Protein AF-A9KQ34-F1 (afdb_monomer)

Structure (mmCIF, N/CA/C/O backbone):
data_AF-A9KQ34-F1
#
_entry.id   AF-A9KQ34-F1
#
loop_
_atom_site.group_PDB
_atom_site.id
_atom_site.type_symbol
_atom_site.label_atom_id
_atom_site.label_alt_id
_atom_site.label_comp_id
_atom_site.label_asym_id
_atom_site.label_entity_id
_atom_site.label_seq_id
_atom_site.pdbx_PDB_ins_code
_atom_site.Cartn_x
_atom_site.Cartn_y
_atom_site.Cartn_z
_atom_site.occupancy
_atom_site.B_iso_or_equiv
_atom_site.auth_seq_id
_atom_site.auth_comp_id
_atom_site.auth_asym_id
_atom_site.auth_atom_id
_atom_site.pdbx_PDB_model_num
ATOM 1 N N . MET A 1 1 ? -8.409 -4.297 45.855 1.00 35.31 1 MET A N 1
ATOM 2 C CA . MET A 1 1 ? -9.649 -3.494 45.758 1.00 35.31 1 MET A CA 1
ATOM 3 C C . MET A 1 1 ? -10.755 -4.293 46.418 1.00 35.31 1 MET A C 1
ATOM 5 O O . MET A 1 1 ? -10.637 -5.513 46.438 1.00 35.31 1 MET A O 1
ATOM 9 N N . ASN A 1 2 ? -11.781 -3.638 46.955 1.00 37.91 2 ASN A N 1
ATOM 10 C CA . ASN A 1 2 ? -12.928 -4.338 47.531 1.00 37.91 2 ASN A CA 1
ATOM 11 C C . ASN A 1 2 ? -13.862 -4.808 46.409 1.00 37.91 2 ASN A C 1
ATOM 13 O O . ASN A 1 2 ? -14.041 -4.090 45.427 1.00 37.91 2 ASN A O 1
ATOM 17 N N . GLU A 1 3 ? -14.485 -5.972 46.576 1.00 38.84 3 GLU A N 1
ATOM 18 C CA . GLU A 1 3 ? -15.639 -6.365 45.765 1.00 38.84 3 GLU A CA 1
ATOM 19 C C . GLU A 1 3 ? -16.887 -5.673 46.324 1.00 38.84 3 GLU A C 1
ATOM 21 O O . GLU A 1 3 ? -17.189 -5.779 47.514 1.00 38.84 3 GLU A O 1
ATOM 26 N N . LEU A 1 4 ? -17.601 -4.931 45.478 1.00 48.75 4 LEU A N 1
ATOM 27 C CA . LEU A 1 4 ? -18.779 -4.163 45.876 1.00 48.75 4 LEU A CA 1
ATOM 28 C C . LEU A 1 4 ? -20.022 -5.060 45.748 1.00 48.75 4 LEU A C 1
ATOM 30 O O . LEU A 1 4 ? -20.676 -5.108 44.709 1.00 48.75 4 LEU A O 1
ATOM 34 N N . GLN A 1 5 ? -20.291 -5.848 46.792 1.00 43.19 5 GLN A N 1
ATOM 35 C CA . GLN A 1 5 ? -21.354 -6.858 46.785 1.00 43.19 5 GLN A CA 1
ATOM 36 C C . GLN A 1 5 ? -22.740 -6.223 46.993 1.00 43.19 5 GLN A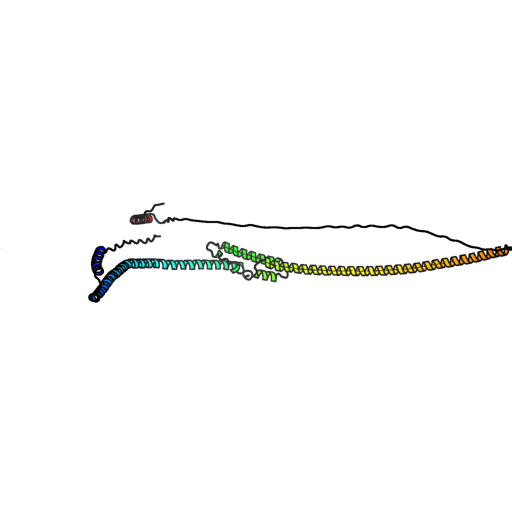 C 1
ATOM 38 O O . GLN A 1 5 ? -23.047 -5.693 48.061 1.00 43.19 5 GLN A O 1
ATOM 43 N N . VAL A 1 6 ? -23.596 -6.296 45.969 1.00 55.12 6 VAL A N 1
ATOM 44 C CA . VAL A 1 6 ? -24.970 -5.769 46.003 1.00 55.12 6 VAL A CA 1
ATOM 45 C C . VAL A 1 6 ? -25.907 -6.799 46.646 1.00 55.12 6 VAL A C 1
ATOM 47 O O . VAL A 1 6 ? -26.443 -7.681 45.980 1.00 55.12 6 VAL A O 1
ATOM 50 N N . ILE A 1 7 ? -26.092 -6.696 47.964 1.00 56.66 7 ILE A N 1
ATOM 51 C CA . ILE A 1 7 ? -26.963 -7.588 48.744 1.00 56.66 7 ILE A CA 1
ATOM 52 C C . ILE A 1 7 ? -28.413 -7.080 48.676 1.00 56.66 7 ILE A C 1
ATOM 54 O O . ILE A 1 7 ? -28.735 -6.031 49.232 1.00 56.66 7 ILE A O 1
ATOM 58 N N . VAL A 1 8 ? -29.299 -7.832 48.014 1.00 61.03 8 VAL A N 1
ATOM 59 C CA . VAL A 1 8 ? -30.725 -7.485 47.854 1.00 61.03 8 VAL A CA 1
ATOM 60 C C . VAL A 1 8 ? -31.603 -8.401 48.711 1.00 61.03 8 VAL A C 1
ATOM 62 O O . VAL A 1 8 ? -32.013 -9.480 48.288 1.00 61.03 8 VAL A O 1
ATOM 65 N N . THR A 1 9 ? -31.920 -7.964 49.930 1.00 54.94 9 THR A N 1
ATOM 66 C CA . THR A 1 9 ? -32.756 -8.728 50.875 1.00 54.94 9 THR A CA 1
ATOM 67 C C . THR A 1 9 ? -34.250 -8.555 50.580 1.00 54.94 9 THR A C 1
ATOM 69 O O . THR A 1 9 ? -34.966 -7.850 51.294 1.00 54.94 9 THR A O 1
ATOM 72 N N . GLN A 1 10 ? -34.747 -9.202 49.524 1.00 57.12 10 GLN A N 1
ATOM 73 C CA . GLN A 1 10 ? -36.183 -9.249 49.233 1.00 57.12 10 GLN A CA 1
ATOM 74 C C . GLN A 1 10 ? -36.882 -10.289 50.124 1.00 57.12 10 GLN A C 1
ATOM 76 O O . GLN A 1 10 ? -36.592 -11.481 50.052 1.00 57.12 10 GLN A O 1
ATOM 81 N N . LYS A 1 11 ? -37.848 -9.852 50.942 1.00 67.50 11 LYS A N 1
ATOM 82 C CA . LYS A 1 11 ? -38.826 -10.764 51.557 1.00 67.50 11 LYS A CA 1
ATOM 83 C C . LYS A 1 11 ? -39.940 -11.060 50.543 1.00 67.50 11 LYS A C 1
ATOM 85 O O . LYS A 1 11 ? -40.383 -10.117 49.883 1.00 67.50 11 LYS A O 1
ATOM 90 N N . PRO A 1 12 ? -40.428 -12.308 50.422 1.00 59.03 12 PRO A N 1
ATOM 91 C CA . PRO A 1 12 ? -41.610 -12.589 49.614 1.00 59.03 12 PRO A CA 1
ATOM 92 C C . PRO A 1 12 ? -42.820 -11.862 50.214 1.00 59.03 12 PRO A C 1
ATOM 94 O O . PRO A 1 12 ? -43.090 -11.980 51.409 1.00 59.03 12 PRO A O 1
ATOM 97 N N . ALA A 1 13 ? -43.540 -11.095 49.396 1.00 61.50 13 ALA A N 1
ATOM 98 C CA . ALA A 1 13 ? -44.770 -10.442 49.825 1.00 61.50 13 ALA A CA 1
ATOM 99 C C . ALA A 1 13 ? -45.937 -11.433 49.769 1.00 61.50 13 ALA A C 1
ATOM 101 O O . ALA A 1 13 ? -46.502 -11.702 48.709 1.00 61.50 13 ALA A O 1
ATOM 102 N N . GLU A 1 14 ? -46.295 -11.975 50.929 1.00 63.72 14 GLU A N 1
ATOM 103 C CA . GLU A 1 14 ? -47.494 -12.786 51.101 1.00 63.72 14 GLU A CA 1
ATOM 104 C C . GLU A 1 14 ? -48.740 -11.886 51.057 1.00 63.72 14 GLU A C 1
ATOM 106 O O . GLU A 1 14 ? -49.076 -11.200 52.022 1.00 63.72 14 GLU A O 1
ATOM 111 N N . ILE A 1 15 ? -49.414 -11.852 49.904 1.00 63.53 15 ILE A N 1
ATOM 112 C CA . ILE A 1 15 ? -50.654 -11.088 49.710 1.00 63.53 15 ILE A CA 1
ATOM 113 C C . ILE A 1 15 ? -51.835 -11.957 50.155 1.00 63.53 15 ILE A C 1
ATOM 115 O O . ILE A 1 15 ? -52.497 -12.605 49.342 1.00 63.53 15 ILE A O 1
ATOM 119 N N . SER A 1 16 ? -52.092 -11.981 51.461 1.00 58.78 16 SER A N 1
ATOM 120 C CA . SER A 1 16 ? -53.294 -12.599 52.019 1.00 58.78 16 SER A CA 1
ATOM 121 C C . SER A 1 16 ? -54.515 -11.684 51.851 1.00 58.78 16 SER A C 1
ATOM 123 O O . SER A 1 16 ? -54.453 -10.467 52.027 1.00 58.78 16 SER A O 1
ATOM 125 N N . PHE A 1 17 ? -55.650 -12.278 51.485 1.00 65.94 17 PHE A N 1
ATOM 126 C CA . PHE A 1 17 ? -56.963 -11.634 51.477 1.00 65.94 17 PHE A CA 1
ATOM 127 C C . PHE A 1 17 ? -58.041 -12.685 51.754 1.00 65.94 17 PHE A C 1
ATOM 129 O O . PHE A 1 17 ? -57.791 -13.883 51.610 1.00 65.94 17 PHE A O 1
ATOM 136 N N . ASN A 1 18 ? -59.241 -12.257 52.142 1.00 73.19 18 ASN A N 1
ATOM 137 C CA . ASN A 1 18 ? -60.354 -13.138 52.500 1.00 73.19 18 ASN A CA 1
ATOM 138 C C . ASN A 1 18 ? -61.060 -13.734 51.265 1.00 73.19 18 ASN A C 1
ATOM 140 O O . ASN A 1 18 ? -62.260 -13.557 51.049 1.00 73.19 18 ASN A O 1
ATOM 144 N N . PHE A 1 19 ? -60.286 -14.443 50.437 1.00 72.12 19 PHE A N 1
ATOM 145 C CA . PHE A 1 19 ? -60.735 -15.031 49.178 1.00 72.12 19 PHE A CA 1
ATOM 146 C C . PHE A 1 19 ? -61.954 -15.930 49.356 1.00 72.12 19 PHE A C 1
ATOM 148 O O . PHE A 1 19 ? -62.938 -15.729 48.652 1.00 72.12 19 PHE A O 1
ATOM 155 N N . ASP A 1 20 ? -61.918 -16.889 50.286 1.00 71.81 20 ASP A N 1
ATOM 156 C CA . ASP A 1 20 ? -63.005 -17.859 50.432 1.00 71.81 20 ASP A CA 1
ATOM 157 C C . ASP A 1 20 ? -64.283 -17.251 51.036 1.00 71.81 20 ASP A C 1
ATOM 159 O O . ASP A 1 20 ? -65.367 -17.597 50.575 1.00 71.81 20 ASP A O 1
ATOM 163 N N . GLU A 1 21 ? -64.187 -16.262 51.936 1.00 69.94 21 GLU A N 1
ATOM 164 C CA . GLU A 1 21 ? -65.353 -15.493 52.412 1.00 69.94 21 GLU A CA 1
ATOM 165 C C . GLU A 1 21 ? -66.029 -14.729 51.261 1.00 69.94 21 GLU A C 1
ATOM 167 O O . GLU A 1 21 ? -67.238 -14.844 51.039 1.00 69.94 21 GLU A O 1
ATOM 172 N N . ILE A 1 22 ? -65.238 -13.972 50.488 1.00 74.38 22 ILE A N 1
ATOM 173 C CA . ILE A 1 22 ? -65.728 -13.191 49.344 1.00 74.38 22 ILE A CA 1
ATOM 174 C C . ILE A 1 22 ? -66.294 -14.123 48.268 1.00 74.38 22 ILE A C 1
ATOM 176 O O . ILE A 1 22 ? -67.358 -13.859 47.714 1.00 74.38 22 ILE A O 1
ATOM 180 N N . LYS A 1 23 ? -65.613 -15.232 47.980 1.00 75.94 23 LYS A N 1
ATOM 181 C CA . LYS A 1 23 ? -66.020 -16.244 46.999 1.00 75.94 23 LYS A CA 1
ATOM 182 C C . LYS A 1 23 ? -67.303 -16.954 47.411 1.00 75.94 23 LYS A C 1
ATOM 184 O O . LYS A 1 23 ? -68.149 -17.159 46.544 1.00 75.94 23 LYS A O 1
ATOM 189 N N . GLN A 1 24 ? -67.473 -17.304 48.687 1.00 72.50 24 GLN A N 1
ATOM 190 C CA . GLN A 1 24 ? -68.705 -17.914 49.187 1.00 72.50 24 GLN A CA 1
ATOM 191 C C . GLN A 1 24 ? -69.869 -16.922 49.095 1.00 72.50 24 GLN A C 1
ATOM 193 O O . GLN A 1 24 ? -70.853 -17.214 48.419 1.00 72.50 24 GLN A O 1
ATOM 198 N N . SER A 1 25 ? -69.710 -15.716 49.651 1.00 65.31 25 SER A N 1
ATOM 199 C CA . SER A 1 25 ? -70.751 -14.680 49.628 1.00 65.31 25 SER A CA 1
ATOM 200 C C . SER A 1 25 ? -71.150 -14.278 48.199 1.00 65.31 25 SER A C 1
ATOM 202 O O . SER A 1 25 ? -72.337 -14.161 47.893 1.00 65.31 25 SER A O 1
ATOM 204 N N . LEU A 1 26 ? -70.179 -14.144 47.284 1.00 70.75 26 LEU A N 1
ATOM 205 C CA . LEU A 1 26 ? -70.461 -13.918 45.864 1.00 70.75 26 LEU A CA 1
ATOM 206 C C . LEU A 1 26 ? -71.122 -15.127 45.197 1.00 70.75 26 LEU A C 1
ATOM 208 O O . LEU A 1 26 ? -71.986 -14.925 44.353 1.00 70.75 26 LEU A O 1
ATOM 212 N N . SER A 1 27 ? -70.748 -16.363 45.534 1.00 72.31 27 SER A N 1
ATOM 213 C CA . SER A 1 27 ? -71.373 -17.556 44.939 1.00 72.31 27 SER A CA 1
ATOM 214 C C . SER A 1 27 ? -72.846 -17.650 45.318 1.00 72.31 27 SER A C 1
ATOM 216 O O . SER A 1 27 ? -73.689 -17.739 44.427 1.00 72.31 27 SER A O 1
ATOM 218 N N . GLU A 1 28 ? -73.150 -17.526 46.610 1.00 68.25 28 GLU A N 1
ATOM 219 C CA . GLU A 1 28 ? -74.512 -17.551 47.152 1.00 68.25 28 GLU A CA 1
ATOM 220 C C . GLU A 1 28 ? -75.379 -16.441 46.534 1.00 68.25 28 GLU A C 1
ATOM 222 O O . GLU A 1 28 ? -76.467 -16.710 46.023 1.00 68.25 28 GLU A O 1
ATOM 227 N N . GLN A 1 29 ? -74.872 -15.202 46.469 1.00 63.16 29 GLN A N 1
ATOM 228 C CA . GLN A 1 29 ? -75.591 -14.099 45.818 1.00 63.16 29 GLN A CA 1
ATOM 229 C C . GLN A 1 29 ? -75.779 -14.323 44.307 1.00 63.16 29 GLN A C 1
ATOM 231 O O . GLN A 1 29 ? -76.828 -13.987 43.759 1.00 63.16 29 GLN A O 1
ATOM 236 N N . MET A 1 30 ? -74.795 -14.901 43.612 1.00 69.94 30 MET A N 1
ATOM 237 C CA . MET A 1 30 ? -74.871 -15.139 42.166 1.00 69.94 30 MET A CA 1
ATOM 238 C C . MET A 1 30 ? -75.826 -16.276 41.786 1.00 69.94 30 MET A C 1
ATOM 240 O O . MET A 1 30 ? -76.336 -16.258 40.668 1.00 69.94 30 MET A O 1
ATOM 244 N N . GLU A 1 31 ? -76.120 -17.240 42.663 1.00 68.50 31 GLU A N 1
ATOM 245 C CA . GLU A 1 31 ? -77.161 -18.244 42.383 1.00 68.50 31 GLU A CA 1
ATOM 246 C C . GLU A 1 31 ? -78.565 -17.626 42.362 1.00 68.50 31 GLU A C 1
ATOM 248 O O . GLU A 1 31 ? -79.364 -17.949 41.479 1.00 68.50 31 GLU A O 1
ATOM 253 N N . ILE A 1 32 ? -78.832 -16.645 43.231 1.00 66.38 32 ILE A N 1
ATOM 254 C CA . ILE A 1 32 ? -80.085 -15.868 43.235 1.00 66.38 32 ILE A CA 1
ATOM 255 C C . ILE A 1 32 ? -80.267 -15.119 41.899 1.00 66.38 32 ILE A C 1
ATOM 257 O O . ILE A 1 32 ? -81.358 -15.112 41.333 1.00 66.38 32 ILE A O 1
ATOM 261 N N . TYR A 1 33 ? -79.195 -14.550 41.333 1.00 62.81 33 TYR A N 1
ATOM 262 C CA . TYR A 1 33 ? -79.258 -13.878 40.024 1.00 62.81 33 TYR A CA 1
ATOM 263 C C . TYR A 1 33 ? -79.318 -14.842 38.821 1.00 62.81 33 TYR A C 1
ATOM 265 O O . TYR A 1 33 ? -79.769 -14.433 37.753 1.00 62.81 33 TYR A O 1
ATOM 273 N N . LYS A 1 34 ? -78.885 -16.105 38.962 1.00 67.50 34 LYS A N 1
ATOM 274 C CA . LYS A 1 34 ? -78.972 -17.137 37.903 1.00 67.50 34 LYS A CA 1
ATOM 275 C C . LYS A 1 34 ? -80.341 -17.820 37.817 1.00 67.50 34 LYS A C 1
ATOM 277 O O . LYS A 1 34 ? -80.701 -18.302 36.750 1.00 67.50 34 LYS A O 1
ATOM 282 N N . SER A 1 35 ? -81.063 -17.921 38.931 1.00 63.97 35 SER A N 1
ATOM 283 C CA . SER A 1 35 ? -82.234 -18.804 39.087 1.00 63.97 35 SER A CA 1
ATOM 284 C C . SER A 1 35 ? -83.584 -18.153 38.758 1.00 63.97 35 SER A C 1
ATOM 286 O O . SER A 1 35 ? -84.618 -18.805 38.871 1.00 63.97 35 SER A O 1
ATOM 288 N N . MET A 1 36 ? -83.597 -16.876 38.367 1.00 63.53 36 MET A N 1
ATOM 289 C CA . MET A 1 36 ? -84.811 -16.059 38.337 1.00 63.53 36 MET A CA 1
ATOM 290 C C . MET A 1 36 ? -84.898 -15.231 37.044 1.00 63.53 36 MET A C 1
ATOM 292 O O . MET A 1 36 ? -84.209 -14.215 36.892 1.00 63.53 36 MET A O 1
ATOM 296 N N . GLU A 1 37 ? -85.757 -15.694 36.131 1.00 66.25 37 GLU A N 1
ATOM 297 C CA . GLU A 1 37 ? -85.924 -15.221 34.748 1.00 66.25 37 GLU A CA 1
ATOM 298 C C . GLU A 1 37 ? -86.289 -13.727 34.618 1.00 66.25 37 GLU A C 1
ATOM 300 O O . GLU A 1 37 ? -86.684 -13.062 35.578 1.00 66.25 37 GLU A O 1
ATOM 305 N N . VAL A 1 38 ? -86.132 -13.175 33.408 1.00 62.78 38 VAL A N 1
ATOM 306 C CA . VAL A 1 38 ? -86.357 -11.748 33.122 1.00 62.78 38 VAL A CA 1
ATOM 307 C C . VAL A 1 38 ? -87.687 -11.550 32.397 1.00 62.78 38 VAL A C 1
ATOM 309 O O . VAL A 1 38 ? -87.769 -11.719 31.183 1.00 62.78 38 VAL A O 1
ATOM 312 N N . THR A 1 39 ? -88.715 -11.145 33.140 1.00 74.12 39 THR A N 1
ATOM 313 C CA . THR A 1 39 ? -90.003 -10.679 32.599 1.00 74.12 39 THR A CA 1
ATOM 314 C C . THR A 1 39 ? -89.998 -9.160 32.380 1.00 74.12 39 THR A C 1
ATOM 316 O O . THR A 1 39 ? -89.135 -8.447 32.903 1.00 74.12 39 THR A O 1
ATOM 319 N N . GLU A 1 40 ? -90.957 -8.635 31.607 1.00 68.06 40 GLU A N 1
ATOM 320 C CA . GLU A 1 40 ? -91.024 -7.197 31.286 1.00 68.06 40 GLU A CA 1
ATOM 321 C C . GLU A 1 40 ? -91.189 -6.308 32.530 1.00 68.06 40 GLU A C 1
ATOM 323 O O . GLU A 1 40 ? -90.575 -5.244 32.610 1.00 68.06 40 GLU A O 1
ATOM 328 N N . GLU A 1 41 ? -91.935 -6.774 33.536 1.00 67.31 41 GLU A N 1
ATOM 329 C CA . GLU A 1 41 ? -92.179 -6.056 34.795 1.00 67.31 41 GLU A CA 1
ATOM 330 C C . GLU A 1 41 ? -90.893 -5.871 35.627 1.00 67.31 41 GLU A C 1
ATOM 332 O O . GLU A 1 41 ? -90.661 -4.806 36.200 1.00 67.31 41 GLU A O 1
ATOM 337 N N . VAL A 1 42 ? -90.010 -6.879 35.646 1.00 73.62 42 VAL A N 1
ATOM 338 C CA . VAL A 1 42 ? -88.778 -6.896 36.466 1.00 73.62 42 VAL A CA 1
ATOM 339 C C . VAL A 1 42 ? -87.554 -6.371 35.687 1.00 73.62 42 VAL A C 1
ATOM 341 O O . VAL A 1 42 ? -86.485 -6.122 36.253 1.00 73.62 42 VAL A O 1
ATOM 344 N N . LEU A 1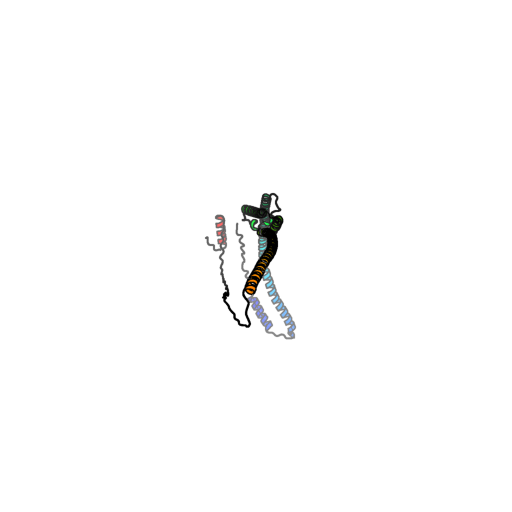 43 ? -87.695 -6.115 34.380 1.00 73.62 43 LEU A N 1
ATOM 345 C CA . LEU A 1 43 ? -86.626 -5.649 33.485 1.00 73.62 43 LEU A CA 1
ATOM 346 C C . LEU A 1 43 ? -85.926 -4.365 33.972 1.00 73.62 43 LEU A C 1
ATOM 348 O O . LEU A 1 43 ? -84.723 -4.184 33.752 1.00 73.62 43 LEU A O 1
ATOM 352 N N . ALA A 1 44 ? -86.662 -3.461 34.623 1.00 75.88 44 ALA A N 1
ATOM 353 C CA . ALA A 1 44 ? -86.113 -2.225 35.180 1.00 75.88 44 ALA A CA 1
ATOM 354 C C . ALA A 1 44 ? -85.193 -2.476 36.386 1.00 75.88 44 ALA A C 1
ATOM 356 O O . ALA A 1 44 ? -84.228 -1.739 36.586 1.00 75.88 44 ALA A O 1
ATOM 357 N N . GLU A 1 45 ? -85.458 -3.522 37.167 1.00 71.38 45 GLU A N 1
ATOM 358 C CA . GLU A 1 45 ? -84.675 -3.883 38.351 1.00 71.38 45 GLU A CA 1
ATOM 359 C C . GLU A 1 45 ? -83.447 -4.693 37.951 1.00 71.38 45 GLU A C 1
ATOM 361 O O . GLU A 1 45 ? -82.333 -4.331 38.319 1.00 71.38 45 GLU A O 1
ATOM 366 N N . ARG A 1 46 ? -83.605 -5.647 37.026 1.00 71.00 46 ARG A N 1
ATOM 367 C CA . ARG A 1 46 ? -82.486 -6.391 36.422 1.00 71.00 46 ARG A CA 1
ATOM 368 C C . ARG A 1 46 ? -81.423 -5.489 35.787 1.00 71.00 46 ARG A C 1
ATOM 370 O O . ARG A 1 46 ? -80.232 -5.791 35.844 1.00 71.00 46 ARG A O 1
ATOM 377 N N . LYS A 1 47 ? -81.813 -4.336 35.232 1.00 74.19 47 LYS A N 1
ATOM 378 C CA . LYS A 1 47 ? -80.865 -3.315 34.742 1.00 74.19 47 LYS A CA 1
ATOM 379 C C . LYS A 1 47 ? -80.089 -2.620 35.876 1.00 74.19 47 LYS A C 1
ATOM 381 O O . LYS A 1 47 ? -78.927 -2.268 35.665 1.00 74.19 47 LYS A O 1
ATOM 386 N N . LYS A 1 48 ? -80.678 -2.463 37.071 1.00 73.88 48 LYS A N 1
ATOM 387 C CA . LYS A 1 48 ? -79.979 -2.006 38.290 1.00 73.88 48 LYS A CA 1
ATOM 388 C C . LYS A 1 48 ? -79.042 -3.101 38.812 1.00 73.88 48 LYS A C 1
ATOM 390 O O . LYS A 1 48 ? -77.884 -2.793 39.083 1.00 73.88 48 LYS A O 1
ATOM 395 N N . ASP A 1 49 ? -79.491 -4.359 38.864 1.00 71.00 49 ASP A N 1
ATOM 396 C CA . ASP A 1 49 ? -78.685 -5.516 39.294 1.00 71.00 49 ASP A CA 1
ATOM 397 C C . ASP A 1 49 ? -77.387 -5.602 38.482 1.00 71.00 49 A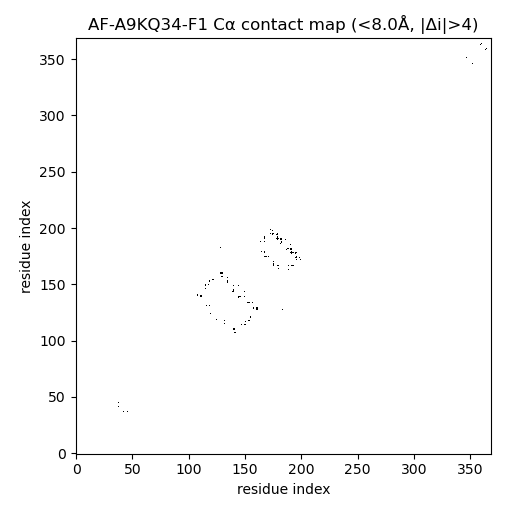SP A C 1
ATOM 399 O O . ASP A 1 49 ? -76.291 -5.562 39.039 1.00 71.00 49 ASP A O 1
ATOM 403 N N . ILE A 1 50 ? -77.493 -5.596 37.147 1.00 73.88 50 ILE A N 1
ATOM 404 C CA . ILE A 1 50 ? -76.343 -5.616 36.228 1.00 73.88 50 ILE A CA 1
ATOM 405 C C . ILE A 1 50 ? -75.389 -4.436 36.488 1.00 73.88 50 ILE A C 1
ATOM 407 O O . ILE A 1 50 ? -74.169 -4.603 36.423 1.00 73.88 50 ILE A O 1
ATOM 411 N N . ALA A 1 51 ? -75.908 -3.244 36.798 1.00 71.75 51 ALA A N 1
ATOM 412 C CA . ALA A 1 51 ? -75.079 -2.090 37.140 1.00 71.75 51 ALA A CA 1
ATOM 413 C C . ALA A 1 51 ? -74.363 -2.262 38.495 1.00 71.75 51 ALA A C 1
ATOM 415 O O . ALA A 1 51 ? -73.204 -1.863 38.624 1.00 71.75 51 ALA A O 1
ATOM 416 N N . THR A 1 52 ? -75.008 -2.885 39.483 1.00 71.75 52 THR A N 1
ATOM 417 C CA . THR A 1 52 ? -74.418 -3.212 40.791 1.00 71.75 52 THR A CA 1
ATOM 418 C C . THR A 1 52 ? -73.347 -4.296 40.668 1.00 71.75 52 THR A C 1
ATOM 420 O O . THR A 1 52 ? -72.224 -4.085 41.127 1.00 71.75 52 THR A O 1
ATOM 423 N N . LEU A 1 53 ? -73.616 -5.397 39.960 1.00 75.19 53 LEU A N 1
ATOM 424 C CA . LEU A 1 53 ? -72.630 -6.460 39.724 1.00 75.19 53 LEU A CA 1
ATOM 425 C C . LEU A 1 53 ? -71.398 -5.939 38.961 1.00 75.19 53 LEU A C 1
ATOM 427 O O . LEU A 1 53 ? -70.266 -6.265 39.317 1.00 75.19 53 LEU A O 1
ATOM 431 N N . ARG A 1 54 ? -71.588 -5.050 37.973 1.00 78.19 54 ARG A N 1
ATOM 432 C CA . ARG A 1 54 ? -70.478 -4.371 37.273 1.00 78.19 54 ARG A CA 1
ATOM 433 C C . ARG A 1 54 ? -69.663 -3.451 38.190 1.00 78.19 54 ARG A C 1
ATOM 435 O O . ARG A 1 54 ? -68.447 -3.386 38.030 1.00 78.19 54 ARG A O 1
ATOM 442 N N . LYS A 1 55 ? -70.290 -2.768 39.158 1.00 78.19 55 LYS A N 1
ATOM 443 C CA . LYS A 1 55 ? -69.574 -1.976 40.180 1.00 78.19 55 LYS A CA 1
ATOM 444 C C . LYS A 1 55 ? -68.745 -2.866 41.109 1.00 78.19 55 LYS A C 1
ATOM 446 O O . LYS A 1 55 ? -67.595 -2.529 41.367 1.00 78.19 55 LYS A O 1
ATOM 451 N N . ILE A 1 56 ? -69.290 -4.000 41.557 1.00 74.12 56 ILE A N 1
ATOM 452 C CA . ILE A 1 56 ? -68.584 -4.967 42.416 1.00 74.12 56 ILE A CA 1
ATOM 453 C C . ILE A 1 56 ? -67.375 -5.559 41.677 1.00 74.12 56 ILE A C 1
ATOM 455 O O . ILE A 1 56 ? -66.257 -5.506 42.186 1.00 74.12 56 ILE A O 1
ATOM 459 N N . ALA A 1 57 ? -67.566 -6.029 40.439 1.00 73.00 57 ALA A N 1
ATOM 460 C CA . ALA A 1 57 ? -66.476 -6.537 39.604 1.00 73.00 57 ALA A CA 1
ATOM 461 C C . ALA A 1 57 ? -65.381 -5.478 39.369 1.00 73.00 57 ALA A C 1
ATOM 463 O O . ALA A 1 57 ? -64.193 -5.783 39.482 1.00 73.00 57 ALA A O 1
ATOM 464 N N . LYS A 1 58 ? -65.768 -4.218 39.114 1.00 80.81 58 LYS A N 1
ATOM 465 C CA . LYS A 1 58 ? -64.819 -3.104 38.994 1.00 80.81 58 LYS A CA 1
ATOM 466 C C . LYS A 1 58 ? -64.066 -2.833 40.303 1.00 80.81 58 LYS A C 1
ATOM 468 O O . LYS A 1 58 ? -62.862 -2.625 40.247 1.00 80.81 58 LYS A O 1
ATOM 473 N N . ALA A 1 59 ? -64.727 -2.860 41.461 1.00 77.12 59 ALA A N 1
ATOM 474 C CA . ALA A 1 59 ? -64.072 -2.616 42.748 1.00 77.12 59 ALA A CA 1
ATOM 475 C C . ALA A 1 59 ? -62.970 -3.652 43.050 1.00 77.12 59 ALA A C 1
ATOM 477 O O . ALA A 1 59 ? -61.899 -3.286 43.530 1.00 77.12 59 ALA A O 1
ATOM 478 N N . ILE A 1 60 ? -63.194 -4.924 42.698 1.00 75.75 60 ILE A N 1
ATOM 479 C CA . ILE A 1 60 ? -62.185 -5.992 42.806 1.00 75.75 60 ILE A CA 1
ATOM 480 C C . ILE A 1 60 ? -61.022 -5.742 41.826 1.00 75.75 60 ILE A C 1
ATOM 482 O O . ILE A 1 60 ? -59.853 -5.820 42.209 1.00 75.75 60 ILE A O 1
ATOM 486 N N . ASP A 1 61 ? -61.326 -5.400 40.570 1.00 75.94 61 ASP A N 1
ATOM 487 C CA . ASP A 1 61 ? -60.329 -5.115 39.527 1.00 75.94 61 ASP A CA 1
ATOM 488 C C . ASP A 1 61 ? -59.468 -3.875 39.847 1.00 75.94 61 ASP A C 1
ATOM 490 O O . ASP A 1 61 ? -58.258 -3.877 39.606 1.00 75.94 61 ASP A O 1
ATOM 494 N N . ASP A 1 62 ? -60.067 -2.843 40.446 1.00 83.44 62 ASP A N 1
ATOM 495 C CA . ASP A 1 62 ? -59.388 -1.630 40.907 1.00 83.44 62 ASP A CA 1
ATOM 496 C C . ASP A 1 62 ? -58.561 -1.887 42.177 1.00 83.44 62 ASP A C 1
ATOM 498 O O . ASP A 1 62 ? -57.404 -1.467 42.226 1.00 83.44 62 ASP A O 1
ATOM 502 N N . LYS A 1 63 ? -59.054 -2.671 43.152 1.00 78.25 63 LYS A N 1
ATOM 503 C CA . LYS A 1 63 ? -58.243 -3.067 44.320 1.00 78.25 63 LYS A CA 1
ATOM 504 C C . LYS A 1 63 ? -57.030 -3.912 43.912 1.00 78.25 63 LYS A C 1
ATOM 506 O O . LYS A 1 63 ? -55.941 -3.712 44.448 1.00 78.25 63 LYS A O 1
ATOM 511 N N . ARG A 1 64 ? -57.162 -4.785 42.901 1.00 81.19 64 ARG A N 1
ATOM 512 C CA . ARG A 1 64 ? -56.021 -5.515 42.312 1.00 81.19 64 ARG A CA 1
ATOM 513 C C . ARG A 1 64 ? -54.987 -4.562 41.693 1.00 81.19 64 ARG A C 1
ATOM 515 O O . ARG A 1 64 ? -53.790 -4.808 41.828 1.00 81.19 64 ARG A O 1
ATOM 522 N N . LYS A 1 65 ? -55.414 -3.484 41.018 1.00 83.06 65 LYS A N 1
ATOM 523 C CA . LYS A 1 65 ? -54.495 -2.454 40.482 1.00 83.06 65 LYS A CA 1
ATOM 524 C C . LYS A 1 65 ? -53.793 -1.697 41.603 1.00 83.06 65 LYS A C 1
ATOM 526 O O . LYS A 1 65 ? -52.585 -1.522 41.521 1.00 83.06 65 LYS A O 1
ATOM 531 N N . GLU A 1 66 ? -54.528 -1.296 42.637 1.00 81.19 66 GLU A N 1
ATOM 532 C CA . GLU A 1 66 ? -53.987 -0.587 43.802 1.00 81.19 66 GLU A CA 1
ATOM 533 C C . GLU A 1 66 ? -52.907 -1.422 44.507 1.00 81.19 66 GLU A C 1
ATOM 535 O O . GLU A 1 66 ? -51.787 -0.951 44.686 1.00 81.19 66 GLU A O 1
ATOM 540 N N . VAL A 1 67 ? -53.194 -2.694 44.811 1.00 79.50 67 VAL A N 1
ATOM 541 C CA . VAL A 1 67 ? -52.220 -3.617 45.420 1.00 79.50 67 VAL A CA 1
ATOM 542 C C . VAL A 1 67 ? -51.011 -3.837 44.506 1.00 79.50 67 VAL A C 1
ATOM 544 O O . VAL A 1 67 ? -49.882 -3.787 44.989 1.00 79.50 67 VAL A O 1
ATOM 547 N N . LYS A 1 68 ? -51.209 -4.004 43.186 1.00 81.38 68 LYS A N 1
ATOM 548 C CA . LYS A 1 68 ? -50.086 -4.087 42.234 1.00 81.38 68 LYS A CA 1
ATOM 549 C C . LYS A 1 68 ? -49.233 -2.815 42.259 1.00 81.38 68 LYS A C 1
ATOM 551 O O . LYS A 1 68 ? -48.014 -2.925 42.293 1.00 81.38 68 LYS A O 1
ATOM 556 N N . SER A 1 69 ? -49.852 -1.635 42.242 1.00 82.81 69 SER A N 1
ATOM 557 C CA . SER A 1 69 ? -49.148 -0.347 42.254 1.00 82.81 69 SER A CA 1
ATOM 558 C C . SER A 1 69 ? -48.330 -0.191 43.534 1.00 82.81 69 SER A C 1
ATOM 560 O O . SER A 1 69 ? -47.131 0.057 43.470 1.00 82.81 69 SER A O 1
ATOM 562 N N . ASN A 1 70 ? -48.949 -0.436 44.691 1.00 79.88 70 ASN A N 1
ATOM 563 C CA . ASN A 1 70 ? -48.297 -0.339 45.997 1.00 79.88 70 ASN A CA 1
ATOM 564 C C . ASN A 1 70 ? -47.149 -1.351 46.158 1.00 79.88 70 ASN A C 1
ATOM 566 O O . ASN A 1 70 ? -46.171 -1.056 46.839 1.00 79.88 70 ASN A O 1
ATOM 570 N N . TYR A 1 71 ? -47.239 -2.519 45.512 1.00 78.62 71 TYR A N 1
ATOM 571 C CA . TYR A 1 71 ? -46.154 -3.501 45.476 1.00 78.62 71 TYR A CA 1
ATOM 572 C C . TYR A 1 71 ? -45.042 -3.154 44.469 1.00 78.62 71 TYR A C 1
ATOM 574 O O . TYR A 1 71 ? -43.896 -3.554 44.668 1.00 78.62 71 TYR A O 1
ATOM 582 N N . MET A 1 72 ? -45.342 -2.382 43.419 1.00 82.56 72 MET A N 1
ATOM 583 C CA . MET A 1 72 ? -44.345 -1.936 42.439 1.00 82.56 72 MET A CA 1
ATOM 584 C C . MET A 1 72 ? -43.506 -0.754 42.949 1.00 82.56 72 MET A C 1
ATOM 586 O O . MET A 1 72 ? -42.314 -0.715 42.670 1.00 82.56 72 MET A O 1
ATOM 590 N N . ILE A 1 73 ? -44.069 0.149 43.766 1.00 82.50 73 ILE A N 1
ATOM 591 C CA . ILE A 1 73 ? -43.350 1.294 44.372 1.00 82.50 73 ILE A CA 1
ATOM 592 C C . ILE A 1 73 ? -41.982 0.913 44.989 1.00 82.50 73 ILE A C 1
ATOM 594 O O . ILE A 1 73 ? -40.983 1.521 44.602 1.00 82.50 73 ILE A O 1
ATOM 598 N N . PRO A 1 74 ? -41.857 -0.085 45.893 1.00 81.31 74 PRO A N 1
ATOM 599 C CA . PRO A 1 74 ? -40.555 -0.455 46.459 1.00 81.31 74 PRO A CA 1
ATOM 600 C C . PRO A 1 74 ? -39.589 -1.075 45.434 1.00 81.31 74 PRO A C 1
ATOM 602 O O . PRO A 1 74 ? -38.376 -1.004 45.631 1.00 81.31 74 PRO A O 1
ATOM 605 N N . TYR A 1 75 ? -40.096 -1.657 44.340 1.00 79.38 75 TYR A N 1
ATOM 606 C CA . TYR A 1 75 ? -39.269 -2.111 43.220 1.00 79.38 75 TYR A CA 1
ATOM 607 C C . TYR A 1 75 ? -38.778 -0.927 42.375 1.00 79.38 75 TYR A C 1
ATOM 609 O O . TYR A 1 75 ? -37.589 -0.852 42.091 1.00 79.38 75 TYR A O 1
ATOM 617 N N . GLU A 1 76 ? -39.648 0.025 42.034 1.00 82.75 76 GLU A N 1
ATOM 618 C CA . GLU A 1 76 ? -39.304 1.234 41.270 1.00 82.75 76 GLU A CA 1
ATOM 619 C C . GLU A 1 76 ? -38.319 2.130 42.046 1.00 82.75 76 GLU A C 1
ATOM 621 O O . GLU A 1 76 ? -37.368 2.664 41.473 1.00 82.75 76 GLU A O 1
ATOM 626 N N . GLU A 1 77 ? -38.469 2.230 43.372 1.00 80.94 77 GLU A N 1
ATOM 627 C CA . GLU A 1 77 ? -37.484 2.874 44.246 1.00 80.94 77 GLU A CA 1
ATOM 628 C C . GLU A 1 77 ? -36.124 2.162 44.238 1.00 80.94 77 GLU A C 1
ATOM 630 O O . GLU A 1 77 ? -35.088 2.832 44.244 1.00 80.94 77 GLU A O 1
ATOM 635 N N . PHE A 1 78 ? -36.105 0.825 44.253 1.00 78.06 78 PHE A N 1
ATOM 636 C CA . PHE A 1 78 ? -34.869 0.048 44.157 1.00 78.06 78 PHE A CA 1
ATOM 637 C C . PHE A 1 78 ? -34.223 0.197 42.774 1.00 78.06 78 PHE A C 1
ATOM 639 O O . PHE A 1 78 ? -33.030 0.473 42.694 1.00 78.06 78 PHE A O 1
ATOM 646 N N . GLU A 1 79 ? -35.003 0.086 41.698 1.00 81.62 79 GLU A N 1
ATOM 647 C CA . GLU A 1 79 ? -34.548 0.248 40.316 1.00 81.62 79 GLU A CA 1
ATOM 648 C C . GLU A 1 79 ? -33.935 1.637 40.099 1.00 81.62 79 GLU A C 1
ATOM 650 O O . GLU A 1 79 ? -32.855 1.750 39.520 1.00 81.62 79 GLU A O 1
ATOM 655 N N . LYS A 1 80 ? -34.573 2.694 40.622 1.00 84.31 80 LYS A N 1
ATOM 656 C CA . LYS A 1 80 ? -34.039 4.058 40.562 1.00 84.31 80 LYS A CA 1
ATOM 657 C C . LYS A 1 80 ? -32.703 4.181 41.301 1.00 84.31 80 LYS A C 1
ATOM 659 O O . LYS A 1 80 ? -31.745 4.673 40.714 1.00 84.31 80 LYS A O 1
ATOM 664 N N . LYS A 1 81 ? -32.615 3.700 42.547 1.00 80.62 81 LYS A N 1
ATOM 665 C CA . LYS A 1 81 ? -31.374 3.747 43.350 1.00 80.62 81 LYS A CA 1
ATOM 666 C C . LYS A 1 81 ? -30.256 2.904 42.719 1.00 80.62 81 LYS A C 1
ATOM 668 O O . LYS A 1 81 ? -29.096 3.297 42.757 1.00 80.62 81 LYS A O 1
ATOM 673 N N . ALA A 1 82 ? -30.595 1.773 42.100 1.00 77.56 82 ALA A N 1
ATOM 674 C CA . ALA A 1 82 ? -29.645 0.940 41.367 1.00 77.56 82 ALA A CA 1
ATOM 675 C C . ALA A 1 82 ? -29.130 1.630 40.091 1.00 77.56 82 ALA A C 1
ATOM 677 O O . ALA A 1 82 ? -27.932 1.573 39.822 1.00 77.56 82 ALA A O 1
ATOM 678 N N . LYS A 1 83 ? -29.998 2.321 39.337 1.00 82.88 83 LYS A N 1
ATOM 679 C CA . LYS A 1 83 ? -29.595 3.134 38.175 1.00 82.88 83 LYS A CA 1
ATOM 680 C C . LYS A 1 83 ? -28.694 4.299 38.576 1.00 82.88 83 LYS A C 1
ATOM 682 O O . LYS A 1 83 ? -27.643 4.457 37.975 1.00 82.88 83 LYS A O 1
ATOM 687 N N . GLU A 1 84 ? -29.046 5.029 39.632 1.00 84.69 84 GLU A N 1
ATOM 688 C CA . GLU A 1 84 ? -28.245 6.132 40.184 1.00 84.69 84 GLU A CA 1
ATOM 689 C C . GLU A 1 84 ? -26.827 5.666 40.578 1.00 84.69 84 GLU A C 1
ATOM 691 O O . GLU A 1 84 ? -25.834 6.282 40.197 1.00 84.69 84 GLU A O 1
ATOM 696 N N . LEU A 1 85 ? -26.707 4.507 41.240 1.00 81.62 85 LEU A N 1
ATOM 697 C CA . LEU A 1 85 ? -25.409 3.888 41.549 1.00 81.62 85 LEU A CA 1
ATOM 698 C C . LEU A 1 85 ? -24.623 3.452 40.298 1.00 81.62 85 LEU A C 1
ATOM 700 O O . LEU A 1 85 ? -23.395 3.521 40.299 1.00 81.62 85 LEU A O 1
ATOM 704 N N . VAL A 1 86 ? -25.303 3.008 39.236 1.00 81.12 86 VAL A N 1
ATOM 705 C CA . VAL A 1 86 ? -24.674 2.648 37.953 1.00 81.12 86 VAL A CA 1
ATOM 706 C C . VAL A 1 86 ? -24.225 3.891 37.178 1.00 81.12 86 VAL A C 1
ATOM 708 O O . VAL A 1 86 ? -23.142 3.879 36.603 1.00 81.12 86 VAL A O 1
ATOM 711 N N . GLU A 1 87 ? -24.989 4.983 37.201 1.00 86.25 87 GLU A N 1
ATOM 712 C CA . GLU A 1 87 ? -24.627 6.262 36.573 1.00 86.25 87 GLU A CA 1
ATOM 713 C C . GLU A 1 87 ? -23.364 6.866 37.215 1.00 86.25 87 GLU A C 1
ATOM 715 O O . GLU A 1 87 ? -22.428 7.218 36.494 1.00 86.25 87 GLU A O 1
ATOM 720 N N . ILE A 1 88 ? -23.269 6.844 38.553 1.00 82.25 88 ILE A N 1
ATOM 721 C CA . ILE A 1 88 ? -22.073 7.251 39.323 1.00 82.25 88 ILE A CA 1
ATOM 722 C C . ILE A 1 88 ? -20.820 6.428 38.951 1.00 82.25 88 ILE A C 1
ATOM 724 O O . ILE A 1 88 ? -19.696 6.915 39.070 1.00 82.25 88 ILE A O 1
ATOM 728 N N . ILE A 1 89 ? -20.990 5.181 38.500 1.00 83.12 89 ILE A N 1
ATOM 729 C CA . ILE A 1 89 ? -19.891 4.311 38.047 1.00 83.12 89 ILE A CA 1
ATOM 730 C C . ILE A 1 89 ? -19.585 4.526 36.554 1.00 83.12 89 ILE A C 1
ATOM 732 O O . ILE A 1 89 ? -18.422 4.461 36.153 1.00 83.12 89 ILE A O 1
ATOM 736 N N . ASN A 1 90 ? -20.592 4.818 35.729 1.00 85.50 90 ASN A N 1
ATOM 737 C CA . ASN A 1 90 ? -20.428 5.017 34.290 1.00 85.50 90 ASN A CA 1
ATOM 738 C C . ASN A 1 90 ? -19.699 6.326 33.949 1.00 85.50 90 ASN A C 1
ATOM 740 O O . ASN A 1 90 ? -18.822 6.298 33.089 1.00 85.50 90 ASN A O 1
ATOM 744 N N . GLU A 1 91 ? -19.985 7.441 34.632 1.00 85.69 91 GLU A N 1
ATOM 745 C CA . GLU A 1 91 ? -19.310 8.732 34.388 1.00 85.69 91 GLU A CA 1
ATOM 746 C C . GLU A 1 91 ? -17.763 8.629 34.431 1.00 85.69 91 GLU A C 1
ATOM 748 O O . GLU A 1 91 ? -17.110 8.974 33.436 1.00 85.69 91 GLU A O 1
ATOM 753 N N . PRO A 1 92 ? -17.126 8.102 35.502 1.00 88.25 92 PRO A N 1
ATOM 754 C CA . PRO A 1 92 ? -15.676 7.927 35.521 1.00 88.25 92 PRO A CA 1
ATOM 755 C C . PRO A 1 92 ? -15.189 6.850 34.540 1.00 88.25 92 PRO A C 1
ATOM 757 O O . PRO A 1 92 ? -14.069 6.963 34.044 1.00 88.25 92 PRO A O 1
ATOM 760 N N . ILE A 1 93 ? -15.996 5.834 34.207 1.00 86.75 93 ILE A N 1
ATOM 761 C CA . ILE A 1 93 ? -15.647 4.847 33.170 1.00 86.75 93 ILE A CA 1
ATOM 762 C C . ILE A 1 93 ? -15.575 5.509 31.788 1.00 86.75 93 ILE A C 1
ATOM 764 O O . ILE A 1 93 ? -14.628 5.252 31.045 1.00 86.75 93 ILE A O 1
ATOM 768 N N . GLU A 1 94 ? -16.523 6.372 31.423 1.00 91.62 94 GLU A N 1
ATOM 769 C CA . GLU A 1 94 ? -16.494 7.104 30.151 1.00 91.62 94 GLU A CA 1
ATOM 770 C C . GLU A 1 94 ? -15.324 8.092 30.094 1.00 91.62 94 GLU A C 1
ATOM 772 O O . GLU A 1 94 ? -14.605 8.137 29.091 1.00 91.62 94 GLU A O 1
ATOM 777 N N . LEU A 1 95 ? -15.063 8.811 31.191 1.00 92.50 95 LEU A N 1
ATOM 778 C CA . LEU A 1 95 ? -13.928 9.728 31.304 1.00 92.50 95 LEU A CA 1
ATOM 779 C C . LEU A 1 95 ? -12.577 9.002 31.171 1.00 92.50 95 LEU A C 1
ATOM 781 O O . LEU A 1 95 ? -11.723 9.444 30.401 1.00 92.50 95 LEU A O 1
ATOM 785 N N . ILE A 1 96 ? -12.396 7.860 31.843 1.00 89.81 96 ILE A N 1
ATOM 786 C CA . ILE A 1 96 ? -11.187 7.028 31.720 1.00 89.81 96 ILE A CA 1
ATOM 787 C C . ILE A 1 96 ? -11.068 6.446 30.306 1.00 89.81 96 ILE A C 1
ATOM 789 O O . ILE A 1 96 ? -9.993 6.510 29.714 1.00 89.81 96 ILE A O 1
ATOM 793 N N . ASN A 1 97 ? -12.155 5.939 29.714 1.00 89.94 97 ASN A N 1
ATOM 794 C CA . ASN A 1 97 ? -12.146 5.438 28.335 1.00 89.94 97 ASN A CA 1
ATOM 795 C C . ASN A 1 97 ? -11.751 6.525 27.324 1.00 89.94 97 ASN A C 1
ATOM 797 O O . ASN A 1 97 ? -11.023 6.240 26.371 1.00 89.94 97 ASN A O 1
ATOM 801 N N . LYS A 1 98 ? -12.197 7.770 27.530 1.00 93.31 98 LYS A N 1
ATOM 802 C CA . LYS A 1 98 ? -11.786 8.917 26.716 1.00 93.31 98 LYS A CA 1
ATOM 803 C C . LYS A 1 98 ? -10.297 9.227 26.897 1.00 93.31 98 LYS A C 1
ATOM 805 O O . LYS A 1 98 ? -9.581 9.285 25.903 1.00 93.31 98 LYS A O 1
ATOM 810 N N . GLN A 1 99 ? -9.816 9.332 28.137 1.00 89.31 99 GLN A N 1
ATOM 811 C CA . GLN A 1 99 ? -8.398 9.578 28.437 1.00 89.31 99 GLN A CA 1
ATOM 812 C C . GLN A 1 99 ? -7.472 8.490 27.865 1.00 89.31 99 GLN A C 1
ATOM 814 O O . GLN A 1 99 ? -6.406 8.803 27.337 1.00 89.31 99 GLN A O 1
ATOM 819 N N . VAL A 1 100 ? -7.879 7.218 27.926 1.00 92.25 100 VAL A N 1
ATOM 820 C CA . VAL A 1 100 ? -7.126 6.089 27.354 1.00 92.25 100 VAL A CA 1
ATOM 821 C C . VAL A 1 100 ? -7.054 6.181 25.827 1.00 92.25 100 VAL A C 1
ATOM 823 O O . VAL A 1 100 ? -5.977 5.964 25.271 1.00 92.25 100 VAL A O 1
ATOM 826 N N . LYS A 1 101 ? -8.151 6.550 25.148 1.00 92.00 101 LYS A N 1
ATOM 827 C CA . LYS A 1 101 ? -8.157 6.780 23.691 1.00 92.00 101 LYS A CA 1
ATOM 828 C C . LYS A 1 101 ? -7.272 7.959 23.297 1.00 92.00 101 LYS A C 1
ATOM 830 O O . LYS A 1 101 ? -6.388 7.785 22.468 1.00 92.00 101 LYS A O 1
ATOM 835 N N . GLU A 1 102 ? -7.440 9.115 23.939 1.00 93.50 102 GLU A N 1
ATOM 836 C CA . GLU A 1 102 ? -6.625 10.313 23.682 1.00 93.50 102 GLU A CA 1
ATOM 837 C C . GLU A 1 102 ? -5.126 10.045 23.913 1.00 93.50 102 GLU A C 1
ATOM 839 O O . GLU A 1 102 ? -4.279 10.537 23.166 1.00 93.50 102 GLU A O 1
ATOM 844 N N . PHE A 1 103 ? -4.775 9.226 24.912 1.00 91.69 103 PHE A N 1
ATOM 845 C CA . PHE A 1 103 ? -3.390 8.830 25.172 1.00 91.69 103 PHE A CA 1
ATOM 846 C C . PHE A 1 103 ? -2.834 7.849 24.127 1.00 91.69 103 PHE A C 1
ATOM 848 O O . PHE A 1 103 ? -1.698 8.021 23.685 1.00 91.69 103 PHE A O 1
ATOM 855 N N . ASP A 1 104 ? -3.608 6.845 23.704 1.00 90.38 104 ASP A N 1
ATOM 856 C CA . ASP A 1 104 ? -3.217 5.901 22.645 1.00 90.38 104 ASP A CA 1
ATOM 857 C C . ASP A 1 104 ? -3.084 6.602 21.280 1.00 90.38 104 ASP A C 1
ATOM 859 O O . ASP A 1 104 ? -2.073 6.444 20.596 1.00 90.38 104 ASP A O 1
ATOM 863 N N . GLU A 1 105 ? -4.034 7.467 20.918 1.00 91.44 105 GLU A N 1
ATOM 864 C CA . GLU A 1 105 ? -3.967 8.322 19.726 1.00 91.44 105 GLU A CA 1
ATOM 865 C C . GLU A 1 105 ? -2.741 9.244 19.762 1.00 91.44 105 GLU A C 1
ATOM 867 O O . GLU A 1 105 ? -1.990 9.309 18.784 1.00 91.44 105 GLU A O 1
ATOM 872 N N . LYS A 1 106 ? -2.459 9.886 20.906 1.00 91.94 106 LYS A N 1
ATOM 873 C CA . LYS A 1 106 ? -1.249 10.699 21.089 1.00 91.94 106 LYS A CA 1
ATOM 874 C C . LYS A 1 106 ? 0.030 9.871 20.952 1.00 91.94 106 LYS A C 1
ATOM 876 O O . LYS A 1 106 ? 0.956 10.314 20.277 1.00 91.94 106 LYS A O 1
ATOM 881 N N . GLN A 1 107 ? 0.096 8.677 21.544 1.00 90.38 107 GLN A N 1
ATOM 882 C CA . GLN A 1 107 ? 1.256 7.789 21.413 1.00 90.38 107 GLN A CA 1
ATOM 883 C C . GLN A 1 107 ? 1.464 7.332 19.965 1.00 90.38 107 GLN A C 1
ATOM 885 O O . GLN A 1 107 ? 2.599 7.319 19.488 1.00 90.38 107 GLN A O 1
ATOM 890 N N . LYS A 1 108 ? 0.389 7.017 19.235 1.00 91.44 108 LYS A N 1
ATOM 891 C CA . LYS A 1 108 ? 0.438 6.683 17.803 1.00 91.44 108 LYS A CA 1
ATOM 892 C C . LYS A 1 108 ? 0.914 7.869 16.963 1.00 91.44 108 LYS A C 1
ATOM 894 O O . LYS A 1 108 ? 1.798 7.691 16.125 1.00 91.44 108 LYS A O 1
ATOM 899 N N . ALA A 1 109 ? 0.403 9.072 17.223 1.00 91.19 109 ALA A N 1
ATOM 900 C CA . ALA A 1 109 ? 0.828 10.299 16.552 1.00 91.19 109 ALA A CA 1
ATOM 901 C C . ALA A 1 109 ? 2.309 10.620 16.821 1.00 91.19 109 ALA A C 1
ATOM 903 O O . ALA A 1 109 ? 3.072 10.819 15.879 1.00 91.19 109 ALA A O 1
ATOM 904 N N . GLU A 1 110 ? 2.753 10.575 18.081 1.00 91.38 110 GLU A N 1
ATOM 905 C CA . GLU A 1 110 ? 4.155 10.791 18.468 1.00 91.38 110 GLU A CA 1
ATOM 906 C C . GLU A 1 110 ? 5.090 9.734 17.850 1.00 91.38 110 GLU A C 1
ATOM 908 O O . GLU A 1 110 ? 6.217 10.039 17.455 1.00 91.38 110 GLU A O 1
ATOM 913 N N . LYS A 1 111 ? 4.620 8.490 17.706 1.00 91.94 111 LYS A N 1
ATOM 914 C CA . LYS A 1 111 ? 5.365 7.402 17.061 1.00 91.94 111 LYS A CA 1
ATOM 915 C C . LYS A 1 111 ? 5.449 7.564 15.539 1.00 91.94 111 LYS A C 1
ATOM 917 O O . LYS A 1 111 ? 6.523 7.332 14.984 1.00 91.94 111 LYS A O 1
ATOM 922 N N . ARG A 1 112 ? 4.371 8.010 14.876 1.00 92.75 112 ARG A N 1
ATOM 923 C CA . ARG A 1 112 ? 4.381 8.379 13.445 1.00 92.75 112 ARG A CA 1
ATOM 924 C C . ARG A 1 112 ? 5.299 9.576 13.201 1.00 92.75 112 ARG A C 1
ATOM 926 O O . ARG A 1 112 ? 6.107 9.512 12.282 1.00 92.75 112 ARG A O 1
ATOM 933 N N . GLN A 1 113 ? 5.253 10.595 14.062 1.00 92.62 113 GLN A N 1
ATOM 934 C CA . GLN A 1 113 ? 6.144 11.754 13.984 1.00 92.62 113 GLN A CA 1
ATOM 935 C C . GLN A 1 113 ? 7.613 11.333 14.110 1.00 92.62 113 GLN A C 1
ATOM 937 O O . GLN A 1 113 ? 8.388 11.599 13.205 1.00 92.62 113 GLN A O 1
ATOM 942 N N . LYS A 1 114 ? 7.987 10.556 15.137 1.00 92.50 114 LYS A N 1
ATOM 943 C CA . LYS A 1 114 ? 9.369 10.057 15.294 1.00 92.50 114 LYS A CA 1
ATOM 944 C C . LYS A 1 114 ? 9.847 9.193 14.119 1.00 92.50 114 LYS A C 1
ATOM 946 O O . LYS A 1 114 ? 11.042 9.173 13.827 1.00 92.50 114 LYS A O 1
ATOM 951 N N . ALA A 1 115 ? 8.945 8.461 13.461 1.00 91.94 115 ALA A N 1
ATOM 952 C CA . ALA A 1 115 ? 9.257 7.720 12.239 1.00 91.94 115 ALA A CA 1
ATOM 953 C C . ALA A 1 115 ? 9.489 8.666 11.045 1.00 91.94 115 ALA A C 1
ATOM 955 O O . ALA A 1 115 ? 10.463 8.491 10.315 1.00 91.94 115 ALA A O 1
ATOM 956 N N . PHE A 1 116 ? 8.647 9.690 10.892 1.00 91.06 116 PHE A N 1
ATOM 957 C CA . PHE A 1 116 ? 8.765 10.731 9.870 1.00 91.06 116 PHE A CA 1
ATOM 958 C C . PHE A 1 116 ? 10.029 11.588 10.047 1.00 91.06 116 PHE A C 1
ATOM 960 O O . PHE A 1 116 ? 10.762 11.794 9.085 1.00 91.06 116 PHE A O 1
ATOM 967 N N . ASP A 1 117 ? 10.353 11.998 11.276 1.00 91.56 117 ASP A N 1
ATOM 968 C CA . ASP A 1 117 ? 11.573 12.742 11.613 1.00 91.56 117 ASP A CA 1
ATOM 969 C C . ASP A 1 117 ? 12.834 11.937 11.249 1.00 91.56 117 ASP A C 1
ATOM 971 O O . ASP A 1 117 ? 13.793 12.475 10.694 1.00 91.56 117 ASP A O 1
ATOM 975 N N . TYR A 1 118 ? 12.831 10.624 11.521 1.00 90.81 118 TYR A N 1
ATOM 976 C CA . TYR A 1 118 ? 13.934 9.731 11.155 1.00 90.81 118 TYR A CA 1
ATOM 977 C C . TYR A 1 118 ? 14.036 9.516 9.639 1.00 90.81 118 TYR A C 1
ATOM 979 O O . TYR A 1 118 ? 15.136 9.520 9.087 1.00 90.81 118 TYR A O 1
ATOM 987 N N . TYR A 1 119 ? 12.900 9.372 8.958 1.00 89.88 119 TYR A N 1
ATOM 988 C CA . TYR A 1 119 ? 12.831 9.318 7.501 1.00 89.88 119 TYR A CA 1
ATOM 989 C C . TYR A 1 119 ? 13.385 10.607 6.863 1.00 89.88 119 TYR A C 1
ATOM 991 O O . TYR A 1 119 ? 14.246 10.525 5.990 1.00 89.88 119 TYR A O 1
ATOM 999 N N . LEU A 1 120 ? 12.995 11.792 7.351 1.00 87.69 120 LEU A N 1
ATOM 1000 C CA . LEU A 1 120 ? 13.543 13.075 6.894 1.00 87.69 120 LEU A CA 1
ATOM 1001 C C . LEU A 1 120 ? 15.054 13.169 7.143 1.00 87.69 120 LEU A C 1
ATOM 1003 O O . LEU A 1 120 ? 15.795 13.589 6.252 1.00 87.69 120 LEU A O 1
ATOM 1007 N N . GLN A 1 121 ? 15.522 12.722 8.316 1.00 88.31 121 GLN A N 1
ATOM 1008 C CA . GLN A 1 121 ? 16.950 12.654 8.641 1.00 88.31 121 GLN A CA 1
ATOM 1009 C C . GLN A 1 121 ? 17.728 11.778 7.644 1.00 88.31 121 GLN A C 1
ATOM 1011 O O . GLN A 1 121 ? 18.859 12.118 7.299 1.00 88.31 121 GLN A O 1
ATOM 1016 N N . LYS A 1 122 ? 17.147 10.662 7.182 1.00 85.31 122 LYS A N 1
ATOM 1017 C CA . LYS A 1 122 ? 17.784 9.761 6.209 1.00 85.31 122 LYS A CA 1
ATOM 1018 C C . LYS A 1 122 ? 17.675 10.233 4.762 1.00 85.31 122 LYS A C 1
ATOM 1020 O O . LYS A 1 122 ? 18.621 10.029 4.010 1.00 85.31 122 LYS A O 1
ATOM 1025 N N . MET A 1 123 ? 16.579 10.888 4.385 1.00 79.62 123 MET A N 1
ATOM 1026 C CA . MET A 1 123 ? 16.381 11.411 3.029 1.00 79.62 123 MET A CA 1
ATOM 1027 C C . MET A 1 123 ? 17.243 12.637 2.715 1.00 79.62 123 MET A C 1
ATOM 1029 O O . MET A 1 123 ? 17.468 12.932 1.545 1.00 79.62 123 MET A O 1
ATOM 1033 N N . GLY A 1 124 ? 17.701 13.389 3.724 1.00 71.56 124 GLY A N 1
ATOM 1034 C CA . GLY A 1 124 ? 18.651 14.497 3.535 1.00 71.56 124 GLY A CA 1
ATOM 1035 C C . GLY A 1 124 ? 18.167 15.623 2.605 1.00 71.56 124 GLY A C 1
ATOM 1036 O O . GLY A 1 124 ? 18.984 16.389 2.103 1.00 71.56 124 GLY A O 1
ATOM 1037 N N . GLY A 1 125 ? 16.855 15.711 2.351 1.00 61.91 125 GLY A N 1
ATOM 1038 C CA . GLY A 1 125 ? 16.239 16.633 1.388 1.00 61.91 125 GLY A CA 1
ATOM 1039 C C . GLY A 1 125 ? 15.914 16.040 0.007 1.00 61.91 125 GLY A C 1
ATOM 1040 O O . GLY A 1 125 ? 15.234 16.700 -0.771 1.00 61.91 125 GLY A O 1
ATOM 1041 N N . GLN A 1 126 ? 16.312 14.802 -0.307 1.00 61.88 126 GLN A N 1
ATOM 1042 C CA . GLN A 1 126 ? 16.049 14.148 -1.602 1.00 61.88 126 GLN A CA 1
ATOM 1043 C C . GLN A 1 126 ? 14.640 13.518 -1.699 1.00 61.88 126 GLN A C 1
ATOM 1045 O O . GLN A 1 126 ? 14.476 12.385 -2.150 1.00 61.88 126 GLN A O 1
ATOM 1050 N N . SER A 1 127 ? 13.596 14.247 -1.287 1.00 59.88 127 SER A N 1
ATOM 1051 C CA . SER A 1 127 ? 12.202 13.760 -1.206 1.00 59.88 127 SER A CA 1
ATOM 1052 C C . SER A 1 127 ? 11.545 13.376 -2.541 1.00 59.88 127 SER A C 1
ATOM 1054 O O . SER A 1 127 ? 10.402 12.942 -2.546 1.00 59.88 127 SER A O 1
ATOM 1056 N N . GLU A 1 128 ? 12.233 13.527 -3.674 1.00 62.62 128 GLU A N 1
ATOM 1057 C CA . GLU A 1 128 ? 11.724 13.200 -5.016 1.00 62.62 128 GLU A CA 1
ATOM 1058 C C . GLU A 1 128 ? 11.945 11.723 -5.427 1.00 62.62 128 GLU A C 1
ATOM 1060 O O . GLU A 1 128 ? 11.574 11.307 -6.531 1.00 62.62 128 GLU A O 1
ATOM 1065 N N . THR A 1 129 ? 12.598 10.936 -4.566 1.00 68.31 129 THR A N 1
ATOM 1066 C CA . THR A 1 129 ? 12.967 9.529 -4.815 1.00 68.31 129 THR A CA 1
ATOM 1067 C C . THR A 1 129 ? 11.940 8.540 -4.252 1.00 68.31 129 THR A C 1
ATOM 1069 O O . THR A 1 129 ? 11.668 7.501 -4.864 1.00 68.31 129 THR A O 1
ATOM 1072 N N . LEU A 1 130 ? 11.369 8.861 -3.091 1.00 81.25 130 LEU A N 1
ATOM 1073 C CA . LEU A 1 130 ? 10.451 8.040 -2.299 1.00 81.25 130 LEU A CA 1
ATOM 1074 C C . LEU A 1 130 ? 9.620 8.985 -1.418 1.00 81.25 130 LEU A C 1
ATOM 1076 O O . LEU A 1 130 ? 10.160 9.997 -0.975 1.00 81.25 130 LEU A O 1
ATOM 1080 N N . GLU A 1 131 ? 8.355 8.668 -1.141 1.00 85.75 131 GLU A N 1
ATOM 1081 C CA . GLU A 1 131 ? 7.522 9.419 -0.187 1.00 85.75 131 GLU A CA 1
ATOM 1082 C C . GLU A 1 131 ? 7.308 8.628 1.115 1.00 85.75 131 GLU A C 1
ATOM 1084 O O . GLU A 1 131 ? 7.257 7.398 1.109 1.00 85.75 131 GLU A O 1
ATOM 1089 N N . PHE A 1 132 ? 7.142 9.318 2.252 1.00 86.50 132 PHE A N 1
ATOM 1090 C CA . PHE A 1 132 ? 6.995 8.662 3.562 1.00 86.50 132 PHE A CA 1
ATOM 1091 C C . PHE A 1 132 ? 5.795 7.710 3.627 1.00 86.50 132 PHE A C 1
ATOM 1093 O O . PHE A 1 132 ? 5.908 6.622 4.188 1.00 86.50 132 PHE A O 1
ATOM 1100 N N . GLU A 1 133 ? 4.664 8.103 3.037 1.00 86.25 133 GLU A N 1
ATOM 1101 C CA . GLU A 1 133 ? 3.414 7.336 3.092 1.00 86.25 133 GLU A CA 1
ATOM 1102 C C . GLU A 1 133 ? 3.498 6.008 2.313 1.00 86.25 133 GLU A C 1
ATOM 1104 O O . GLU A 1 133 ? 2.697 5.107 2.536 1.00 86.25 133 GLU A O 1
ATOM 1109 N N . GLU A 1 134 ? 4.502 5.850 1.443 1.00 83.06 134 GLU A N 1
ATOM 1110 C CA . GLU A 1 134 ? 4.790 4.602 0.721 1.00 83.06 134 GLU A CA 1
ATOM 1111 C C . GLU A 1 134 ? 5.557 3.588 1.575 1.00 83.06 134 GLU A C 1
ATOM 1113 O O . GLU A 1 134 ? 5.451 2.379 1.372 1.00 83.06 134 GLU A O 1
ATOM 1118 N N . VAL A 1 135 ? 6.363 4.092 2.513 1.00 87.06 135 VAL A N 1
ATOM 1119 C CA . VAL A 1 135 ? 7.177 3.288 3.437 1.00 87.06 135 VAL A CA 1
ATOM 1120 C C . VAL A 1 135 ? 6.412 3.007 4.730 1.00 87.06 135 VAL A C 1
ATOM 1122 O O . VAL A 1 135 ? 6.668 2.003 5.399 1.00 87.06 135 VAL A O 1
ATOM 1125 N N . PHE A 1 136 ? 5.482 3.899 5.080 1.00 90.69 136 PHE A N 1
ATOM 1126 C CA . PHE A 1 136 ? 4.641 3.821 6.262 1.00 90.69 136 PHE A CA 1
ATOM 1127 C C . PHE A 1 136 ? 3.776 2.553 6.279 1.00 90.69 136 PHE A C 1
ATOM 1129 O O . PHE A 1 136 ? 3.249 2.101 5.265 1.00 90.69 136 PHE A O 1
ATOM 1136 N N . LYS A 1 137 ? 3.621 1.973 7.474 1.00 90.62 137 LYS A N 1
ATOM 1137 C CA . LYS A 1 137 ? 2.805 0.779 7.714 1.00 90.62 137 LYS A CA 1
ATOM 1138 C C . LYS A 1 137 ? 2.033 0.966 9.012 1.00 90.62 137 LYS A C 1
ATOM 1140 O O . LYS A 1 137 ? 2.646 1.220 10.048 1.00 90.62 137 LYS A O 1
ATOM 1145 N N . ASP A 1 138 ? 0.726 0.723 9.008 1.00 90.31 138 ASP A N 1
ATOM 1146 C CA . ASP A 1 138 ? -0.116 0.749 10.217 1.00 90.31 138 ASP A CA 1
ATOM 1147 C C . ASP A 1 138 ? 0.432 -0.141 11.344 1.00 90.31 138 ASP A C 1
ATOM 1149 O O . ASP A 1 138 ? 0.323 0.186 12.527 1.00 90.31 138 ASP A O 1
ATOM 1153 N N . SER A 1 139 ? 1.114 -1.237 10.991 1.00 90.56 139 SER A N 1
ATOM 1154 C CA . SER A 1 139 ? 1.782 -2.128 11.944 1.00 90.56 139 SER A CA 1
ATOM 1155 C C . SER A 1 139 ? 2.854 -1.434 12.796 1.00 90.56 139 SER A C 1
ATOM 1157 O O . SER A 1 139 ? 3.152 -1.905 13.896 1.00 90.56 139 SER A O 1
ATOM 1159 N N . TRP A 1 140 ? 3.405 -0.300 12.355 1.00 91.50 140 TRP A N 1
ATOM 1160 C CA . TRP A 1 140 ? 4.301 0.540 13.150 1.00 91.50 140 TRP A CA 1
ATOM 1161 C C . TRP A 1 140 ? 3.585 1.211 14.327 1.00 91.50 140 TRP A C 1
ATOM 1163 O O . TRP A 1 140 ? 4.202 1.395 15.378 1.00 91.50 140 TRP A O 1
ATOM 1173 N N . LEU A 1 141 ? 2.293 1.534 14.196 1.00 88.94 141 LEU A N 1
ATOM 1174 C CA . LEU A 1 141 ? 1.496 2.174 15.248 1.00 88.94 141 LEU A CA 1
ATOM 1175 C C . LEU A 1 141 ? 1.184 1.227 16.420 1.00 88.94 141 LEU A C 1
ATOM 1177 O O . LEU A 1 141 ? 0.933 1.691 17.530 1.00 88.94 141 LEU A O 1
ATOM 1181 N N . ASN A 1 142 ? 1.268 -0.091 16.213 1.00 89.56 142 ASN A N 1
ATOM 1182 C CA . ASN A 1 142 ? 1.052 -1.092 17.261 1.00 89.56 142 ASN A CA 1
ATOM 1183 C C . ASN A 1 142 ? 2.035 -0.925 18.430 1.00 89.56 142 ASN A C 1
ATOM 1185 O O . ASN A 1 142 ? 3.242 -0.776 18.222 1.00 89.56 142 ASN A O 1
ATOM 1189 N N . VAL A 1 143 ? 1.539 -1.036 19.668 1.00 83.31 143 VAL A N 1
ATOM 1190 C CA . VAL A 1 143 ? 2.321 -0.835 20.907 1.00 83.31 143 VAL A CA 1
ATOM 1191 C C . VAL A 1 143 ? 3.596 -1.692 20.943 1.00 83.31 143 VAL A C 1
ATOM 1193 O O . VAL A 1 143 ? 4.666 -1.182 21.262 1.00 83.31 143 VAL A O 1
ATOM 1196 N N . ASN A 1 144 ? 3.506 -2.965 20.541 1.00 86.31 144 ASN A N 1
ATOM 1197 C CA . ASN A 1 144 ? 4.623 -3.918 20.583 1.00 86.31 144 ASN A CA 1
ATOM 1198 C C . ASN A 1 144 ? 5.699 -3.689 19.492 1.00 86.31 144 ASN A C 1
ATOM 1200 O O . ASN A 1 144 ? 6.794 -4.244 19.571 1.00 86.31 144 ASN A O 1
ATOM 1204 N N . THR A 1 145 ? 5.426 -2.885 18.458 1.00 88.19 145 THR A N 1
ATOM 1205 C CA . THR A 1 145 ? 6.383 -2.684 17.358 1.00 88.19 145 THR A CA 1
ATOM 1206 C C . THR A 1 145 ? 7.513 -1.762 17.801 1.00 88.19 145 THR A C 1
ATOM 1208 O O . THR A 1 145 ? 7.310 -0.559 17.985 1.00 88.19 145 THR A O 1
ATOM 1211 N N . SER A 1 146 ? 8.716 -2.312 17.982 1.00 91.50 146 SER A N 1
ATOM 1212 C CA . SER A 1 146 ? 9.870 -1.535 18.448 1.00 91.50 146 SER A CA 1
ATOM 1213 C C . SER A 1 146 ? 10.287 -0.455 17.442 1.00 91.50 146 SER A C 1
ATOM 1215 O O . SER A 1 146 ? 10.293 -0.676 16.230 1.00 91.50 146 SER A O 1
ATOM 1217 N N . PHE A 1 147 ? 10.729 0.704 17.940 1.00 90.31 147 PHE A N 1
ATOM 1218 C CA . PHE A 1 147 ? 11.234 1.781 17.080 1.00 90.31 147 PHE A CA 1
ATOM 1219 C C . PHE A 1 147 ? 12.493 1.365 16.293 1.00 90.31 147 PHE A C 1
ATOM 1221 O O . PHE A 1 147 ? 12.733 1.882 15.208 1.00 90.31 147 PHE A O 1
ATOM 1228 N N . LYS A 1 148 ? 13.256 0.369 16.775 1.00 91.75 148 LYS A N 1
ATOM 1229 C CA . LYS A 1 148 ? 14.366 -0.235 16.018 1.00 91.75 148 LYS A CA 1
ATOM 1230 C C . LYS A 1 148 ? 13.879 -0.928 14.738 1.00 91.75 148 LYS A C 1
ATOM 1232 O O . LYS A 1 148 ? 14.537 -0.790 13.715 1.00 91.75 148 LYS A O 1
ATOM 1237 N N . SER A 1 149 ? 12.739 -1.625 14.782 1.00 93.00 149 SER A N 1
ATOM 1238 C CA . SER A 1 149 ? 12.146 -2.241 13.584 1.00 93.00 149 SER A CA 1
ATOM 1239 C C . SER A 1 149 ? 11.736 -1.174 12.574 1.00 93.00 149 SER A C 1
ATOM 1241 O O . SER A 1 149 ? 12.085 -1.281 11.412 1.00 93.00 149 SER A O 1
ATOM 1243 N N . ILE A 1 150 ? 11.089 -0.098 13.035 1.00 92.31 150 ILE A N 1
ATOM 1244 C CA . ILE A 1 150 ? 10.653 1.018 12.180 1.00 92.31 150 ILE A CA 1
ATOM 1245 C C . ILE A 1 150 ? 11.846 1.656 11.452 1.00 92.31 150 ILE A C 1
ATOM 1247 O O . ILE A 1 150 ? 11.782 1.887 10.249 1.00 92.31 150 ILE A O 1
ATOM 1251 N N . LYS A 1 151 ? 12.967 1.878 12.154 1.00 92.06 151 LYS A N 1
ATOM 1252 C CA . LYS A 1 151 ? 14.206 2.361 11.524 1.00 92.06 151 LYS A CA 1
ATOM 1253 C C . LYS A 1 151 ? 14.747 1.395 10.471 1.00 92.06 151 LYS A C 1
ATOM 1255 O O . LYS A 1 151 ? 15.173 1.846 9.418 1.00 92.06 151 LYS A O 1
ATOM 1260 N N . ASN A 1 152 ? 14.717 0.090 10.743 1.00 93.50 152 ASN A N 1
ATOM 1261 C CA . ASN A 1 152 ? 15.182 -0.921 9.796 1.00 93.50 152 ASN A CA 1
ATOM 1262 C C . ASN A 1 152 ? 14.283 -0.995 8.554 1.00 93.50 152 ASN A C 1
ATOM 1264 O O . ASN A 1 152 ? 14.800 -1.045 7.449 1.00 93.50 152 ASN A O 1
ATOM 1268 N N . ASP A 1 153 ? 12.958 -0.962 8.719 1.00 92.50 153 ASP A N 1
ATOM 1269 C CA . ASP A 1 153 ? 12.002 -0.920 7.607 1.00 92.50 153 ASP A CA 1
ATOM 1270 C C . ASP A 1 153 ? 12.251 0.294 6.691 1.00 92.50 153 ASP A C 1
ATOM 1272 O O . ASP A 1 153 ? 12.236 0.147 5.469 1.00 92.50 153 ASP A O 1
ATOM 1276 N N . ILE A 1 154 ? 12.497 1.474 7.279 1.00 91.12 154 ILE A N 1
ATOM 1277 C CA . ILE A 1 154 ? 12.831 2.707 6.549 1.00 91.12 154 ILE A CA 1
ATOM 1278 C C . ILE A 1 154 ? 14.170 2.558 5.817 1.00 91.12 154 ILE A C 1
ATOM 1280 O O . ILE A 1 154 ? 14.251 2.839 4.625 1.00 91.12 154 ILE A O 1
ATOM 1284 N N . ASP A 1 155 ? 15.206 2.081 6.506 1.00 90.88 155 ASP A N 1
ATOM 1285 C CA . ASP A 1 155 ? 16.549 1.933 5.940 1.00 90.88 155 ASP A CA 1
ATOM 1286 C C . ASP A 1 155 ? 16.598 0.905 4.801 1.00 90.88 155 ASP A C 1
ATOM 1288 O O . ASP A 1 155 ? 17.254 1.153 3.791 1.00 90.88 155 ASP A O 1
ATOM 1292 N N . THR A 1 156 ? 15.869 -0.209 4.923 1.00 92.00 156 THR A N 1
ATOM 1293 C CA . THR A 1 156 ? 15.717 -1.203 3.851 1.00 92.00 156 THR A CA 1
ATOM 1294 C C . THR A 1 156 ? 14.980 -0.609 2.652 1.00 92.00 156 THR A C 1
ATOM 1296 O O . THR A 1 156 ? 15.526 -0.631 1.556 1.00 92.00 156 THR A O 1
ATOM 1299 N N . ALA A 1 157 ? 13.809 0.012 2.843 1.00 90.38 157 ALA A N 1
ATOM 1300 C CA . ALA A 1 157 ? 13.048 0.593 1.732 1.00 90.38 157 ALA A CA 1
ATOM 1301 C C . ALA A 1 157 ? 13.823 1.692 0.979 1.00 90.38 157 ALA A C 1
ATOM 1303 O O . ALA A 1 157 ? 13.712 1.802 -0.241 1.00 90.38 157 ALA A O 1
ATOM 1304 N N . LEU A 1 158 ? 14.638 2.481 1.688 1.00 88.31 158 LEU A N 1
ATOM 1305 C CA . LEU A 1 158 ? 15.543 3.459 1.080 1.00 88.31 158 LEU A CA 1
ATOM 1306 C C . LEU A 1 158 ? 16.687 2.790 0.309 1.00 88.31 158 LEU A C 1
ATOM 1308 O O . LEU A 1 158 ? 16.977 3.195 -0.815 1.00 88.31 158 LEU A O 1
ATOM 1312 N N . SER A 1 159 ? 17.317 1.765 0.888 1.00 89.25 159 SER A N 1
ATOM 1313 C CA . SER A 1 159 ? 18.400 1.017 0.241 1.00 89.25 159 SER A CA 1
ATOM 1314 C C . SER A 1 159 ? 17.927 0.322 -1.037 1.00 89.25 159 SER A C 1
ATOM 1316 O O . SER A 1 159 ? 18.591 0.431 -2.063 1.00 89.25 159 SER A O 1
ATOM 1318 N N . ASP A 1 160 ? 16.770 -0.340 -0.995 1.00 90.12 160 ASP A N 1
ATOM 1319 C CA . ASP A 1 160 ? 16.182 -1.044 -2.138 1.00 90.12 160 ASP A CA 1
ATOM 1320 C C . ASP A 1 160 ? 15.817 -0.053 -3.258 1.00 90.12 160 ASP A C 1
ATOM 1322 O O . ASP A 1 160 ? 16.153 -0.262 -4.424 1.00 90.12 160 ASP A O 1
ATOM 1326 N N . ARG A 1 161 ? 15.206 1.087 -2.901 1.00 88.88 161 ARG A N 1
ATOM 1327 C CA . ARG A 1 161 ? 14.827 2.149 -3.848 1.00 88.88 161 ARG A CA 1
ATOM 1328 C C . ARG A 1 161 ? 16.032 2.801 -4.532 1.00 88.88 161 ARG A C 1
ATOM 1330 O O . ARG A 1 161 ? 15.938 3.165 -5.704 1.00 88.88 161 ARG A O 1
ATOM 1337 N N . LEU A 1 162 ? 17.143 2.965 -3.813 1.00 88.38 162 LEU A N 1
ATOM 1338 C CA . LEU A 1 162 ? 18.398 3.473 -4.372 1.00 88.38 162 LEU A CA 1
ATOM 1339 C C . LEU A 1 162 ? 19.093 2.420 -5.246 1.00 88.38 162 LEU A C 1
ATOM 1341 O O . LEU A 1 162 ? 19.549 2.765 -6.333 1.00 88.38 162 LEU A O 1
ATOM 1345 N N . ALA A 1 163 ? 19.113 1.152 -4.826 1.00 90.38 163 ALA A N 1
ATOM 1346 C CA . ALA A 1 163 ? 19.697 0.054 -5.598 1.00 90.38 163 ALA A CA 1
ATOM 1347 C C . ALA A 1 163 ? 18.959 -0.192 -6.927 1.00 90.38 163 ALA A C 1
ATOM 1349 O O . ALA A 1 163 ? 19.605 -0.409 -7.950 1.00 90.38 163 ALA A O 1
ATOM 1350 N N . ASP A 1 164 ? 17.625 -0.092 -6.947 1.00 91.75 164 ASP A N 1
ATOM 1351 C CA . ASP A 1 164 ? 16.829 -0.150 -8.180 1.00 91.75 164 ASP A CA 1
ATOM 1352 C C . ASP A 1 164 ? 17.190 0.992 -9.152 1.00 91.75 164 ASP A C 1
ATOM 1354 O O . ASP A 1 164 ? 17.351 0.764 -10.354 1.00 91.75 164 ASP A O 1
ATOM 1358 N N . LEU A 1 165 ? 17.340 2.225 -8.649 1.00 89.19 165 LEU A N 1
ATOM 1359 C CA . LEU A 1 165 ? 17.730 3.381 -9.466 1.00 89.19 165 LEU A CA 1
ATOM 1360 C C . LEU A 1 165 ? 19.173 3.269 -9.973 1.00 89.19 165 LEU A C 1
ATOM 1362 O O . LEU A 1 165 ? 19.428 3.553 -11.144 1.00 89.19 165 LEU A O 1
ATOM 1366 N N . GLU A 1 166 ? 20.103 2.808 -9.133 1.00 90.50 166 GLU A N 1
ATOM 1367 C CA . GLU A 1 166 ? 21.483 2.532 -9.540 1.00 90.50 166 GLU A CA 1
ATOM 1368 C C . GLU A 1 166 ? 21.537 1.413 -10.589 1.00 90.50 166 GLU A C 1
ATOM 1370 O O . GLU A 1 166 ? 22.259 1.545 -11.572 1.00 90.50 166 GLU A O 1
ATOM 1375 N N . ALA A 1 167 ? 20.726 0.357 -10.462 1.00 91.62 167 ALA A N 1
ATOM 1376 C CA . ALA A 1 167 ? 20.637 -0.708 -11.460 1.00 91.62 167 ALA A CA 1
ATOM 1377 C C . ALA A 1 167 ? 20.108 -0.207 -12.817 1.00 91.62 167 ALA A C 1
ATOM 1379 O O . ALA A 1 167 ? 20.604 -0.638 -13.862 1.00 91.62 167 ALA A O 1
ATOM 1380 N N . ILE A 1 168 ? 19.139 0.718 -12.820 1.00 90.44 168 ILE A N 1
ATOM 1381 C CA . ILE A 1 168 ? 18.646 1.383 -14.038 1.00 90.44 168 ILE A CA 1
ATOM 1382 C C . ILE A 1 168 ? 19.762 2.228 -14.678 1.00 90.44 168 ILE A C 1
ATOM 1384 O O . ILE A 1 168 ? 20.063 2.038 -15.858 1.00 90.44 168 ILE A O 1
ATOM 1388 N N . ALA A 1 169 ? 20.426 3.091 -13.903 1.00 89.31 169 ALA A N 1
ATOM 1389 C CA . ALA A 1 169 ? 21.496 3.966 -14.392 1.00 89.31 169 ALA A CA 1
ATOM 1390 C C . ALA A 1 169 ? 22.760 3.200 -14.832 1.00 89.31 169 ALA A C 1
ATOM 1392 O O . ALA A 1 169 ? 23.417 3.540 -15.818 1.00 89.31 169 ALA A O 1
ATOM 1393 N N . ALA A 1 170 ? 23.089 2.093 -14.160 1.00 91.06 170 ALA A N 1
ATOM 1394 C CA . ALA A 1 170 ? 24.216 1.229 -14.509 1.00 91.06 170 ALA A CA 1
ATOM 1395 C C . ALA A 1 170 ? 24.093 0.622 -15.919 1.00 91.06 170 ALA A C 1
ATOM 1397 O O . ALA A 1 170 ? 25.112 0.247 -16.509 1.00 91.06 170 ALA A O 1
ATOM 1398 N N . ARG A 1 171 ? 22.877 0.557 -16.485 1.00 89.31 171 ARG A N 1
ATOM 1399 C CA . ARG A 1 171 ? 22.640 0.068 -17.849 1.00 89.31 171 ARG A CA 1
ATOM 1400 C C . ARG A 1 171 ? 22.986 1.090 -18.941 1.00 89.31 171 ARG A C 1
ATOM 1402 O O . ARG A 1 171 ? 23.245 0.655 -20.061 1.00 89.31 171 ARG A O 1
ATOM 1409 N N . LYS A 1 172 ? 23.052 2.394 -18.631 1.00 84.50 172 LYS A N 1
ATOM 1410 C CA . LYS A 1 172 ? 23.544 3.468 -19.525 1.00 84.50 172 LYS A CA 1
ATOM 1411 C C . LYS A 1 172 ? 22.910 3.458 -20.926 1.00 84.50 172 LYS A C 1
ATOM 1413 O O . LYS A 1 172 ? 23.612 3.542 -21.935 1.00 84.50 172 LYS A O 1
ATOM 1418 N N . SER A 1 173 ? 21.590 3.292 -20.993 1.00 84.44 173 SER A N 1
ATOM 1419 C CA . SER A 1 173 ? 20.848 3.224 -22.261 1.00 84.44 173 SER A CA 1
ATOM 1420 C C . SER A 1 173 ? 20.196 4.569 -22.590 1.00 84.44 173 SER A C 1
ATOM 1422 O O . SER A 1 173 ? 19.802 5.313 -21.700 1.00 84.44 173 SER A O 1
ATOM 1424 N N . GLU A 1 174 ? 20.013 4.878 -23.873 1.00 87.75 174 GLU A N 1
ATOM 1425 C CA . GLU A 1 174 ? 19.445 6.157 -24.352 1.00 87.75 174 GLU A CA 1
ATOM 1426 C C . GLU A 1 174 ? 17.982 6.393 -23.921 1.00 87.75 174 GLU A C 1
ATOM 1428 O O . GLU A 1 174 ? 17.432 7.477 -24.111 1.00 87.75 174 GLU A O 1
ATOM 1433 N N . VAL A 1 175 ? 17.339 5.384 -23.325 1.00 91.12 175 VAL A N 1
ATOM 1434 C CA . VAL A 1 175 ? 15.991 5.457 -22.743 1.00 91.12 175 VAL A CA 1
ATOM 1435 C C . VAL A 1 175 ? 15.983 5.501 -21.207 1.00 91.12 175 VAL A C 1
ATOM 1437 O O . VAL A 1 175 ? 14.918 5.352 -20.612 1.00 91.12 175 VAL A O 1
ATOM 1440 N N . GLU A 1 176 ? 17.130 5.726 -20.556 1.00 89.25 176 GLU A N 1
ATOM 1441 C CA . GLU A 1 176 ? 17.279 5.748 -19.090 1.00 89.25 176 GLU A CA 1
ATOM 1442 C C . GLU A 1 176 ? 16.271 6.678 -18.395 1.00 89.25 176 GLU A C 1
ATOM 1444 O O . GLU A 1 176 ? 15.532 6.219 -17.529 1.00 89.25 176 GLU A O 1
ATOM 1449 N N . GLU A 1 177 ? 16.125 7.935 -18.831 1.00 89.06 177 GLU A N 1
ATOM 1450 C CA . GLU A 1 177 ? 15.136 8.871 -18.261 1.00 89.06 177 GLU A CA 1
ATOM 1451 C C . GLU A 1 177 ? 13.696 8.331 -18.329 1.00 89.06 177 GLU A C 1
ATOM 1453 O O . GLU A 1 177 ? 12.909 8.498 -17.396 1.00 89.06 177 GLU A O 1
ATOM 1458 N N . LYS A 1 178 ? 13.346 7.632 -19.419 1.00 90.56 178 LYS A N 1
ATOM 1459 C CA . LYS A 1 178 ? 12.021 7.019 -19.605 1.00 90.56 178 LYS A CA 1
ATOM 1460 C C . LYS A 1 178 ? 11.850 5.796 -18.708 1.00 90.56 178 LYS A C 1
ATOM 1462 O O . LYS A 1 178 ? 10.772 5.603 -18.150 1.00 90.56 178 LYS A O 1
ATOM 1467 N N . ALA A 1 179 ? 12.902 4.998 -18.536 1.00 91.00 179 ALA A N 1
ATOM 1468 C CA . ALA A 1 179 ? 12.917 3.869 -17.614 1.00 91.00 179 ALA A CA 1
ATOM 1469 C C . ALA A 1 179 ? 12.794 4.337 -16.152 1.00 91.00 179 ALA A C 1
ATOM 1471 O O . ALA A 1 179 ? 11.994 3.775 -15.407 1.00 91.00 179 ALA A O 1
ATOM 1472 N N . ILE A 1 180 ? 13.483 5.419 -15.766 1.00 89.69 180 ILE A N 1
ATOM 1473 C CA . ILE A 1 180 ? 13.344 6.073 -14.455 1.00 89.69 180 ILE A CA 1
ATOM 1474 C C . ILE A 1 180 ? 11.927 6.637 -14.276 1.00 89.69 180 ILE A C 1
ATOM 1476 O O . ILE A 1 180 ? 11.326 6.433 -13.224 1.00 89.69 180 ILE A O 1
ATOM 1480 N N . ALA A 1 181 ? 11.346 7.293 -15.286 1.00 90.19 181 ALA A N 1
ATOM 1481 C CA . ALA A 1 181 ? 9.974 7.805 -15.211 1.00 90.19 181 ALA A CA 1
ATOM 1482 C C . ALA A 1 181 ? 8.937 6.680 -15.022 1.00 90.19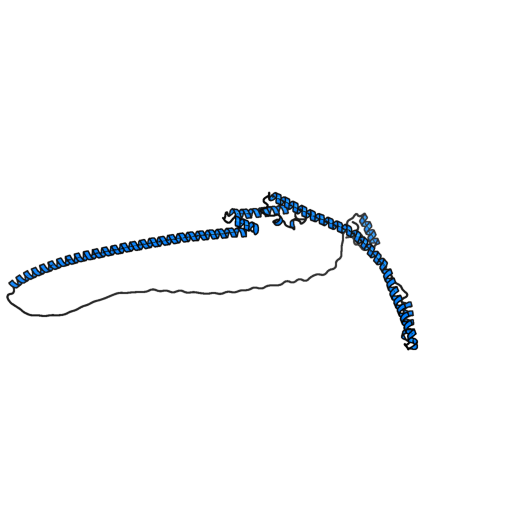 181 ALA A C 1
ATOM 1484 O O . ALA A 1 181 ? 8.073 6.778 -14.148 1.00 90.19 181 ALA A O 1
ATOM 1485 N N . VAL A 1 182 ? 9.064 5.578 -15.773 1.00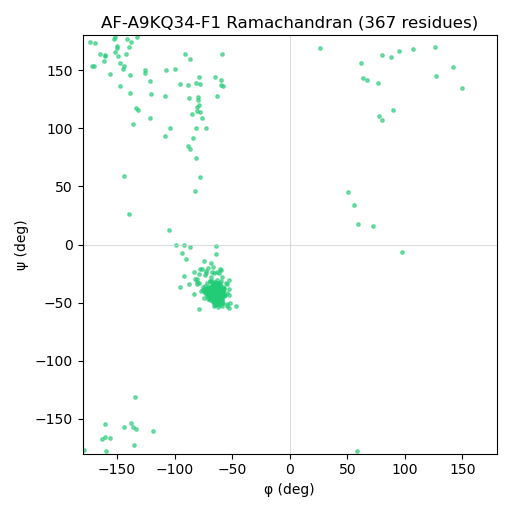 91.62 182 VAL A N 1
ATOM 1486 C CA . VAL A 1 182 ? 8.249 4.365 -15.580 1.00 91.62 182 VAL A CA 1
ATOM 1487 C C . VAL A 1 182 ? 8.479 3.780 -14.185 1.00 91.62 182 VAL A C 1
ATOM 1489 O O . VAL A 1 182 ? 7.511 3.468 -13.502 1.00 91.62 182 VAL A O 1
ATOM 1492 N N . TYR A 1 183 ? 9.723 3.713 -13.706 1.00 90.62 183 TYR A N 1
ATOM 1493 C CA . TYR A 1 183 ? 10.052 3.224 -12.366 1.00 90.62 183 TYR A CA 1
ATOM 1494 C C . TYR A 1 183 ? 9.479 4.092 -11.229 1.00 90.62 183 TYR A C 1
ATOM 1496 O O . TYR A 1 183 ? 9.011 3.558 -10.217 1.00 90.62 183 TYR A O 1
ATOM 1504 N N . LYS A 1 184 ? 9.454 5.425 -11.383 1.00 86.81 184 LYS A N 1
ATOM 1505 C CA . LYS A 1 184 ? 8.793 6.326 -10.424 1.00 86.81 184 LYS A CA 1
ATOM 1506 C C . LYS A 1 184 ? 7.287 6.033 -10.337 1.00 86.81 184 LYS A C 1
ATOM 1508 O O . LYS A 1 184 ? 6.748 6.048 -9.232 1.00 86.81 184 LYS A O 1
ATOM 1513 N N . GLN A 1 185 ? 6.639 5.701 -11.461 1.00 87.38 185 GLN A N 1
ATOM 1514 C CA . GLN A 1 185 ? 5.206 5.381 -11.538 1.00 87.38 185 GLN A CA 1
ATOM 1515 C C . GLN A 1 185 ? 4.859 3.953 -11.074 1.00 87.38 185 GLN A C 1
ATOM 1517 O O . GLN A 1 185 ? 4.012 3.784 -10.200 1.00 87.38 185 GLN A O 1
ATOM 1522 N N . THR A 1 186 ? 5.483 2.918 -11.650 1.00 87.50 186 THR A N 1
ATOM 1523 C CA . THR A 1 186 ? 5.138 1.502 -11.401 1.00 87.50 186 THR A CA 1
ATOM 1524 C C . THR A 1 186 ? 5.782 0.930 -10.145 1.00 87.50 186 THR A C 1
ATOM 1526 O O . THR A 1 186 ? 5.283 -0.059 -9.605 1.00 87.50 186 THR A O 1
ATOM 1529 N N . LYS A 1 187 ? 6.899 1.531 -9.706 1.00 85.50 187 LYS A N 1
ATOM 1530 C CA . LYS A 1 187 ? 7.711 1.133 -8.542 1.00 85.50 187 LYS A CA 1
ATOM 1531 C C . LYS A 1 187 ? 8.186 -0.322 -8.618 1.00 85.50 187 LYS A C 1
ATOM 1533 O O . LYS A 1 187 ? 8.299 -1.015 -7.613 1.00 85.50 187 LYS A O 1
ATOM 1538 N N . LYS A 1 188 ? 8.461 -0.775 -9.846 1.00 89.75 188 LYS A N 1
ATOM 1539 C CA . LYS A 1 188 ? 8.947 -2.118 -10.182 1.00 89.75 188 LYS A CA 1
ATOM 1540 C C . LYS A 1 188 ? 10.137 -2.017 -11.124 1.00 89.75 188 LYS A C 1
ATOM 1542 O O . LYS A 1 188 ? 9.976 -1.599 -12.273 1.00 89.75 188 LYS A O 1
ATOM 1547 N N . LEU A 1 189 ? 11.306 -2.470 -10.670 1.00 91.75 189 LEU A N 1
ATOM 1548 C CA . LEU A 1 189 ? 12.518 -2.536 -11.493 1.00 91.75 189 LEU A CA 1
ATOM 1549 C C . LEU A 1 189 ? 12.276 -3.292 -12.809 1.00 91.75 189 LEU A C 1
ATOM 1551 O O . LEU A 1 189 ? 12.745 -2.880 -13.866 1.00 91.75 189 LEU A O 1
ATOM 1555 N N . SER A 1 190 ? 11.485 -4.366 -12.762 1.00 92.81 190 SER A N 1
ATOM 1556 C CA . SER A 1 190 ? 11.167 -5.206 -13.920 1.00 92.81 190 SER A CA 1
ATOM 1557 C C . SER A 1 190 ? 10.457 -4.467 -15.057 1.00 92.81 190 SER A C 1
ATOM 1559 O O . SER A 1 190 ? 10.692 -4.797 -16.216 1.00 92.81 190 SER A O 1
ATOM 1561 N N . ASP A 1 191 ? 9.622 -3.466 -14.768 1.00 92.38 191 ASP A N 1
ATOM 1562 C CA . ASP A 1 191 ? 8.907 -2.717 -15.808 1.00 92.38 191 ASP A CA 1
ATOM 1563 C C . ASP A 1 191 ? 9.803 -1.651 -16.459 1.00 92.38 191 ASP A C 1
ATOM 1565 O O . ASP A 1 191 ? 9.727 -1.442 -17.668 1.00 92.38 191 ASP A O 1
ATOM 1569 N N . ALA A 1 192 ? 10.733 -1.062 -15.703 1.00 92.50 192 ALA A N 1
ATOM 1570 C CA . ALA A 1 192 ? 11.783 -0.198 -16.245 1.00 92.50 192 ALA A CA 1
ATOM 1571 C C . ALA A 1 192 ? 12.813 -0.985 -17.079 1.00 92.50 192 ALA A C 1
ATOM 1573 O O . ALA A 1 192 ? 13.197 -0.560 -18.169 1.00 92.50 192 ALA A O 1
ATOM 1574 N N . MET A 1 193 ? 13.205 -2.173 -16.609 1.00 93.00 193 MET A N 1
ATOM 1575 C CA . MET A 1 193 ? 14.138 -3.060 -17.310 1.00 93.00 193 MET A CA 1
ATOM 1576 C C . MET A 1 193 ? 13.580 -3.581 -18.640 1.00 93.00 193 MET A C 1
ATOM 1578 O O . MET A 1 193 ? 14.355 -3.731 -19.584 1.00 93.00 193 MET A O 1
ATOM 1582 N N . LYS A 1 194 ? 12.257 -3.788 -18.764 1.00 94.19 194 LYS A N 1
ATOM 1583 C CA . LYS A 1 194 ? 11.608 -4.071 -20.062 1.00 94.19 194 LYS A CA 1
ATOM 1584 C C . LYS A 1 194 ? 11.850 -2.944 -21.062 1.00 94.19 194 LYS A C 1
ATOM 1586 O O . LYS A 1 194 ? 12.384 -3.211 -22.127 1.00 94.19 194 LYS A O 1
ATOM 1591 N N . ILE A 1 195 ? 11.553 -1.692 -20.697 1.00 92.94 195 ILE A N 1
ATOM 1592 C CA . ILE A 1 195 ? 11.727 -0.526 -21.587 1.00 92.94 195 ILE A CA 1
ATOM 1593 C C . ILE A 1 195 ? 13.158 -0.439 -22.135 1.00 92.94 195 ILE A C 1
ATOM 1595 O O . ILE A 1 195 ? 13.347 -0.182 -23.324 1.00 92.94 195 ILE A O 1
ATOM 1599 N N . ILE A 1 196 ? 14.162 -0.694 -21.291 1.00 93.06 196 ILE A N 1
ATOM 1600 C CA . ILE A 1 196 ? 15.567 -0.690 -21.716 1.00 93.06 196 ILE A CA 1
ATOM 1601 C C . ILE A 1 196 ? 15.885 -1.896 -22.609 1.00 93.06 196 ILE A C 1
ATOM 1603 O O . ILE A 1 196 ? 16.489 -1.736 -23.666 1.00 93.06 196 ILE A O 1
ATOM 1607 N N . ASN A 1 197 ? 15.461 -3.099 -22.221 1.00 93.25 197 ASN A N 1
ATOM 1608 C CA . ASN A 1 197 ? 15.693 -4.320 -22.991 1.00 93.25 197 ASN A CA 1
ATOM 1609 C C . ASN A 1 197 ? 15.029 -4.273 -24.379 1.00 93.25 197 ASN A C 1
ATOM 1611 O O . ASN A 1 197 ? 15.652 -4.639 -25.372 1.00 93.25 197 ASN A O 1
ATOM 1615 N N . ASP A 1 198 ? 13.796 -3.781 -24.461 1.00 93.25 198 ASP A N 1
ATOM 1616 C CA . ASP A 1 198 ? 13.033 -3.671 -25.704 1.00 93.25 198 ASP A CA 1
ATOM 1617 C C . ASP A 1 198 ? 13.658 -2.629 -26.645 1.00 93.25 198 ASP A C 1
ATOM 1619 O O . ASP A 1 198 ? 13.654 -2.814 -27.865 1.00 93.25 198 ASP A O 1
ATOM 1623 N N . TYR A 1 199 ? 14.247 -1.560 -26.095 1.00 93.69 199 TYR A N 1
ATOM 1624 C CA . TYR A 1 199 ? 15.041 -0.594 -26.856 1.00 93.69 199 TYR A CA 1
ATOM 1625 C C . TYR A 1 199 ? 16.377 -1.191 -27.332 1.00 93.69 199 TYR A C 1
ATOM 1627 O O . TYR A 1 199 ? 16.709 -1.084 -28.514 1.00 93.69 199 TYR A O 1
ATOM 1635 N N . ASP A 1 200 ? 17.111 -1.887 -26.459 1.00 91.06 200 ASP A N 1
ATOM 1636 C CA . ASP A 1 200 ? 18.366 -2.567 -26.804 1.00 91.06 200 ASP A CA 1
ATOM 1637 C C . ASP A 1 200 ? 18.150 -3.640 -27.899 1.00 91.06 200 ASP A C 1
ATOM 1639 O O . ASP A 1 200 ? 19.001 -3.810 -28.777 1.00 91.06 200 ASP A O 1
ATOM 1643 N N . ILE A 1 201 ? 17.008 -4.343 -27.888 1.00 93.19 201 ILE A N 1
ATOM 1644 C CA . ILE A 1 201 ? 16.591 -5.288 -28.941 1.00 93.19 201 ILE A CA 1
ATOM 1645 C C . ILE A 1 201 ? 16.309 -4.555 -30.258 1.00 93.19 201 ILE A C 1
ATOM 1647 O O . ILE A 1 201 ? 16.845 -4.951 -31.293 1.00 93.19 201 ILE A O 1
ATOM 1651 N N . GLN A 1 202 ? 15.520 -3.475 -30.237 1.00 92.69 202 GLN A N 1
ATOM 1652 C CA . GLN A 1 202 ? 15.230 -2.679 -31.439 1.00 92.69 202 GLN A CA 1
ATOM 1653 C C . GLN A 1 202 ? 16.512 -2.113 -32.066 1.00 92.69 202 GLN A C 1
ATOM 1655 O O . GLN A 1 202 ? 16.713 -2.232 -33.275 1.00 92.69 202 GLN A O 1
ATOM 1660 N N . LYS A 1 203 ? 17.419 -1.567 -31.247 1.00 93.12 203 LYS A N 1
ATOM 1661 C CA . LYS A 1 203 ? 18.700 -1.014 -31.701 1.00 93.12 203 LYS A CA 1
ATOM 1662 C C . LYS A 1 203 ? 19.593 -2.076 -32.355 1.00 93.12 203 LYS A C 1
ATOM 1664 O O . LYS A 1 203 ? 20.184 -1.807 -33.400 1.00 93.12 203 LYS A O 1
ATOM 1669 N N . LYS A 1 204 ? 19.646 -3.294 -31.799 1.00 93.25 204 LYS A N 1
ATOM 1670 C CA . LYS A 1 204 ? 20.345 -4.438 -32.417 1.00 93.25 204 LYS A CA 1
ATOM 1671 C C . LYS A 1 204 ? 19.703 -4.869 -33.733 1.00 93.25 204 LYS A C 1
ATOM 1673 O O . LYS A 1 204 ? 20.41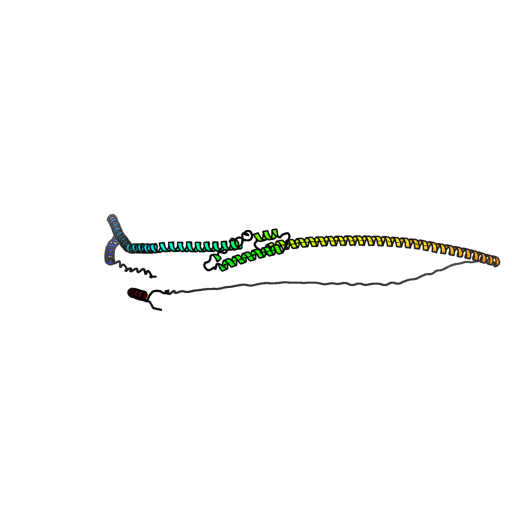4 -5.020 -34.719 1.00 93.25 204 LYS A O 1
ATOM 1678 N N . ALA A 1 205 ? 18.377 -5.003 -33.777 1.00 93.94 205 ALA A N 1
ATOM 1679 C CA . ALA A 1 205 ? 17.659 -5.408 -34.985 1.00 93.94 205 ALA A CA 1
ATOM 1680 C C . ALA A 1 205 ? 17.869 -4.423 -36.153 1.00 93.94 205 ALA A C 1
ATOM 1682 O O . ALA A 1 205 ? 18.024 -4.854 -37.296 1.00 93.94 205 ALA A O 1
ATOM 1683 N N . ILE A 1 206 ? 17.934 -3.116 -35.867 1.00 93.81 206 ILE A N 1
ATOM 1684 C CA . ILE A 1 206 ? 18.269 -2.075 -36.852 1.00 93.81 206 ILE A CA 1
ATOM 1685 C C . ILE A 1 206 ? 19.711 -2.246 -37.357 1.00 93.81 206 ILE A C 1
ATOM 1687 O O . ILE A 1 206 ? 19.925 -2.278 -38.569 1.00 93.81 206 ILE A O 1
ATOM 1691 N N . LEU A 1 207 ? 20.684 -2.414 -36.453 1.00 94.56 207 LEU A N 1
ATOM 1692 C CA . LEU A 1 207 ? 22.095 -2.593 -36.814 1.00 94.56 207 LEU A CA 1
ATOM 1693 C C . LEU A 1 207 ? 22.318 -3.860 -37.659 1.00 94.56 207 LEU A C 1
ATOM 1695 O O . LEU A 1 207 ? 22.944 -3.797 -38.714 1.00 94.56 207 LEU A O 1
ATOM 1699 N N . GLU A 1 208 ? 21.742 -4.996 -37.257 1.00 94.44 208 GLU A N 1
ATOM 1700 C CA . GLU A 1 208 ? 21.802 -6.248 -38.021 1.00 94.44 208 GLU A CA 1
ATOM 1701 C C . GLU A 1 208 ? 21.125 -6.136 -39.394 1.00 94.44 208 GLU A C 1
ATOM 1703 O O . GLU A 1 208 ? 21.583 -6.745 -40.364 1.00 94.44 208 GLU A O 1
ATOM 1708 N N . ALA A 1 209 ? 20.025 -5.382 -39.502 1.00 94.44 209 ALA A N 1
ATOM 1709 C CA . ALA A 1 209 ? 19.370 -5.131 -40.782 1.00 94.44 209 ALA A CA 1
ATOM 1710 C C . ALA A 1 209 ? 20.242 -4.263 -41.703 1.00 94.44 209 ALA A C 1
ATOM 1712 O O . ALA A 1 209 ? 20.317 -4.539 -42.902 1.00 94.44 209 ALA A O 1
ATOM 1713 N N . GLU A 1 210 ? 20.938 -3.264 -41.157 1.00 93.75 210 GLU A N 1
ATOM 1714 C CA . GLU A 1 210 ? 21.869 -2.415 -41.901 1.00 93.75 210 GLU A CA 1
ATOM 1715 C C . GLU A 1 210 ? 23.116 -3.188 -42.355 1.00 93.75 210 GLU A C 1
ATOM 1717 O O . GLU A 1 210 ? 23.434 -3.170 -43.544 1.00 93.75 210 GLU A O 1
ATOM 1722 N N . GLU A 1 211 ? 23.755 -3.968 -41.476 1.00 93.38 211 GLU A N 1
ATOM 1723 C CA . GLU A 1 211 ? 24.859 -4.860 -41.858 1.00 93.38 211 GLU A CA 1
ATOM 1724 C C . GLU A 1 211 ? 24.451 -5.878 -42.931 1.00 93.38 211 GLU A C 1
ATOM 1726 O O . GLU A 1 211 ? 25.228 -6.170 -43.842 1.00 93.38 211 GLU A O 1
ATOM 1731 N N . ARG A 1 212 ? 23.242 -6.448 -42.824 1.00 93.88 212 ARG A N 1
ATOM 1732 C CA . ARG A 1 212 ? 22.704 -7.395 -43.811 1.00 93.88 212 ARG A CA 1
ATOM 1733 C C . ARG A 1 212 ? 22.452 -6.702 -45.152 1.00 93.88 212 ARG A C 1
ATOM 1735 O O . ARG A 1 212 ? 22.723 -7.300 -46.190 1.00 93.88 212 ARG A O 1
ATOM 1742 N N . ARG A 1 213 ? 21.996 -5.443 -45.141 1.00 94.12 213 ARG A N 1
ATOM 1743 C CA . ARG A 1 213 ? 21.805 -4.609 -46.340 1.00 94.12 213 ARG A CA 1
ATOM 1744 C C . ARG A 1 213 ? 23.139 -4.260 -47.007 1.00 94.12 213 ARG A C 1
ATOM 1746 O O . ARG A 1 213 ? 23.234 -4.362 -48.225 1.00 94.12 213 ARG A O 1
ATOM 1753 N N . ILE A 1 214 ? 24.162 -3.904 -46.225 1.00 94.38 214 ILE A N 1
ATOM 1754 C CA . ILE A 1 214 ? 25.521 -3.622 -46.719 1.00 94.38 214 ILE A CA 1
ATOM 1755 C C . ILE A 1 214 ? 26.119 -4.879 -47.358 1.00 94.38 214 ILE A C 1
ATOM 1757 O O . ILE A 1 214 ? 26.461 -4.849 -48.537 1.00 94.38 214 ILE A O 1
ATOM 1761 N N . ARG A 1 215 ? 26.140 -6.009 -46.635 1.00 94.19 215 ARG A N 1
ATOM 1762 C CA . ARG A 1 215 ? 26.666 -7.289 -47.143 1.00 94.19 215 ARG A CA 1
ATOM 1763 C C . ARG A 1 215 ? 25.952 -7.763 -48.413 1.00 94.19 215 ARG A C 1
ATOM 1765 O O . ARG A 1 215 ? 26.607 -8.244 -49.332 1.00 94.19 215 ARG A O 1
ATOM 1772 N N . ALA A 1 216 ? 24.630 -7.600 -48.492 1.00 93.81 216 ALA A N 1
ATOM 1773 C CA . ALA A 1 216 ? 23.867 -7.944 -49.691 1.00 93.81 216 ALA A CA 1
ATOM 1774 C C . ALA A 1 216 ? 24.222 -7.052 -50.894 1.00 93.81 216 ALA A C 1
ATOM 1776 O O . ALA A 1 216 ? 24.289 -7.548 -52.017 1.00 93.81 216 ALA A O 1
ATOM 1777 N N . GLU A 1 217 ? 24.475 -5.757 -50.689 1.00 93.44 217 GLU A N 1
ATOM 1778 C CA . GLU A 1 217 ? 24.859 -4.854 -51.779 1.00 93.44 217 GLU A CA 1
ATOM 1779 C C . GLU A 1 217 ? 26.317 -5.061 -52.221 1.00 93.44 217 GLU A C 1
ATOM 1781 O O . GLU A 1 217 ? 26.602 -5.047 -53.417 1.00 93.44 217 GLU A O 1
ATOM 1786 N N . GLU A 1 218 ? 27.232 -5.357 -51.293 1.00 92.88 218 GLU A N 1
ATOM 1787 C CA . GLU A 1 218 ? 28.599 -5.794 -51.612 1.00 92.88 218 GLU A CA 1
ATOM 1788 C C . GLU A 1 218 ? 28.604 -7.104 -52.412 1.00 92.88 218 GLU A C 1
ATOM 1790 O O . GLU A 1 218 ? 29.298 -7.206 -53.425 1.00 92.88 218 GLU A O 1
ATOM 1795 N N . GLU A 1 219 ? 27.785 -8.087 -52.022 1.00 93.38 219 GLU A N 1
ATOM 1796 C CA . GLU A 1 219 ? 27.644 -9.339 -52.767 1.00 93.38 219 GLU A CA 1
ATOM 1797 C C . GLU A 1 219 ? 27.031 -9.111 -54.159 1.00 93.38 219 GLU A C 1
ATOM 1799 O O . GLU A 1 219 ? 27.510 -9.680 -55.143 1.00 93.38 219 GLU A O 1
ATOM 1804 N N . ARG A 1 220 ? 26.012 -8.249 -54.284 1.00 92.38 220 ARG A N 1
ATOM 1805 C CA . ARG A 1 220 ? 25.433 -7.875 -55.587 1.00 92.38 220 ARG A CA 1
ATOM 1806 C C . ARG A 1 220 ? 26.454 -7.196 -56.490 1.00 92.38 220 ARG A C 1
ATOM 1808 O O . ARG A 1 220 ? 26.571 -7.592 -57.649 1.00 92.38 220 ARG A O 1
ATOM 1815 N N . ARG A 1 221 ? 27.215 -6.232 -55.963 1.00 93.38 221 ARG A N 1
ATOM 1816 C CA . ARG A 1 221 ? 28.309 -5.578 -56.690 1.00 93.38 221 ARG A CA 1
ATOM 1817 C C . ARG A 1 221 ? 29.352 -6.587 -57.153 1.00 93.38 221 ARG A C 1
ATOM 1819 O O . ARG A 1 221 ? 29.645 -6.627 -58.341 1.00 93.38 221 ARG A O 1
ATOM 1826 N N . LYS A 1 222 ? 29.834 -7.455 -56.258 1.00 93.62 222 LYS A N 1
ATOM 1827 C CA . LYS A 1 222 ? 30.822 -8.493 -56.586 1.00 93.62 222 LYS A CA 1
ATOM 1828 C C . LYS A 1 222 ? 30.311 -9.454 -57.663 1.00 93.62 222 LYS A C 1
ATOM 1830 O O . LYS A 1 222 ? 31.040 -9.737 -58.606 1.00 93.62 222 LYS A O 1
ATOM 1835 N N . ARG A 1 223 ? 29.046 -9.887 -57.592 1.00 92.56 223 ARG A N 1
ATOM 1836 C CA . ARG A 1 223 ? 28.402 -10.715 -58.632 1.00 92.56 223 ARG A CA 1
ATOM 1837 C C . ARG A 1 223 ? 28.257 -9.979 -59.972 1.00 92.56 223 ARG A C 1
ATOM 1839 O O . ARG A 1 223 ? 28.356 -10.611 -61.019 1.00 92.56 223 ARG A O 1
ATOM 1846 N N . GLU A 1 224 ? 28.023 -8.665 -59.974 1.00 91.94 224 GLU A N 1
ATOM 1847 C CA . GLU A 1 224 ? 27.963 -7.870 -61.208 1.00 91.94 224 GLU A CA 1
ATOM 1848 C C . GLU A 1 224 ? 29.357 -7.615 -61.808 1.00 91.94 224 GLU A C 1
ATOM 1850 O O . GLU A 1 224 ? 29.519 -7.697 -63.025 1.00 91.94 224 GLU A O 1
ATOM 1855 N N . GLU A 1 225 ? 30.362 -7.359 -60.970 1.00 91.75 225 GLU A N 1
ATOM 1856 C CA . GLU A 1 225 ? 31.775 -7.240 -61.349 1.00 91.75 225 GLU A CA 1
ATOM 1857 C C . GLU A 1 225 ? 32.293 -8.579 -61.928 1.00 91.75 225 GLU A C 1
ATOM 1859 O O . GLU A 1 225 ? 32.845 -8.599 -63.028 1.00 91.75 225 GLU A O 1
ATOM 1864 N N . GLU A 1 226 ? 32.004 -9.716 -61.281 1.00 91.69 226 GLU A N 1
ATOM 1865 C CA . GLU A 1 226 ? 32.296 -11.070 -61.788 1.00 91.69 226 GLU A CA 1
ATOM 1866 C C . GLU A 1 226 ? 31.561 -11.391 -63.098 1.00 91.69 226 GLU A C 1
ATOM 1868 O O . GLU A 1 226 ? 32.147 -11.994 -64.002 1.00 91.69 226 GLU A O 1
ATOM 1873 N N . ARG A 1 227 ? 30.292 -10.976 -63.240 1.00 91.38 227 ARG A N 1
ATOM 1874 C CA . ARG A 1 227 ? 29.541 -11.160 -64.490 1.00 91.38 227 ARG A CA 1
ATOM 1875 C C . ARG A 1 227 ? 30.163 -10.355 -65.632 1.00 91.38 227 ARG A C 1
ATOM 1877 O O . ARG A 1 227 ? 30.388 -10.925 -66.695 1.00 91.38 227 ARG A O 1
ATOM 1884 N N . LYS A 1 228 ? 30.498 -9.080 -65.408 1.00 92.62 228 LYS A N 1
ATOM 1885 C CA . LYS A 1 228 ? 31.170 -8.227 -66.407 1.00 92.62 228 LYS A CA 1
ATOM 1886 C C . LYS A 1 228 ? 32.534 -8.792 -66.806 1.00 92.62 228 LYS A C 1
ATOM 1888 O O . LYS A 1 228 ? 32.818 -8.874 -67.995 1.00 92.62 228 LYS A O 1
ATOM 1893 N N . ALA A 1 229 ? 33.331 -9.256 -65.841 1.00 91.75 229 ALA A N 1
ATOM 1894 C CA . ALA A 1 229 ? 34.618 -9.895 -66.113 1.00 91.75 229 ALA A CA 1
ATOM 1895 C C . ALA A 1 229 ? 34.467 -11.184 -66.944 1.00 91.75 229 ALA A C 1
ATOM 1897 O O . ALA A 1 229 ? 35.236 -11.406 -67.878 1.00 91.75 229 ALA A O 1
ATOM 1898 N N . ARG A 1 230 ? 33.445 -12.012 -66.669 1.00 91.00 230 ARG A N 1
ATOM 1899 C CA . ARG A 1 230 ? 33.112 -13.188 -67.493 1.00 91.00 230 ARG A CA 1
ATOM 1900 C C . ARG A 1 230 ? 32.660 -12.794 -68.904 1.00 91.00 230 ARG A C 1
ATOM 1902 O O . ARG A 1 230 ? 33.112 -13.411 -69.862 1.00 91.00 230 ARG A O 1
ATOM 1909 N N . GLU A 1 231 ? 31.789 -11.795 -69.041 1.00 91.00 231 GLU A N 1
ATOM 1910 C CA . GLU A 1 231 ? 31.315 -11.288 -70.339 1.00 91.00 231 GLU A CA 1
ATOM 1911 C C . GLU A 1 231 ? 32.476 -10.722 -71.182 1.00 91.00 231 GLU A C 1
ATOM 1913 O O . GLU A 1 231 ? 32.562 -10.987 -72.382 1.00 91.00 231 GLU A O 1
ATOM 1918 N N . GLU A 1 232 ? 33.413 -9.999 -70.563 1.00 89.44 232 GLU A N 1
ATOM 1919 C CA . GLU A 1 232 ? 34.628 -9.491 -71.210 1.00 89.44 232 GLU A CA 1
ATOM 1920 C C . GLU A 1 232 ? 35.594 -10.620 -71.601 1.00 89.44 232 GLU A C 1
ATOM 1922 O O . GLU A 1 232 ? 36.034 -10.678 -72.751 1.00 89.44 232 GLU A O 1
ATOM 1927 N N . GLN A 1 233 ? 35.862 -11.569 -70.698 1.00 84.94 233 GLN A N 1
ATOM 1928 C CA . GLN A 1 233 ? 36.694 -12.741 -70.987 1.00 84.94 233 GLN A CA 1
ATOM 1929 C C . GLN A 1 233 ? 36.101 -13.599 -72.117 1.00 84.94 233 GLN A C 1
ATOM 1931 O O . GLN A 1 233 ? 36.839 -14.087 -72.976 1.00 84.94 233 GLN A O 1
ATOM 1936 N N . GLU A 1 234 ? 34.775 -13.763 -72.163 1.00 90.06 234 GLU A N 1
ATOM 1937 C CA . GLU A 1 234 ? 34.112 -14.484 -73.248 1.00 90.06 234 GLU A CA 1
ATOM 1938 C C . GLU A 1 234 ? 34.197 -13.716 -74.573 1.00 90.06 234 GLU A C 1
ATOM 1940 O O . GLU A 1 234 ? 34.488 -14.328 -75.601 1.00 90.06 234 GLU A O 1
ATOM 1945 N N . ARG A 1 235 ? 34.024 -12.386 -74.572 1.00 90.12 235 ARG A N 1
ATOM 1946 C CA . ARG A 1 235 ? 34.241 -11.556 -75.771 1.00 90.12 235 ARG A CA 1
ATOM 1947 C C . ARG A 1 235 ? 35.668 -11.688 -76.304 1.00 90.12 235 ARG A C 1
ATOM 1949 O O . ARG A 1 235 ? 35.829 -11.945 -77.493 1.00 90.12 235 ARG A O 1
ATOM 1956 N N . LEU A 1 236 ? 36.676 -11.588 -75.436 1.00 89.56 236 LEU A N 1
ATOM 1957 C CA . LEU A 1 236 ? 38.084 -11.762 -75.808 1.00 89.56 236 LEU A CA 1
ATOM 1958 C C . LEU A 1 236 ? 38.361 -13.173 -76.351 1.00 89.56 236 LEU A C 1
ATOM 1960 O O . LEU A 1 236 ? 39.053 -13.313 -77.355 1.00 89.56 236 LEU A O 1
ATOM 1964 N N . SER A 1 237 ? 37.784 -14.220 -75.749 1.00 89.69 237 SER A N 1
ATOM 1965 C CA . SER A 1 237 ? 37.940 -15.597 -76.243 1.00 89.69 237 SER A CA 1
ATOM 1966 C C . SER A 1 237 ? 37.226 -15.832 -77.581 1.00 89.69 237 SER A C 1
ATOM 1968 O O . SER A 1 237 ? 37.766 -16.518 -78.447 1.00 89.69 237 SER A O 1
ATOM 1970 N N . ARG A 1 238 ? 36.041 -15.240 -77.794 1.00 88.75 238 ARG A N 1
ATOM 1971 C CA . ARG A 1 238 ? 35.338 -15.262 -79.089 1.00 88.75 238 ARG A CA 1
ATOM 1972 C C . ARG A 1 238 ? 36.164 -14.564 -80.173 1.00 88.75 238 ARG A C 1
ATOM 1974 O O . ARG A 1 238 ? 36.364 -15.148 -81.232 1.00 88.75 238 ARG A O 1
ATOM 1981 N N . GLU A 1 239 ? 36.702 -13.379 -79.886 1.00 87.94 239 GLU A N 1
ATOM 1982 C CA . GLU A 1 239 ? 37.549 -12.625 -80.820 1.00 87.94 239 GLU A CA 1
ATOM 1983 C C . GLU A 1 239 ? 38.864 -13.362 -81.137 1.00 87.94 239 GLU A C 1
ATOM 1985 O O . GLU A 1 239 ? 39.287 -13.412 -82.290 1.00 87.94 239 GLU A O 1
ATOM 1990 N N . GLN A 1 240 ? 39.495 -13.999 -80.143 1.00 83.94 240 GLN A N 1
ATOM 1991 C CA . GLN A 1 240 ? 40.670 -14.851 -80.364 1.00 83.94 240 GLN A CA 1
ATOM 1992 C C . GLN A 1 240 ? 40.356 -16.036 -81.284 1.00 83.94 240 GLN A C 1
ATOM 1994 O O . GLN A 1 240 ? 41.101 -16.263 -82.233 1.00 83.94 240 GLN A O 1
ATOM 1999 N N . ARG A 1 241 ? 39.239 -16.745 -81.063 1.00 87.81 241 ARG A N 1
ATOM 2000 C CA . ARG A 1 241 ? 38.799 -17.851 -81.936 1.00 87.81 241 ARG A CA 1
ATOM 2001 C C . ARG A 1 241 ? 38.479 -17.380 -83.352 1.00 87.81 241 ARG A C 1
ATOM 2003 O O . ARG A 1 241 ? 38.780 -18.088 -84.304 1.00 87.81 241 ARG A O 1
ATOM 2010 N N . GLU A 1 242 ? 37.887 -16.199 -83.510 1.00 86.44 242 GLU A N 1
ATOM 2011 C CA . GLU A 1 242 ? 37.600 -15.620 -84.828 1.00 86.44 242 GLU A CA 1
ATOM 2012 C C . GLU A 1 242 ? 38.890 -15.255 -85.581 1.00 86.44 242 GLU A C 1
ATOM 2014 O O . GLU A 1 242 ? 39.031 -15.600 -86.754 1.00 86.44 242 GLU A O 1
ATOM 2019 N N . ARG A 1 243 ? 39.874 -14.660 -84.892 1.00 86.19 243 ARG A N 1
ATOM 2020 C CA . ARG A 1 243 ? 41.222 -14.408 -85.435 1.00 86.19 243 ARG A CA 1
ATOM 2021 C C . ARG A 1 243 ? 41.964 -15.706 -85.779 1.00 86.19 243 ARG A C 1
ATOM 2023 O O . ARG A 1 243 ? 42.635 -15.764 -86.805 1.00 86.19 243 ARG A O 1
ATOM 2030 N N . GLU A 1 244 ? 41.837 -16.746 -84.957 1.00 85.62 244 GLU A N 1
ATOM 2031 C CA . GLU A 1 244 ? 42.447 -18.061 -85.195 1.00 85.62 244 GLU A CA 1
ATOM 2032 C C . GLU A 1 244 ? 41.820 -18.768 -86.406 1.00 85.62 244 GLU A C 1
ATOM 2034 O O . GLU A 1 244 ? 42.550 -19.201 -87.296 1.00 85.62 244 GLU A O 1
ATOM 2039 N N . LEU A 1 245 ? 40.485 -18.779 -86.507 1.00 89.00 245 LEU A N 1
ATOM 2040 C CA . LEU A 1 245 ? 39.741 -19.278 -87.670 1.00 89.00 245 LEU A CA 1
ATOM 2041 C C . LEU A 1 245 ? 40.051 -18.484 -88.949 1.00 89.00 245 LEU A C 1
ATOM 2043 O O . LEU A 1 245 ? 40.107 -19.070 -90.029 1.00 89.00 245 LEU A O 1
ATOM 2047 N N . ALA A 1 246 ? 40.268 -17.169 -88.856 1.00 86.88 246 ALA A N 1
ATOM 2048 C CA . ALA A 1 246 ? 40.723 -16.359 -89.985 1.00 86.88 246 ALA A CA 1
ATOM 2049 C C . ALA A 1 246 ? 42.144 -16.757 -90.421 1.00 86.88 246 ALA A C 1
ATOM 2051 O O . ALA A 1 246 ? 42.348 -17.098 -91.584 1.00 86.88 246 ALA A O 1
ATOM 2052 N N . ALA A 1 247 ? 43.097 -16.831 -89.487 1.00 85.94 247 ALA A N 1
ATOM 2053 C CA . ALA A 1 247 ? 44.474 -17.241 -89.769 1.00 85.94 247 ALA A CA 1
ATOM 2054 C C . ALA A 1 247 ? 44.593 -18.714 -90.212 1.00 85.94 247 ALA A C 1
ATOM 2056 O O . ALA A 1 247 ? 45.560 -19.093 -90.872 1.00 85.94 247 ALA A O 1
ATOM 2057 N N . GLU A 1 248 ? 43.652 -19.585 -89.840 1.00 86.31 248 GLU A N 1
ATOM 2058 C CA . GLU A 1 248 ? 43.555 -20.955 -90.356 1.00 86.31 248 GLU A CA 1
ATOM 2059 C C . GLU A 1 248 ? 42.954 -20.999 -91.768 1.00 86.31 248 GLU A C 1
ATOM 2061 O O . GLU A 1 248 ? 43.489 -21.703 -92.620 1.00 86.31 248 GLU A O 1
ATOM 2066 N N . ARG A 1 249 ? 41.932 -20.185 -92.074 1.00 85.25 249 ARG A N 1
ATOM 2067 C CA . ARG A 1 249 ? 41.428 -20.009 -93.451 1.00 85.25 249 ARG A CA 1
ATOM 2068 C C . ARG A 1 249 ? 42.497 -19.450 -94.389 1.00 85.25 249 ARG A C 1
ATOM 2070 O O . ARG A 1 249 ? 42.631 -19.950 -95.502 1.00 85.25 249 ARG A O 1
ATOM 2077 N N . GLU A 1 250 ? 43.278 -18.467 -93.942 1.00 83.06 250 GLU A N 1
ATOM 2078 C CA . GLU A 1 250 ? 44.419 -17.937 -94.700 1.00 83.06 250 GLU A CA 1
ATOM 2079 C C . GLU A 1 250 ? 45.467 -19.030 -94.945 1.00 83.06 250 GLU A C 1
ATOM 2081 O O . GLU A 1 250 ? 45.792 -19.305 -96.102 1.00 83.06 250 GLU A O 1
ATOM 2086 N N . ARG A 1 251 ? 45.915 -19.737 -93.894 1.00 85.19 251 ARG A N 1
ATOM 2087 C CA . ARG A 1 251 ? 46.849 -20.873 -94.025 1.00 85.19 251 ARG A CA 1
ATOM 2088 C C . ARG A 1 251 ? 46.324 -21.960 -94.964 1.00 85.19 251 ARG A C 1
ATOM 2090 O O . ARG A 1 251 ? 47.084 -22.437 -95.799 1.00 85.19 251 ARG A O 1
ATOM 2097 N N . GLN A 1 252 ? 45.044 -22.319 -94.876 1.00 82.44 252 GLN A N 1
ATOM 2098 C CA . GLN A 1 252 ? 44.430 -23.303 -95.767 1.00 82.44 252 GLN A CA 1
ATOM 2099 C C . GLN A 1 252 ? 44.389 -22.803 -97.218 1.00 82.44 252 GLN A C 1
ATOM 2101 O O . GLN A 1 252 ? 44.697 -23.571 -98.126 1.00 82.44 252 GLN A O 1
ATOM 2106 N N . SER A 1 253 ? 44.095 -21.518 -97.446 1.00 82.06 253 SER A N 1
ATOM 2107 C CA . SER A 1 253 ? 44.114 -20.929 -98.791 1.00 82.06 253 SER A CA 1
ATOM 2108 C C . SER A 1 253 ? 45.518 -20.877 -99.405 1.00 82.06 253 SER A C 1
ATOM 2110 O O . SER A 1 253 ? 45.662 -21.144 -100.596 1.00 82.06 253 SER A O 1
ATOM 2112 N N . GLU A 1 254 ? 46.565 -20.631 -98.608 1.00 80.62 254 GLU A N 1
ATOM 2113 C CA . GLU A 1 254 ? 47.954 -20.678 -99.081 1.00 80.62 254 GLU A CA 1
ATOM 2114 C C . GLU A 1 254 ? 48.412 -22.129 -99.322 1.00 80.62 254 GLU A C 1
ATOM 2116 O O . GLU A 1 254 ? 49.051 -22.410 -100.331 1.00 80.62 254 GLU A O 1
ATOM 2121 N N . ILE A 1 255 ? 48.012 -23.085 -98.472 1.00 79.19 255 ILE A N 1
ATOM 2122 C CA . ILE A 1 255 ? 48.246 -24.524 -98.691 1.00 79.19 255 ILE A CA 1
ATOM 2123 C C . ILE A 1 255 ? 47.577 -25.000 -99.986 1.00 79.19 255 ILE A C 1
ATOM 2125 O O . ILE A 1 255 ? 48.205 -25.703 -100.777 1.00 79.19 255 ILE A O 1
ATOM 2129 N N . ASP A 1 256 ? 46.324 -24.619 -100.237 1.00 80.50 256 ASP A N 1
ATOM 2130 C CA . ASP A 1 256 ? 45.616 -25.019 -101.456 1.00 80.50 256 ASP A CA 1
ATOM 2131 C C . ASP A 1 256 ? 46.123 -24.276 -102.700 1.00 80.50 256 ASP A C 1
ATOM 2133 O O . ASP A 1 256 ? 46.111 -24.849 -103.790 1.00 80.50 256 ASP A O 1
ATOM 2137 N N . ARG A 1 257 ? 46.674 -23.064 -102.548 1.00 85.19 257 ARG A N 1
ATOM 2138 C CA . ARG A 1 257 ? 47.417 -22.358 -103.602 1.00 85.19 257 ARG A CA 1
ATOM 2139 C C . ARG A 1 257 ? 48.742 -23.046 -103.936 1.00 85.19 257 ARG A C 1
ATOM 2141 O O . ARG A 1 257 ? 49.010 -23.265 -105.113 1.00 85.19 257 ARG A O 1
ATOM 2148 N N . ILE A 1 258 ? 49.525 -23.453 -102.935 1.00 81.62 258 ILE A N 1
ATOM 2149 C CA . ILE A 1 258 ? 50.758 -24.235 -103.129 1.00 81.62 258 ILE A CA 1
ATOM 2150 C C . ILE A 1 258 ? 50.426 -25.569 -103.806 1.00 81.62 258 ILE A C 1
ATOM 2152 O O . ILE A 1 258 ? 51.032 -25.903 -104.819 1.00 81.62 258 ILE A O 1
ATOM 2156 N N . ARG A 1 259 ? 49.394 -26.285 -103.339 1.00 80.75 259 ARG A N 1
ATOM 2157 C CA . ARG A 1 259 ? 48.902 -27.515 -103.985 1.00 80.75 259 ARG A CA 1
ATOM 2158 C C . ARG A 1 259 ? 48.405 -27.279 -105.409 1.00 80.75 259 ARG A C 1
ATOM 2160 O O . ARG A 1 259 ? 48.549 -28.168 -106.242 1.00 80.75 259 ARG A O 1
ATOM 2167 N N . ALA A 1 260 ? 47.802 -26.129 -105.709 1.00 78.56 260 ALA A N 1
ATOM 2168 C CA . ALA A 1 260 ? 47.408 -25.773 -107.070 1.00 78.56 260 ALA A CA 1
ATOM 2169 C C . ALA A 1 260 ? 48.632 -25.500 -107.958 1.00 78.56 260 ALA A C 1
ATOM 2171 O O . ALA A 1 260 ? 48.646 -25.941 -109.103 1.00 78.56 260 ALA A O 1
ATOM 2172 N N . GLU A 1 261 ? 49.675 -24.852 -107.434 1.00 77.62 261 GLU A N 1
ATOM 2173 C CA . GLU A 1 261 ? 50.933 -24.617 -108.151 1.00 77.62 261 GLU A CA 1
ATOM 2174 C C . GLU A 1 261 ? 51.735 -25.917 -108.359 1.00 77.62 261 GLU A C 1
ATOM 2176 O O . GLU A 1 261 ? 52.264 -26.147 -109.444 1.00 77.62 261 GLU A O 1
ATOM 2181 N N . GLU A 1 262 ? 51.774 -26.815 -107.371 1.00 77.12 262 GLU A N 1
ATOM 2182 C CA . GLU A 1 262 ? 52.336 -28.165 -107.515 1.00 77.12 262 GLU A CA 1
ATOM 2183 C C . GLU A 1 262 ? 51.540 -29.001 -108.521 1.00 77.12 262 GLU A C 1
ATOM 2185 O O . GLU A 1 262 ? 52.134 -29.613 -109.403 1.00 77.12 262 GLU A O 1
ATOM 2190 N N . ARG A 1 263 ? 50.200 -28.983 -108.466 1.00 72.31 263 ARG A N 1
ATOM 2191 C CA . ARG A 1 263 ? 49.351 -29.641 -109.476 1.00 72.31 263 ARG A CA 1
ATOM 2192 C C . ARG A 1 263 ? 49.561 -29.056 -110.869 1.00 72.31 263 ARG A C 1
ATOM 2194 O O . ARG A 1 263 ? 49.584 -29.825 -111.821 1.00 72.31 263 ARG A O 1
ATOM 2201 N N . ALA A 1 264 ? 49.754 -27.743 -110.994 1.00 77.94 264 ALA A N 1
ATOM 2202 C CA . ALA A 1 264 ? 50.063 -27.099 -112.267 1.00 77.94 264 ALA A CA 1
ATOM 2203 C C . ALA A 1 264 ? 51.442 -27.522 -112.796 1.00 77.94 264 ALA A C 1
ATOM 2205 O O . ALA A 1 264 ? 51.549 -27.856 -113.970 1.00 77.94 264 ALA A O 1
ATOM 2206 N N . LYS A 1 265 ? 52.470 -27.604 -111.940 1.00 78.62 265 LYS A N 1
ATOM 2207 C CA . LYS A 1 265 ? 53.803 -28.119 -112.310 1.00 78.62 265 LYS A CA 1
ATOM 2208 C C . LYS A 1 265 ? 53.766 -29.596 -112.690 1.00 78.62 265 LYS A C 1
ATOM 2210 O O . LYS A 1 265 ? 54.348 -29.966 -113.699 1.00 78.62 265 LYS A O 1
ATOM 2215 N N . VAL A 1 266 ? 53.027 -30.425 -111.950 1.00 76.19 266 VAL A N 1
ATOM 2216 C CA . VAL A 1 266 ? 52.803 -31.837 -112.297 1.00 76.19 266 VAL A CA 1
ATOM 2217 C C . VAL A 1 266 ? 52.001 -31.960 -113.596 1.00 76.19 266 VAL A C 1
ATOM 2219 O O . VAL A 1 266 ? 52.298 -32.839 -114.391 1.00 76.19 266 VAL A O 1
ATOM 2222 N N . GLN A 1 267 ? 51.038 -31.077 -113.878 1.00 72.38 267 GLN A N 1
ATOM 2223 C CA . GLN A 1 267 ? 50.360 -31.036 -115.180 1.00 72.38 267 GLN A CA 1
ATOM 2224 C C . GLN A 1 267 ? 51.274 -30.546 -116.311 1.00 72.38 267 GLN A C 1
ATOM 2226 O O . GLN A 1 267 ? 51.192 -31.091 -117.405 1.00 72.38 267 GLN A O 1
ATOM 2231 N N . GLU A 1 268 ? 52.159 -29.574 -116.077 1.00 74.00 268 GLU A N 1
ATOM 2232 C CA . GLU A 1 268 ? 53.156 -29.128 -117.061 1.00 74.00 268 GLU A CA 1
ATOM 2233 C C . GLU A 1 268 ? 54.181 -30.236 -117.345 1.00 74.00 268 GLU A C 1
ATOM 2235 O O . GLU A 1 268 ? 54.513 -30.497 -118.500 1.00 74.00 268 GLU A O 1
ATOM 2240 N N . GLU A 1 269 ? 54.635 -30.942 -116.309 1.00 76.00 269 GLU A N 1
ATOM 2241 C CA . GLU A 1 269 ? 55.558 -32.068 -116.422 1.00 76.00 269 GLU A CA 1
ATOM 2242 C C . GLU A 1 269 ? 54.887 -33.296 -117.050 1.00 76.00 269 GLU A C 1
ATOM 2244 O O . GLU A 1 269 ? 55.496 -33.935 -117.902 1.00 76.00 269 GLU A O 1
ATOM 2249 N N . VAL A 1 270 ? 53.614 -33.578 -116.748 1.00 73.62 270 VAL A N 1
ATOM 2250 C CA . VAL A 1 270 ? 52.815 -34.591 -117.461 1.00 73.62 270 VAL A CA 1
ATOM 2251 C C . VAL A 1 270 ? 52.569 -34.177 -118.911 1.00 73.62 270 VAL A C 1
ATOM 2253 O O . VAL A 1 270 ? 52.679 -35.031 -119.781 1.00 73.62 270 VAL A O 1
ATOM 2256 N N . CYS A 1 271 ? 52.319 -32.901 -119.218 1.00 74.44 271 CYS A N 1
ATOM 2257 C CA . CYS A 1 271 ? 52.256 -32.411 -120.600 1.00 74.44 271 CYS A CA 1
ATOM 2258 C C . CYS A 1 271 ? 53.599 -32.585 -121.319 1.00 74.44 271 CYS A C 1
ATOM 2260 O O . CYS A 1 271 ? 53.618 -33.052 -122.453 1.00 74.44 271 CYS A O 1
ATOM 2262 N N . ARG A 1 272 ? 54.727 -32.275 -120.667 1.00 74.25 272 ARG A N 1
ATOM 2263 C CA . ARG A 1 272 ? 56.072 -32.458 -121.232 1.00 74.25 272 ARG A CA 1
ATOM 2264 C C . ARG A 1 272 ? 56.410 -33.936 -121.426 1.00 74.25 272 ARG A C 1
ATOM 2266 O O . ARG A 1 272 ? 56.936 -34.298 -122.471 1.00 74.25 272 ARG A O 1
ATOM 2273 N N . GLN A 1 273 ? 56.060 -34.800 -120.475 1.00 71.31 273 GLN A N 1
ATOM 2274 C CA . GLN A 1 273 ? 56.202 -36.250 -120.611 1.00 71.31 273 GLN A CA 1
ATOM 2275 C C . GLN A 1 273 ? 55.258 -36.808 -121.679 1.00 71.31 273 GLN A C 1
ATOM 2277 O O . GLN A 1 273 ? 55.674 -37.674 -122.436 1.00 71.31 273 GLN A O 1
ATOM 2282 N N . GLN A 1 274 ? 54.033 -36.295 -121.819 1.00 67.69 274 GLN A N 1
ATOM 2283 C CA . GLN A 1 274 ? 53.139 -36.631 -122.931 1.00 67.69 274 GLN A CA 1
ATOM 2284 C C . GLN A 1 274 ? 53.675 -36.118 -124.270 1.00 67.69 274 GLN A C 1
ATOM 2286 O O . GLN A 1 274 ? 53.493 -36.797 -125.271 1.00 67.69 274 GLN A O 1
ATOM 2291 N N . GLU A 1 275 ? 54.375 -34.983 -124.318 1.00 68.19 275 GLU A N 1
ATOM 2292 C CA . GLU A 1 275 ? 55.027 -34.484 -125.532 1.00 68.19 275 GLU A CA 1
ATOM 2293 C C . GLU A 1 275 ? 56.290 -35.297 -125.881 1.00 68.19 275 GLU A C 1
ATOM 2295 O O . GLU A 1 275 ? 56.528 -35.578 -127.055 1.00 68.19 275 GLU A O 1
ATOM 2300 N N . GLU A 1 276 ? 57.061 -35.767 -124.895 1.00 68.44 276 GLU A N 1
ATOM 2301 C CA . GLU A 1 276 ? 58.171 -36.707 -125.116 1.00 68.44 276 GLU A CA 1
ATOM 2302 C C . GLU A 1 276 ? 57.692 -38.114 -125.494 1.00 68.44 276 GLU A C 1
ATOM 2304 O O . GLU A 1 276 ? 58.247 -38.710 -126.418 1.00 68.44 276 GLU A O 1
ATOM 2309 N N . ILE A 1 277 ? 56.650 -38.636 -124.836 1.00 62.91 277 ILE A N 1
ATOM 2310 C CA . ILE A 1 277 ? 55.978 -39.890 -125.206 1.00 62.91 277 ILE A CA 1
ATOM 2311 C C . ILE A 1 277 ? 55.419 -39.751 -126.616 1.00 62.91 277 ILE A C 1
ATOM 2313 O O . ILE A 1 277 ? 55.731 -40.588 -127.453 1.00 62.91 277 ILE A O 1
ATOM 2317 N N . ARG A 1 278 ? 54.716 -38.659 -126.932 1.00 62.28 278 ARG A N 1
ATOM 2318 C CA . ARG A 1 278 ? 54.211 -38.384 -128.279 1.00 62.28 278 ARG A CA 1
ATOM 2319 C C . ARG A 1 278 ? 55.339 -38.280 -129.302 1.00 62.28 278 ARG A C 1
ATOM 2321 O O . ARG A 1 278 ? 55.195 -38.851 -130.370 1.00 62.28 278 ARG A O 1
ATOM 2328 N N . ARG A 1 2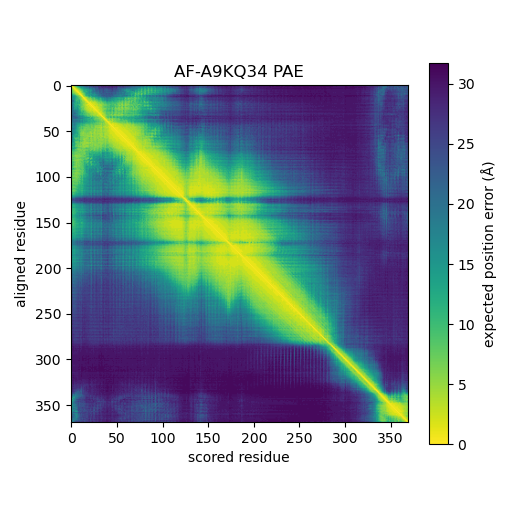79 ? 56.483 -37.654 -129.001 1.00 61.16 279 ARG A N 1
ATOM 2329 C CA . ARG A 1 279 ? 57.664 -37.686 -129.891 1.00 61.16 279 ARG A CA 1
ATOM 2330 C C . ARG A 1 279 ? 58.228 -39.099 -130.058 1.00 61.16 279 ARG A C 1
ATOM 2332 O O . ARG A 1 279 ? 58.690 -39.439 -131.145 1.00 61.16 279 ARG A O 1
ATOM 2339 N N . ARG A 1 280 ? 58.186 -39.933 -129.014 1.00 56.25 280 ARG A N 1
ATOM 2340 C CA . ARG A 1 280 ? 58.554 -41.359 -129.067 1.00 56.25 280 ARG A CA 1
ATOM 2341 C C . ARG A 1 280 ? 57.569 -42.180 -129.896 1.00 56.25 280 ARG A C 1
ATOM 2343 O O . ARG A 1 280 ? 58.018 -43.008 -130.674 1.00 56.25 280 ARG A O 1
ATOM 2350 N N . GLU A 1 281 ? 56.270 -41.928 -129.787 1.00 55.03 281 GLU A N 1
ATOM 2351 C CA . GLU A 1 281 ? 55.209 -42.604 -130.540 1.00 55.03 281 GLU A CA 1
ATOM 2352 C C . GLU A 1 281 ? 55.150 -42.122 -131.997 1.00 55.03 281 GLU A C 1
ATOM 2354 O O . GLU A 1 281 ? 55.071 -42.945 -132.900 1.00 55.03 281 GLU A O 1
ATOM 2359 N N . GLU A 1 282 ? 55.340 -40.830 -132.270 1.00 55.44 282 GLU A N 1
ATOM 2360 C CA . GLU A 1 282 ? 55.586 -40.293 -133.620 1.00 55.44 282 GLU A CA 1
ATOM 2361 C C . GLU A 1 282 ? 56.884 -40.871 -134.230 1.00 55.44 282 GLU A C 1
ATOM 2363 O O . GLU A 1 282 ? 56.991 -40.989 -135.449 1.00 55.44 282 GLU A O 1
ATOM 2368 N N . SER A 1 283 ? 57.836 -41.320 -133.396 1.00 46.31 283 SER A N 1
ATOM 2369 C CA . SER A 1 283 ? 59.042 -42.058 -133.816 1.00 46.31 283 SER A CA 1
ATOM 2370 C C . SER A 1 283 ? 58.879 -43.591 -133.850 1.00 46.31 283 SER A C 1
ATOM 2372 O O . SER A 1 283 ? 59.755 -44.274 -134.381 1.00 46.31 283 SER A O 1
ATOM 2374 N N . GLN A 1 284 ? 57.810 -44.158 -133.275 1.00 44.44 284 GLN A N 1
ATOM 2375 C CA . GLN A 1 284 ? 57.609 -45.611 -133.109 1.00 44.44 284 GLN A CA 1
ATOM 2376 C C . GLN A 1 284 ? 56.166 -46.079 -133.376 1.00 44.44 284 GLN A C 1
ATOM 2378 O O . GLN A 1 284 ? 55.751 -47.120 -132.870 1.00 44.44 284 GLN A O 1
ATOM 2383 N N . ARG A 1 285 ? 55.402 -45.358 -134.207 1.00 34.22 285 ARG A N 1
ATOM 2384 C CA . ARG A 1 285 ? 54.090 -45.823 -134.679 1.00 34.22 285 ARG A CA 1
ATOM 2385 C C . ARG A 1 285 ? 53.754 -45.434 -136.116 1.00 34.22 285 ARG A C 1
ATOM 2387 O O . ARG A 1 285 ? 52.704 -44.885 -136.439 1.00 34.22 285 ARG A O 1
ATOM 2394 N N . VAL A 1 286 ? 54.621 -45.894 -137.011 1.00 37.91 286 VAL A N 1
ATOM 2395 C CA . VAL A 1 286 ? 54.113 -46.594 -138.198 1.00 37.91 286 VAL A CA 1
ATOM 2396 C C . VAL A 1 286 ? 53.288 -47.802 -137.710 1.00 37.91 286 VAL A C 1
ATOM 2398 O O . VAL A 1 286 ? 53.750 -48.508 -136.820 1.00 37.91 286 VAL A O 1
ATOM 2401 N N . ILE A 1 287 ? 52.118 -48.043 -138.321 1.00 30.50 287 ILE A N 1
ATOM 2402 C CA . ILE A 1 287 ? 51.216 -49.208 -138.127 1.00 30.50 287 ILE A CA 1
ATOM 2403 C C . ILE A 1 287 ? 50.329 -49.208 -136.842 1.00 30.50 287 ILE A C 1
ATOM 2405 O O . ILE A 1 287 ? 50.788 -49.410 -135.724 1.00 30.50 287 ILE A O 1
ATOM 2409 N N . GLU A 1 288 ? 49.015 -49.036 -137.085 1.00 31.31 288 GLU A N 1
ATOM 2410 C CA . GLU A 1 288 ? 47.844 -49.740 -136.490 1.00 31.31 288 GLU A CA 1
ATOM 2411 C C . GLU A 1 288 ? 47.506 -49.687 -134.969 1.00 31.31 288 GLU A C 1
ATOM 2413 O O . GLU A 1 288 ? 48.375 -49.525 -134.113 1.00 31.31 288 GLU A O 1
ATOM 2418 N N . LYS A 1 289 ? 46.246 -49.905 -134.519 1.00 29.94 289 LYS A N 1
ATOM 2419 C CA . LYS A 1 289 ? 44.869 -49.653 -135.051 1.00 29.94 289 LYS A CA 1
ATOM 2420 C C . LYS A 1 289 ? 43.837 -49.969 -133.925 1.00 29.94 289 LYS A C 1
ATOM 2422 O O . LYS A 1 289 ? 44.112 -50.843 -133.119 1.00 29.94 289 LYS A O 1
ATOM 2427 N N . GLU A 1 290 ? 42.655 -49.334 -133.952 1.00 31.56 290 GLU A N 1
ATOM 2428 C CA . GLU A 1 290 ? 41.328 -49.839 -133.479 1.00 31.56 290 GLU A CA 1
ATOM 2429 C C . GLU A 1 290 ? 40.987 -50.201 -131.989 1.00 31.56 290 GLU A C 1
ATOM 2431 O O . GLU A 1 290 ? 41.750 -50.835 -131.278 1.00 31.56 290 GLU A O 1
ATOM 2436 N N . VAL A 1 291 ? 39.719 -49.888 -131.613 1.00 29.17 291 VAL A N 1
ATOM 2437 C CA . VAL A 1 291 ? 38.785 -50.570 -130.651 1.00 29.17 291 VAL A CA 1
ATOM 2438 C C . VAL A 1 291 ? 38.890 -50.387 -129.099 1.00 29.17 291 VAL A C 1
ATOM 2440 O O . VAL A 1 291 ? 39.752 -50.952 -128.445 1.00 29.17 291 VAL A O 1
ATOM 2443 N N . SER A 1 292 ? 37.928 -49.622 -128.521 1.00 29.91 292 SER A N 1
ATOM 2444 C CA . SER A 1 292 ? 36.804 -49.977 -127.578 1.00 29.91 292 SER A CA 1
ATOM 2445 C C . SER A 1 292 ? 36.850 -51.209 -126.612 1.00 29.91 292 SER A C 1
ATOM 2447 O O . SER A 1 292 ? 37.551 -52.163 -126.923 1.00 29.91 292 SER A O 1
ATOM 2449 N N . PRO A 1 293 ? 35.915 -51.384 -125.618 1.00 47.72 293 PRO A N 1
ATOM 2450 C CA . PRO A 1 293 ? 35.234 -50.428 -124.688 1.00 47.72 293 PRO A CA 1
ATOM 2451 C C . PRO A 1 293 ? 34.856 -50.954 -123.236 1.00 47.72 293 PRO A C 1
ATOM 2453 O O . PRO A 1 293 ? 34.500 -52.118 -123.095 1.00 47.72 293 PRO A O 1
ATOM 2456 N N . PHE A 1 294 ? 34.697 -50.068 -122.215 1.00 31.73 294 PHE A N 1
ATOM 2457 C CA . PHE A 1 294 ? 33.849 -50.226 -120.966 1.00 31.73 294 PHE A CA 1
ATOM 2458 C C . PHE A 1 294 ? 34.109 -51.441 -119.988 1.00 31.73 294 PHE A C 1
ATOM 2460 O O . PHE A 1 294 ? 34.985 -52.242 -120.301 1.00 31.73 294 PHE A O 1
ATOM 2467 N N . PRO A 1 295 ? 33.371 -51.698 -118.851 1.00 55.94 295 PRO A N 1
ATOM 2468 C CA . PRO A 1 295 ? 32.673 -50.888 -117.791 1.00 55.94 295 PRO A CA 1
ATOM 2469 C C . PRO A 1 295 ? 32.952 -51.358 -116.290 1.00 55.94 295 PRO A C 1
ATOM 2471 O O . PRO A 1 295 ? 33.905 -52.097 -116.088 1.00 55.94 295 PRO A O 1
ATOM 2474 N N . ILE A 1 296 ? 32.076 -51.014 -115.289 1.00 31.89 296 ILE A N 1
ATOM 2475 C CA . ILE A 1 296 ? 31.809 -51.642 -113.918 1.00 31.89 296 ILE A CA 1
ATOM 2476 C C . ILE A 1 296 ? 32.668 -51.115 -112.698 1.00 31.89 296 ILE A C 1
ATOM 2478 O O . ILE A 1 296 ? 33.880 -51.058 -112.841 1.00 31.89 296 ILE A O 1
ATOM 2482 N N . VAL A 1 297 ? 32.156 -50.461 -111.606 1.00 36.62 297 VAL A N 1
ATOM 2483 C CA . VAL A 1 297 ? 31.444 -50.860 -110.312 1.00 36.62 297 VAL A CA 1
ATOM 2484 C C . VAL A 1 297 ? 32.413 -51.461 -109.220 1.00 36.62 297 VAL A C 1
ATOM 2486 O O . VAL A 1 297 ? 33.387 -52.072 -109.639 1.00 36.62 297 VAL A O 1
ATOM 2489 N N . GLU A 1 298 ? 32.401 -51.232 -107.871 1.00 38.22 298 GLU A N 1
ATOM 2490 C CA . GLU A 1 298 ? 31.383 -51.362 -106.759 1.00 38.22 298 GLU A CA 1
ATOM 2491 C C . GLU A 1 298 ? 31.676 -50.528 -105.433 1.00 38.22 298 GLU A C 1
ATOM 2493 O O . GLU A 1 298 ? 32.333 -49.494 -105.532 1.00 38.22 298 GLU A O 1
ATOM 2498 N N . GLU A 1 299 ? 31.179 -50.914 -104.220 1.00 44.03 299 GLU A N 1
ATOM 2499 C CA . GLU A 1 299 ? 31.148 -50.148 -102.907 1.00 44.03 299 GLU A CA 1
ATOM 2500 C C . GLU A 1 299 ? 31.952 -50.823 -101.714 1.00 44.03 299 GLU A C 1
ATOM 2502 O O . GLU A 1 299 ? 32.856 -51.592 -102.031 1.00 44.03 299 GLU A O 1
ATOM 2507 N N . VAL A 1 300 ? 31.859 -50.641 -100.357 1.00 42.38 300 VAL A N 1
ATOM 2508 C CA . VAL A 1 300 ? 30.869 -50.148 -99.321 1.00 42.38 300 VAL A CA 1
ATOM 2509 C C . VAL A 1 300 ? 31.507 -49.168 -98.253 1.00 42.38 300 VAL A C 1
ATOM 2511 O O . VAL A 1 300 ? 32.139 -48.228 -98.723 1.00 42.38 300 VAL A O 1
ATOM 2514 N N . ASP A 1 301 ? 31.455 -49.148 -96.885 1.00 36.69 301 ASP A N 1
ATOM 2515 C CA . ASP A 1 301 ? 31.025 -50.004 -95.718 1.00 36.69 301 ASP A CA 1
ATOM 2516 C C . ASP A 1 301 ? 30.791 -49.173 -94.373 1.00 36.69 301 ASP A C 1
ATOM 2518 O O . ASP A 1 301 ? 30.681 -47.947 -94.432 1.00 36.69 301 ASP A O 1
ATOM 2522 N N . PHE A 1 302 ? 30.687 -49.796 -93.169 1.00 35.19 302 PHE A N 1
ATOM 2523 C CA . PHE A 1 302 ? 30.149 -49.296 -91.849 1.00 35.19 302 PHE A CA 1
ATOM 2524 C C . PHE A 1 302 ? 31.012 -49.717 -90.579 1.00 35.19 302 PHE A C 1
ATOM 2526 O O . PHE A 1 302 ? 32.173 -50.059 -90.792 1.00 35.19 302 PHE A O 1
ATOM 2533 N N . PRO A 1 303 ? 30.559 -49.865 -89.278 1.00 59.25 303 PRO A N 1
ATOM 2534 C CA . PRO A 1 303 ? 29.791 -49.042 -88.271 1.00 59.25 303 PRO A CA 1
ATOM 2535 C C . PRO A 1 303 ? 30.355 -49.015 -86.778 1.00 59.25 303 PRO A C 1
ATOM 2537 O O . PRO A 1 303 ? 31.367 -49.645 -86.491 1.00 59.25 303 PRO A O 1
ATOM 2540 N N . GLY A 1 304 ? 29.641 -48.414 -85.774 1.00 34.50 304 GLY A N 1
ATOM 2541 C CA . GLY A 1 304 ? 29.646 -48.838 -84.319 1.00 34.50 304 GLY A CA 1
ATOM 2542 C C . GLY A 1 304 ? 29.424 -47.787 -83.164 1.00 34.50 304 GLY A C 1
ATOM 2543 O O . GLY A 1 304 ? 30.057 -46.739 -83.208 1.00 34.50 304 GLY A O 1
ATOM 2544 N N . SER A 1 305 ? 28.582 -48.032 -82.108 1.00 40.59 305 SER A N 1
ATOM 2545 C CA . SER A 1 305 ? 28.390 -47.141 -80.891 1.00 40.59 305 SER A CA 1
ATOM 2546 C C . SER A 1 305 ? 27.555 -47.714 -79.665 1.00 40.59 305 SER A C 1
ATOM 2548 O O . SER A 1 305 ? 26.688 -48.548 -79.929 1.00 40.59 305 SER A O 1
ATOM 2550 N N . PRO A 1 306 ? 27.735 -47.290 -78.363 1.00 53.69 306 PRO A N 1
ATOM 2551 C CA . PRO A 1 306 ? 26.991 -47.762 -77.139 1.00 53.69 306 PRO A CA 1
ATOM 2552 C C . PRO A 1 306 ? 26.406 -46.694 -76.117 1.00 53.69 306 PRO A C 1
ATOM 2554 O O . PRO A 1 306 ? 26.603 -45.499 -76.303 1.00 53.69 306 PRO A O 1
ATOM 2557 N N . PHE A 1 307 ? 25.712 -47.118 -75.018 1.00 40.28 307 PHE A N 1
ATOM 2558 C CA . PHE A 1 307 ? 24.980 -46.342 -73.932 1.00 40.28 307 PHE A CA 1
ATOM 2559 C C . PHE A 1 307 ? 24.695 -47.243 -72.655 1.00 40.28 307 PHE A C 1
ATOM 2561 O O . PHE A 1 307 ? 25.191 -48.372 -72.724 1.00 40.28 307 PHE A O 1
ATOM 2568 N N . PRO A 1 308 ? 23.857 -46.979 -71.577 1.00 57.41 308 PRO A N 1
ATOM 2569 C CA . PRO A 1 308 ? 23.324 -45.803 -70.777 1.00 57.41 308 PRO A CA 1
ATOM 2570 C C . PRO A 1 308 ? 23.308 -45.984 -69.177 1.00 57.41 308 PRO A C 1
ATOM 2572 O O . PRO A 1 308 ? 24.021 -46.852 -68.689 1.00 57.41 308 PRO A O 1
ATOM 2575 N N . VAL A 1 309 ? 22.453 -45.250 -68.380 1.00 37.97 309 VAL A N 1
ATOM 2576 C CA . VAL A 1 309 ? 21.692 -45.613 -67.086 1.00 37.97 309 VAL A CA 1
ATOM 2577 C C . VAL A 1 309 ? 21.804 -44.720 -65.774 1.00 37.97 309 VAL A C 1
ATOM 2579 O O . VAL A 1 309 ? 22.865 -44.166 -65.507 1.00 37.97 309 VAL A O 1
ATOM 2582 N N . ILE A 1 310 ? 20.694 -44.577 -64.969 1.00 41.25 310 ILE A N 1
ATOM 2583 C CA . ILE A 1 310 ? 20.415 -43.762 -63.707 1.00 41.25 310 ILE A CA 1
ATOM 2584 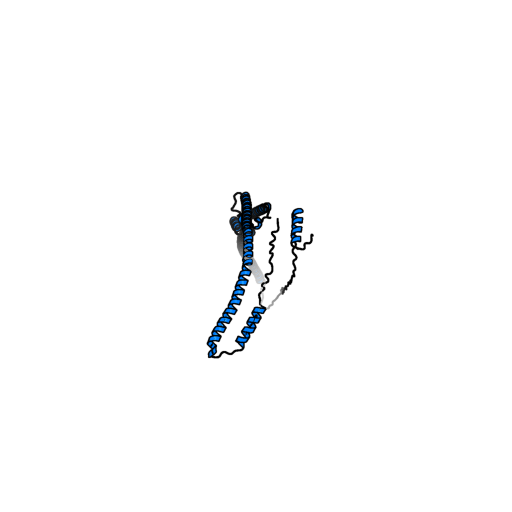C C . ILE A 1 310 ? 19.343 -44.448 -62.740 1.00 41.25 310 ILE A C 1
ATOM 2586 O O . ILE A 1 310 ? 18.719 -45.402 -63.202 1.00 41.25 310 ILE A O 1
ATOM 2590 N N . ALA A 1 311 ? 19.098 -44.004 -61.461 1.00 37.66 311 ALA A N 1
ATOM 2591 C CA . ALA A 1 311 ? 18.059 -44.469 -60.455 1.00 37.66 311 ALA A CA 1
ATOM 2592 C C . ALA A 1 311 ? 17.557 -43.401 -59.379 1.00 37.66 311 ALA A C 1
ATOM 2594 O O . ALA A 1 311 ? 18.091 -42.293 -59.407 1.00 37.66 311 ALA A O 1
ATOM 2595 N N . ASP A 1 312 ? 16.578 -43.696 -58.460 1.00 37.94 312 ASP A N 1
ATOM 2596 C CA . ASP A 1 312 ? 15.859 -42.767 -57.480 1.00 37.94 312 ASP A CA 1
ATOM 2597 C C . ASP A 1 312 ? 15.160 -43.467 -56.218 1.00 37.94 312 ASP A C 1
ATOM 2599 O O . ASP A 1 312 ? 15.311 -44.684 -56.135 1.00 37.94 312 ASP A O 1
ATOM 2603 N N . GLU A 1 313 ? 14.439 -42.754 -55.278 1.00 37.00 313 GLU A N 1
ATOM 2604 C CA . GLU A 1 313 ? 13.326 -43.136 -54.277 1.00 37.00 313 GLU A CA 1
ATOM 2605 C C . GLU A 1 313 ? 13.296 -42.495 -52.803 1.00 37.00 313 GLU A C 1
ATOM 2607 O O . GLU A 1 313 ? 14.358 -42.168 -52.277 1.00 37.00 313 GLU A O 1
ATOM 2612 N N . THR A 1 314 ? 12.118 -42.330 -52.084 1.00 47.84 314 THR A N 1
ATOM 2613 C CA . THR A 1 314 ? 11.928 -41.771 -50.654 1.00 47.84 314 THR A CA 1
ATOM 2614 C C . THR A 1 314 ? 10.584 -42.074 -49.821 1.00 47.84 314 THR A C 1
ATOM 2616 O O . THR A 1 314 ? 9.591 -42.419 -50.460 1.00 47.84 314 THR A O 1
ATOM 2619 N N . PRO A 1 315 ? 10.478 -41.927 -48.436 1.00 53.00 315 PRO A N 1
ATOM 2620 C CA . PRO A 1 315 ? 9.268 -42.235 -47.550 1.00 53.00 315 PRO A CA 1
ATOM 2621 C C . PRO A 1 315 ? 8.858 -41.311 -46.294 1.00 53.00 315 PRO A C 1
ATOM 2623 O O . PRO A 1 315 ? 9.607 -40.402 -45.953 1.00 53.00 315 PRO A O 1
ATOM 2626 N N . PHE A 1 316 ? 7.721 -41.572 -45.552 1.00 39.38 316 PHE A N 1
ATOM 2627 C CA . PHE A 1 316 ? 7.125 -40.914 -44.288 1.00 39.38 316 PHE A CA 1
ATOM 2628 C C . PHE A 1 316 ? 6.169 -41.892 -43.451 1.00 39.38 316 PHE A C 1
ATOM 2630 O O . PHE A 1 316 ? 6.242 -43.056 -43.855 1.00 39.38 316 PHE A O 1
ATOM 2637 N N . PRO A 1 317 ? 5.249 -41.622 -42.418 1.00 51.06 317 PRO A N 1
ATOM 2638 C CA . PRO A 1 317 ? 4.795 -40.483 -41.503 1.00 51.06 317 PRO A CA 1
ATOM 2639 C C . PRO A 1 317 ? 4.370 -40.832 -39.971 1.00 51.06 317 PRO A C 1
ATOM 2641 O O . PRO A 1 317 ? 4.734 -41.904 -39.503 1.00 51.06 317 PRO A O 1
ATOM 2644 N N . ALA A 1 318 ? 3.534 -39.998 -39.249 1.00 37.16 318 ALA A N 1
ATOM 2645 C CA . ALA A 1 318 ? 2.556 -40.240 -38.084 1.00 37.16 318 ALA A CA 1
ATOM 2646 C C . ALA A 1 318 ? 2.980 -40.380 -36.548 1.00 37.16 318 ALA A C 1
ATOM 2648 O O . ALA A 1 318 ? 4.132 -40.730 -36.313 1.00 37.16 318 ALA A O 1
ATOM 2649 N N . GLU A 1 319 ? 2.164 -40.271 -35.431 1.00 38.28 319 GLU A N 1
ATOM 2650 C CA . GLU A 1 319 ? 0.989 -39.418 -34.944 1.00 38.28 319 GLU A CA 1
ATOM 2651 C C . GLU A 1 319 ? 0.507 -39.653 -33.419 1.00 38.28 319 GLU A C 1
ATOM 2653 O O . GLU A 1 319 ? 0.961 -40.616 -32.807 1.00 38.28 319 GLU A O 1
ATOM 2658 N N . GLU A 1 320 ? -0.461 -38.861 -32.839 1.00 35.41 320 GLU A N 1
ATOM 2659 C CA . GLU A 1 320 ? -1.446 -39.085 -31.670 1.00 35.41 320 GLU A CA 1
ATOM 2660 C C . GLU A 1 320 ? -1.241 -38.660 -30.132 1.00 35.41 320 GLU A C 1
ATOM 2662 O O . GLU A 1 320 ? -0.175 -38.196 -29.743 1.00 35.41 320 GLU A O 1
ATOM 2667 N N . VAL A 1 321 ? -2.319 -38.671 -29.263 1.00 37.59 321 VAL A N 1
ATOM 2668 C CA . VAL A 1 321 ? -2.580 -37.777 -28.037 1.00 37.59 321 VAL A CA 1
ATOM 2669 C C . VAL A 1 321 ? -3.421 -38.391 -26.823 1.00 37.59 321 VAL A C 1
ATOM 2671 O O . VAL A 1 321 ? -4.030 -39.429 -27.058 1.00 37.59 321 VAL A O 1
ATOM 2674 N N . LYS A 1 322 ? -3.558 -37.733 -25.606 1.00 34.91 322 LYS A N 1
ATOM 2675 C CA . LYS A 1 322 ? -4.682 -37.690 -24.529 1.00 34.91 322 LYS A CA 1
ATOM 2676 C C . LYS A 1 322 ? -4.294 -38.025 -23.015 1.00 34.91 322 LYS A C 1
ATOM 2678 O O . LYS A 1 322 ? -3.225 -38.593 -22.850 1.00 34.91 322 LYS A O 1
ATOM 2683 N N . LYS A 1 323 ? -5.076 -37.855 -21.883 1.00 34.94 323 LYS A N 1
ATOM 2684 C CA . LYS A 1 323 ? -5.690 -36.683 -21.106 1.00 34.94 323 LYS A CA 1
ATOM 2685 C C . LYS A 1 323 ? -6.204 -37.032 -19.614 1.00 34.94 323 LYS A C 1
ATOM 2687 O O . LYS A 1 323 ? -6.444 -38.207 -19.380 1.00 34.94 323 LYS A O 1
ATOM 2692 N N . GLU A 1 324 ? -6.471 -36.045 -18.690 1.00 32.44 324 GLU A N 1
ATOM 2693 C CA . GLU A 1 324 ? -7.495 -35.938 -17.538 1.00 32.44 324 GLU A CA 1
ATOM 2694 C C . GLU A 1 324 ? -7.220 -36.019 -15.962 1.00 32.44 324 GLU A C 1
ATOM 2696 O O . GLU A 1 324 ? -6.094 -36.286 -15.554 1.00 32.44 324 GLU A O 1
ATOM 2701 N N . GLU A 1 325 ? -8.217 -35.663 -15.079 1.00 35.59 325 GLU A N 1
ATOM 2702 C CA . GLU A 1 325 ? -8.146 -35.188 -13.628 1.00 35.59 325 GLU A CA 1
ATOM 2703 C C . GLU A 1 325 ? -9.207 -35.767 -12.591 1.00 35.59 325 GLU A C 1
ATOM 2705 O O . GLU A 1 325 ? -10.148 -36.427 -13.021 1.00 35.59 325 GLU A O 1
ATOM 2710 N N . SER A 1 326 ? -9.144 -35.480 -11.247 1.00 27.84 326 SER A N 1
ATOM 2711 C CA . SER A 1 326 ? -10.285 -35.538 -10.239 1.00 27.84 326 SER A CA 1
ATOM 2712 C C . SER A 1 326 ? -10.023 -34.912 -8.809 1.00 27.84 326 SER A C 1
ATOM 2714 O O . SER A 1 326 ? -8.912 -34.450 -8.558 1.00 27.84 326 SER A O 1
ATOM 2716 N N . VAL A 1 327 ? -11.040 -34.799 -7.897 1.00 27.75 327 VAL A N 1
ATOM 2717 C CA . VAL A 1 327 ? -11.145 -33.811 -6.749 1.00 27.75 327 VAL A CA 1
ATOM 2718 C C . VAL A 1 327 ? -11.978 -34.272 -5.479 1.00 27.75 327 VAL A C 1
ATOM 2720 O O . VAL A 1 327 ? -12.796 -35.176 -5.607 1.00 27.75 327 VAL A O 1
ATOM 2723 N N . PHE A 1 328 ? -11.861 -33.564 -4.312 1.00 27.14 328 PHE A N 1
ATOM 2724 C CA . PHE A 1 328 ? -12.763 -33.463 -3.089 1.00 27.14 328 PHE A CA 1
ATOM 2725 C C . PHE A 1 328 ? -12.602 -34.485 -1.905 1.00 27.14 328 PHE A C 1
ATOM 2727 O O . PHE A 1 328 ? -11.945 -35.498 -2.100 1.00 27.14 328 PHE A O 1
ATOM 2734 N N . GLU A 1 329 ? -13.062 -34.320 -0.630 1.00 28.81 329 GLU A N 1
ATOM 2735 C CA . GLU A 1 329 ? -13.948 -33.366 0.129 1.00 28.81 329 GLU A CA 1
ATOM 2736 C C . GLU A 1 329 ? -13.578 -33.261 1.668 1.00 28.81 329 GLU A C 1
ATOM 2738 O O . GLU A 1 329 ? -12.675 -33.955 2.132 1.00 28.81 329 GLU A O 1
ATOM 2743 N N . VAL A 1 330 ? -14.264 -32.424 2.488 1.00 36.31 330 VAL A N 1
ATOM 2744 C CA . VAL A 1 330 ? -14.031 -32.104 3.939 1.00 36.31 330 VAL A CA 1
ATOM 2745 C C . VAL A 1 330 ? -15.278 -32.323 4.842 1.00 36.31 330 VAL A C 1
ATOM 2747 O O . VAL A 1 330 ? -16.388 -32.076 4.380 1.00 36.31 330 VAL A O 1
ATOM 2750 N N . LYS A 1 331 ? -15.135 -32.670 6.151 1.00 27.58 331 LYS A N 1
ATOM 2751 C CA . LYS A 1 331 ? -16.220 -32.605 7.187 1.00 27.58 331 LYS A CA 1
ATOM 2752 C C . LYS A 1 331 ? -15.760 -32.210 8.617 1.00 27.58 331 LYS A C 1
ATOM 2754 O O . LYS A 1 331 ? -14.649 -32.532 9.020 1.00 27.58 331 LYS A O 1
ATOM 2759 N N . HIS A 1 332 ? -16.658 -31.577 9.395 1.00 32.06 332 HIS A N 1
ATOM 2760 C CA . HIS A 1 332 ? -16.533 -31.169 10.820 1.00 32.06 332 HIS A CA 1
ATOM 2761 C C . HIS A 1 332 ? -17.888 -31.310 11.565 1.00 32.06 332 HIS A C 1
ATOM 2763 O O . HIS A 1 332 ? -18.922 -31.106 10.932 1.00 32.06 332 HIS A O 1
ATOM 2769 N N . THR A 1 333 ? -17.895 -31.518 12.899 1.00 27.62 333 THR A N 1
ATOM 2770 C CA . THR A 1 333 ? -19.047 -31.251 13.817 1.00 27.62 333 THR A CA 1
ATOM 2771 C C . THR A 1 333 ? -18.612 -31.146 15.313 1.00 27.62 333 THR A C 1
ATOM 2773 O O . THR A 1 333 ? -17.526 -31.637 15.623 1.00 27.62 333 THR A O 1
ATOM 2776 N N . PRO A 1 334 ? -19.373 -30.494 16.244 1.00 43.91 334 PRO A N 1
ATOM 2777 C CA . PRO A 1 334 ? -18.797 -29.959 17.505 1.00 43.91 334 PRO A CA 1
ATOM 2778 C C . PRO A 1 334 ? -19.597 -30.089 18.849 1.00 43.91 334 PRO A C 1
ATOM 2780 O O . PRO A 1 334 ? -20.801 -30.305 18.854 1.00 43.91 334 PRO A O 1
ATOM 2783 N N . VAL A 1 335 ? -18.907 -29.770 19.968 1.00 36.09 335 VAL A N 1
ATOM 2784 C CA . VAL A 1 335 ? -19.364 -29.049 21.207 1.00 36.09 335 VAL A CA 1
ATOM 2785 C C . VAL A 1 335 ? -20.395 -29.649 22.205 1.00 36.09 335 VAL A C 1
ATOM 2787 O O . VAL A 1 335 ? -21.435 -30.185 21.846 1.00 36.09 335 VAL A O 1
ATOM 2790 N N . SER A 1 336 ? -20.147 -29.407 23.510 1.00 34.19 336 SER A N 1
ATOM 2791 C CA . SER A 1 336 ? -21.142 -29.215 24.602 1.00 34.19 336 SER A CA 1
ATOM 2792 C C . SER A 1 336 ? -20.505 -28.499 25.822 1.00 34.19 336 SER A C 1
ATOM 2794 O O . SER A 1 336 ? -19.279 -28.421 25.892 1.00 34.19 336 SER A O 1
ATOM 2796 N N . GLN A 1 337 ? -21.297 -27.935 26.756 1.00 42.41 337 GLN A N 1
ATOM 2797 C CA . GLN A 1 337 ? -20.826 -27.024 27.831 1.00 42.41 337 GLN A CA 1
ATOM 2798 C C . GLN A 1 337 ? -21.473 -27.255 29.216 1.00 42.41 337 GLN A C 1
ATOM 2800 O O . GLN A 1 337 ? -22.677 -27.472 29.292 1.00 42.41 337 GLN A O 1
ATOM 2805 N N . VAL A 1 338 ? -20.698 -27.041 30.294 1.00 37.28 338 VAL A N 1
ATOM 2806 C CA . VAL A 1 338 ? -21.136 -26.545 31.623 1.00 37.28 338 VAL A CA 1
ATOM 2807 C C . VAL A 1 338 ? -19.980 -25.713 32.209 1.00 37.28 338 VAL A C 1
ATOM 2809 O O . VAL A 1 338 ? -18.833 -26.150 32.129 1.00 37.28 338 VAL A O 1
ATOM 2812 N N . THR A 1 339 ? -20.246 -24.540 32.800 1.00 42.31 339 THR A N 1
ATOM 2813 C CA . THR A 1 339 ? -19.189 -23.596 33.228 1.00 42.31 339 THR A CA 1
ATOM 2814 C C . THR A 1 339 ? -19.238 -23.288 34.726 1.00 42.31 339 THR A C 1
ATOM 2816 O O . THR A 1 339 ? -20.093 -22.536 35.186 1.00 42.31 339 THR A O 1
ATOM 2819 N N . THR A 1 340 ? -18.269 -23.802 35.488 1.00 41.62 340 THR A N 1
ATOM 2820 C CA . THR A 1 340 ? -17.978 -23.345 36.859 1.00 41.62 340 THR A CA 1
ATOM 2821 C C . THR A 1 340 ? -17.002 -22.170 36.815 1.00 41.62 340 THR A C 1
ATOM 2823 O O . THR A 1 340 ? -15.916 -22.294 36.251 1.00 41.62 340 THR A O 1
ATOM 2826 N N . VAL A 1 341 ? -17.349 -21.043 37.440 1.00 43.16 341 VAL A N 1
ATOM 2827 C CA . VAL A 1 341 ? -16.466 -19.868 37.534 1.00 43.16 341 VAL A CA 1
ATOM 2828 C C . VAL A 1 341 ? -15.565 -19.981 38.770 1.00 43.16 341 VAL A C 1
ATOM 2830 O O . VAL A 1 341 ? -16.023 -20.360 39.845 1.00 43.16 341 VAL A O 1
ATOM 2833 N N . ARG A 1 342 ? -14.278 -19.641 38.623 1.00 39.56 342 ARG A N 1
ATOM 2834 C CA . ARG A 1 342 ? -13.309 -19.486 39.723 1.00 39.56 342 ARG A CA 1
ATOM 2835 C C . ARG A 1 342 ? -12.665 -18.104 39.637 1.00 39.56 342 ARG A C 1
ATOM 2837 O O . ARG A 1 342 ? -12.441 -17.611 38.535 1.00 39.56 342 ARG A O 1
ATOM 2844 N N . TYR A 1 343 ? -12.322 -17.518 40.778 1.00 40.91 343 TYR A N 1
ATOM 2845 C CA . TYR A 1 343 ? -11.626 -16.233 40.877 1.00 40.91 343 TYR A CA 1
ATOM 2846 C C . TYR A 1 343 ? -10.616 -16.254 42.036 1.00 40.91 343 TYR A C 1
ATOM 2848 O O . TYR A 1 343 ? -10.625 -17.169 42.857 1.00 40.91 343 TYR A O 1
ATOM 2856 N N . MET A 1 344 ? -9.685 -15.295 42.052 1.00 38.59 344 MET A N 1
ATOM 2857 C CA . MET A 1 344 ? -8.535 -15.268 42.964 1.00 38.59 344 MET A CA 1
ATOM 2858 C C . MET A 1 344 ? -8.380 -13.876 43.582 1.00 38.59 344 MET A C 1
ATOM 2860 O O . MET A 1 344 ? -8.108 -12.907 42.874 1.00 38.59 344 MET A O 1
ATOM 2864 N N . VAL A 1 345 ? -8.504 -13.788 44.906 1.00 44.56 345 VAL A N 1
ATOM 2865 C CA . VAL A 1 345 ? -8.429 -12.527 45.662 1.00 44.56 345 VAL A CA 1
ATOM 2866 C C . VAL A 1 345 ? -7.008 -12.300 46.190 1.00 44.56 345 VAL A C 1
ATOM 2868 O O . VAL A 1 345 ? -6.366 -13.220 46.694 1.00 44.56 345 VAL A O 1
ATOM 2871 N N . LYS A 1 346 ? -6.505 -11.061 46.102 1.00 38.59 346 LYS A N 1
ATOM 2872 C CA . LYS A 1 346 ? -5.207 -10.637 46.662 1.00 38.59 346 LYS A CA 1
ATOM 2873 C C . LYS A 1 346 ? -5.415 -9.499 47.668 1.00 38.59 346 LYS A C 1
ATOM 2875 O O . LYS A 1 346 ? -6.082 -8.518 47.350 1.00 38.59 346 LYS A O 1
ATOM 2880 N N . GLY A 1 347 ? -4.837 -9.633 48.862 1.00 45.91 347 GLY A N 1
ATOM 2881 C CA . GLY A 1 347 ? -4.984 -8.710 49.999 1.00 45.91 347 GLY A CA 1
ATOM 2882 C C . GLY A 1 347 ? -4.143 -9.171 51.197 1.00 45.91 347 GLY A C 1
ATOM 2883 O O . GLY A 1 347 ? -3.421 -10.160 51.071 1.00 45.91 347 GLY A O 1
ATOM 2884 N N . THR A 1 348 ? -4.221 -8.475 52.334 1.00 47.94 348 THR A N 1
ATOM 2885 C CA . THR A 1 348 ? -3.517 -8.873 53.571 1.00 47.94 348 THR A CA 1
ATOM 2886 C C . THR A 1 348 ? -4.332 -9.861 54.414 1.00 47.94 348 THR A C 1
ATOM 2888 O O . THR A 1 348 ? -5.552 -9.952 54.286 1.00 47.94 348 THR A O 1
ATOM 2891 N N . GLU A 1 349 ? -3.670 -10.609 55.301 1.00 49.12 349 GLU A N 1
ATOM 2892 C CA . GLU A 1 349 ? -4.295 -11.710 56.055 1.00 49.12 349 GLU A CA 1
ATOM 2893 C C . GLU A 1 349 ? -5.438 -11.252 56.986 1.00 49.12 349 GLU A C 1
ATOM 2895 O O . GLU A 1 349 ? -6.430 -11.960 57.153 1.00 49.12 349 GLU A O 1
ATOM 2900 N N . GLU A 1 350 ? -5.350 -10.047 57.553 1.00 52.25 350 GLU A N 1
ATOM 2901 C CA . GLU A 1 350 ? -6.426 -9.458 58.366 1.00 52.25 350 GLU A CA 1
ATOM 2902 C C . GLU A 1 350 ? -7.660 -9.122 57.516 1.00 52.25 350 GLU A C 1
ATOM 2904 O O . GLU A 1 350 ? -8.787 -9.427 57.908 1.00 52.25 350 GLU A O 1
ATOM 2909 N N . GLN A 1 351 ? -7.451 -8.587 56.306 1.00 46.03 351 GLN A N 1
ATOM 2910 C CA . GLN A 1 351 ? -8.525 -8.342 55.338 1.00 46.03 351 GLN A CA 1
ATOM 2911 C C . GLN A 1 351 ? -9.172 -9.660 54.890 1.00 46.03 351 GLN A C 1
ATOM 2913 O O . GLN A 1 351 ? -10.390 -9.723 54.743 1.00 46.03 351 GLN A O 1
ATOM 2918 N N . HIS A 1 352 ? -8.381 -10.728 54.726 1.00 53.44 352 HIS A N 1
ATOM 2919 C CA . HIS A 1 352 ? -8.896 -12.063 54.398 1.00 53.44 352 HIS A CA 1
ATOM 2920 C C . HIS A 1 352 ? -9.782 -12.605 55.521 1.00 53.44 352 HIS A C 1
ATOM 2922 O O . HIS A 1 352 ? -10.916 -12.983 55.250 1.00 53.44 352 HIS A O 1
ATOM 2928 N N . LYS A 1 353 ? -9.328 -12.561 56.780 1.00 59.06 353 LYS A N 1
ATOM 2929 C CA . LYS A 1 353 ? -10.119 -13.017 57.941 1.00 59.06 353 LYS A CA 1
ATOM 2930 C C . LYS A 1 353 ? -11.411 -12.218 58.125 1.00 59.06 353 LYS A C 1
ATOM 2932 O O . LYS A 1 353 ? -12.433 -12.780 58.516 1.00 59.06 353 LYS A O 1
ATOM 2937 N N . GLN A 1 354 ? -11.393 -10.920 57.819 1.00 52.28 354 GLN A N 1
ATOM 2938 C CA . GLN A 1 354 ? -12.590 -10.080 57.883 1.00 52.28 354 GLN A CA 1
ATOM 2939 C C . GLN A 1 354 ? -13.591 -10.407 56.759 1.00 52.28 354 GLN A C 1
ATOM 2941 O O . GLN A 1 354 ? -14.794 -10.432 57.016 1.00 52.28 354 GLN A O 1
ATOM 2946 N N . VAL A 1 355 ? -13.116 -10.745 55.554 1.00 51.25 355 VAL A N 1
ATOM 2947 C CA . VAL A 1 355 ? -13.961 -11.244 54.451 1.00 51.25 355 VAL A CA 1
ATOM 2948 C C . VAL A 1 355 ? -14.496 -12.653 54.738 1.00 51.25 355 VAL A C 1
ATOM 2950 O O . VAL A 1 355 ? -15.685 -12.886 54.556 1.00 51.25 355 VAL A O 1
ATOM 2953 N N . GLU A 1 356 ? -13.676 -13.575 55.252 1.00 62.12 356 GLU A N 1
ATOM 2954 C CA . GLU A 1 356 ? -14.108 -14.928 55.648 1.00 62.12 356 GLU A CA 1
ATOM 2955 C C . GLU A 1 356 ? -15.206 -14.885 56.721 1.00 62.12 356 GLU A C 1
ATOM 2957 O O . GLU A 1 356 ? -16.179 -15.639 56.641 1.00 62.12 356 GLU A O 1
ATOM 2962 N N . LYS A 1 357 ? -15.103 -13.955 57.682 1.00 61.66 357 LYS A N 1
ATOM 2963 C CA . LYS A 1 357 ? -16.160 -13.701 58.667 1.00 61.66 357 LYS A CA 1
ATOM 2964 C C . LYS A 1 357 ? -17.463 -13.239 58.001 1.00 61.66 357 LYS A C 1
ATOM 2966 O O . LYS A 1 357 ? -18.506 -13.828 58.267 1.00 61.66 357 LYS A O 1
ATOM 2971 N N . ILE A 1 358 ? -17.406 -12.244 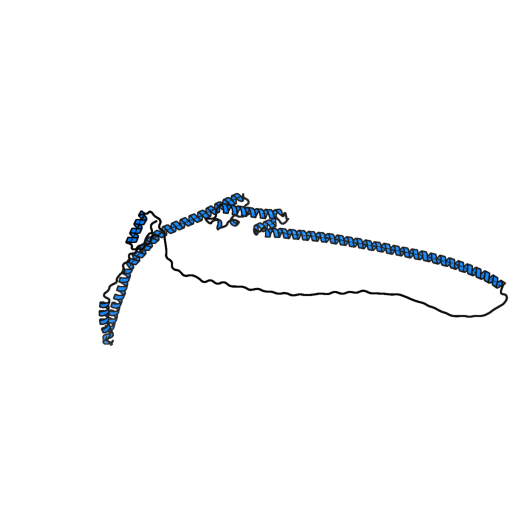57.114 1.00 51.50 358 ILE A N 1
ATOM 2972 C CA . ILE A 1 358 ? -18.594 -11.700 56.430 1.00 51.50 358 ILE A CA 1
ATOM 2973 C C . ILE A 1 358 ? -19.249 -12.752 55.518 1.00 51.50 358 ILE A C 1
ATOM 2975 O O . ILE A 1 358 ? -20.466 -12.903 55.535 1.00 51.50 358 ILE A O 1
ATOM 2979 N N . LEU A 1 359 ? -18.467 -13.541 54.773 1.00 53.38 359 LEU A N 1
ATOM 2980 C CA . LEU A 1 359 ? -18.990 -14.635 53.940 1.00 53.38 359 LEU A CA 1
ATOM 2981 C C . LEU A 1 359 ? -19.653 -15.743 54.775 1.00 53.38 359 LEU A C 1
ATOM 2983 O O . LEU A 1 359 ? -20.650 -16.322 54.340 1.00 53.38 359 LEU A O 1
ATOM 2987 N N . SER A 1 360 ? -19.141 -15.997 55.984 1.00 59.56 360 SER A N 1
ATOM 2988 C CA . SER A 1 360 ? -19.747 -16.930 56.945 1.00 59.56 360 SER A CA 1
ATOM 2989 C C . SER A 1 360 ? -21.054 -16.382 57.533 1.00 59.56 360 SER A C 1
ATOM 2991 O O . SER A 1 360 ? -22.029 -17.121 57.644 1.00 59.56 360 SER A O 1
ATOM 2993 N N . GLU A 1 361 ? -21.107 -15.084 57.848 1.00 50.06 361 GLU A N 1
ATOM 2994 C CA . GLU A 1 361 ? -22.325 -14.378 58.288 1.00 50.06 361 GLU A CA 1
ATOM 2995 C C . GLU A 1 361 ? -23.394 -14.284 57.173 1.00 50.06 361 GLU A C 1
ATOM 2997 O O . GLU A 1 361 ? -24.578 -14.133 57.471 1.00 50.06 361 GLU A O 1
ATOM 3002 N N . LEU A 1 362 ? -22.998 -14.448 55.903 1.00 40.97 362 LEU A N 1
ATOM 3003 C CA . LEU A 1 362 ? -23.875 -14.504 54.722 1.00 40.97 362 LEU A CA 1
ATOM 3004 C C . LEU A 1 362 ? -24.189 -15.933 54.228 1.00 40.97 362 LEU A C 1
ATOM 3006 O O . LEU A 1 362 ? -24.933 -16.092 53.260 1.00 40.97 362 LEU A O 1
ATOM 3010 N N . GLY A 1 363 ? -23.659 -16.979 54.873 1.00 43.50 363 GLY A N 1
ATOM 3011 C CA . GLY A 1 363 ? -24.011 -18.380 54.596 1.00 43.50 363 GLY A CA 1
ATOM 3012 C C . GLY A 1 363 ? -23.477 -18.974 53.282 1.00 43.50 363 GLY A C 1
ATOM 3013 O O . GLY A 1 363 ? -23.961 -20.021 52.849 1.00 43.50 363 GLY A O 1
ATOM 3014 N N . VAL A 1 364 ? -22.489 -18.345 52.637 1.00 51.50 364 VAL A N 1
ATOM 3015 C CA . VAL A 1 364 ? -21.891 -18.852 51.388 1.00 51.50 364 VAL A CA 1
ATOM 3016 C C . VAL A 1 364 ? -20.882 -19.958 51.702 1.00 51.50 364 VAL A C 1
ATOM 3018 O O . VAL A 1 364 ? -19.948 -19.743 52.469 1.00 51.50 364 VAL A O 1
ATOM 3021 N N . GLN A 1 365 ? -21.012 -21.134 51.076 1.00 50.00 365 GLN A N 1
ATOM 3022 C CA . GLN A 1 365 ? -19.982 -22.173 51.185 1.00 50.00 365 GLN A CA 1
ATOM 3023 C C . GLN A 1 365 ? -18.816 -21.894 50.231 1.00 50.00 365 GLN A C 1
ATOM 3025 O O . GLN A 1 365 ? -18.983 -21.884 49.012 1.00 50.00 365 GLN A O 1
ATOM 3030 N N . PHE A 1 366 ? -17.625 -21.708 50.799 1.00 57.06 366 PHE A N 1
ATOM 3031 C CA . PHE A 1 366 ? -16.370 -21.541 50.074 1.00 57.06 366 PHE A CA 1
ATOM 3032 C C . PHE A 1 366 ? -15.367 -22.627 50.479 1.00 57.06 366 PHE A C 1
ATOM 3034 O O . PHE A 1 366 ? -15.256 -22.987 51.650 1.00 57.06 366 PHE A O 1
ATOM 3041 N N . ALA A 1 367 ? -14.614 -23.138 49.505 1.00 52.09 367 ALA A N 1
ATOM 3042 C CA . ALA A 1 367 ? -13.482 -24.028 49.735 1.00 52.09 367 ALA A CA 1
ATOM 3043 C C . ALA A 1 367 ? -12.185 -23.264 49.450 1.00 52.09 367 ALA A C 1
ATOM 3045 O O . ALA A 1 367 ? -12.037 -22.666 48.383 1.00 52.09 367 ALA A O 1
ATOM 3046 N N . LYS A 1 368 ? -11.252 -23.281 50.405 1.00 53.28 368 LYS A N 1
ATOM 3047 C CA . LYS A 1 368 ? -9.927 -22.670 50.256 1.00 53.28 368 LYS A CA 1
ATOM 3048 C C . LYS A 1 368 ? -9.038 -23.642 49.468 1.00 53.28 368 LYS A C 1
ATOM 3050 O O . LYS A 1 368 ? -8.820 -24.762 49.927 1.00 53.28 368 LYS A O 1
ATOM 3055 N N . LEU A 1 369 ? -8.622 -23.227 48.269 1.00 50.28 369 LEU A N 1
ATOM 3056 C CA . LEU A 1 369 ? -7.721 -23.949 47.355 1.00 50.28 369 LEU A CA 1
ATOM 3057 C C . LEU A 1 369 ? -6.264 -23.517 47.560 1.00 50.28 369 LEU A C 1
ATOM 3059 O O . LEU A 1 369 ? -6.061 -22.315 47.844 1.00 50.28 369 LEU A O 1
#

Sequence (369 aa):
MNELQVIVTQKPAEISFNFDEIKQSLSEQMEIYKSMEVTEEVLAERKKDIATLRKIAKAIDDKRKEVKSNYMIPYEEFEKKAKELVEIINEPIELINKQVKEFDEKQKAEKRQKAFDYYLQKMGGQSETLEFEEVFKDSWLNVNTSFKSIKNDIDTALSDRLADLEAIAARKSEVEEKAIAVYKQTKKLSDAMKIINDYDIQKKAILEAEERRIRAEEERRKREEERKAREEQERLSREQRERELAAERERQSEIDRIRAEERAKVQEEVCRQQEEIRRREESQRVIEKEVSPFPIVEEVDFPGSPFPVIADETPFPAEEVKKEESVFEVKHTPVSQVTTVRYMVKGTEEQHKQVEKILSELGVQFAKL

Secondary structure (DSSP, 8-state):
---------PPP------HHHHHHHHHHHHHHHHSS---TTTHHHHHHHHHHHHHHHHHHHHHHHHHHHHHHHHHHHHHHHHHHHHHHHHHHHHHHHHHHHHHHHHHHHHHHHHHHHHHHHHHTT-TTS--HHHH--GGGTSTTS-HHHHHHHHHHHHHHHHHHHHHHHHT--TTHHHHHHHHHHH--HHHHHHHHHHHHHHHHHHHHHHHHHHHHHHHHHHHHHHHHHHHHHHHHHHHHHHHHHHHHHHHHHHHHHHHHHHHHHHHHHHHHHHHHHHHHHHTT--S-------------------------------------------------------------HHHHHHHHHHHHHTT------

pLDDT: mean 72.44, std 20.27, range [27.14, 94.56]

Foldseek 3Di:
DDDPDDDDDDDDDDDDDPVVVVVVVVVVVVVVVVPDDDDPVCVVVVVVVVVVVVVVVVVVVVVVVVVVVVVCVVVVVVVVVVVVVVVVVVVVVVVVVVVVVVVLVVLLVVQLVVLVVLLCVVCVPVCLQDHPVVLDDPVSSDPPNDVVVSNVSSVVVVVVSVVLLCVLVVLVAPCSVVLVVVCSVPVDSVVSVCVRVVVVVVVVVVVVVVVVVVVVVVVVVVVVVVVVVVVVVVVVVVVVVVVVVVVVVVVVVVVVVVVVVVVVVVVVVVVVVVVVVVVVCVVVDPDDDDDDDDDDDDDDDYDDDDDDDDDDDDDYDYDDDDDDDDDDDDDDDDDDDDDDDDDDDDDDPVVVVVVVVVCVVVPDDDDDD

Organism: Lachnoclostridium phytofermentans (strain ATCC 700394 / DSM 18823 / ISDg) (NCBI:txid357809)

Solvent-accessible surface area (backbone atoms only — not comparable to full-atom values): 23105 Å² total; per-residue (Å²): 126,84,83,88,77,86,81,79,88,76,75,86,84,81,85,81,71,69,55,67,63,54,50,48,55,50,48,62,55,48,49,61,69,70,76,57,83,87,48,82,89,50,46,72,53,54,56,49,51,54,54,49,54,52,48,54,54,46,53,55,57,49,50,54,49,51,54,51,50,66,62,41,50,67,51,54,54,47,53,50,56,52,48,53,58,48,49,70,53,44,56,59,50,53,52,49,53,48,52,52,49,56,50,51,53,48,51,32,50,54,50,52,47,57,50,50,54,51,49,51,66,72,46,74,80,56,64,90,80,61,58,69,79,78,74,56,53,78,70,59,58,41,89,85,44,52,70,68,55,54,53,48,55,50,52,48,55,51,50,52,56,50,52,47,52,49,57,53,59,74,62,73,50,101,50,43,72,58,22,49,53,46,27,73,72,71,70,36,65,68,66,18,50,44,55,49,50,57,47,55,50,51,56,47,54,52,50,54,51,50,53,51,51,49,53,51,50,52,50,50,49,52,54,50,53,54,48,51,51,49,54,49,52,48,49,54,51,52,52,50,50,51,54,47,53,48,56,46,52,51,51,50,51,51,52,53,48,51,52,48,52,51,50,48,50,52,48,51,50,48,50,50,50,49,52,51,49,45,53,49,41,77,72,68,55,83,78,90,80,89,83,89,81,92,86,88,93,90,91,92,92,91,91,92,91,90,92,94,94,90,92,94,94,92,95,91,91,95,91,94,92,95,92,94,91,91,89,91,90,89,90,88,88,86,91,86,90,87,87,86,88,84,87,86,90,79,83,54,71,68,60,48,54,54,48,55,48,52,40,57,77,67,70,60,90,82,82,92,128

Mean predicted aligned error: 20.3 Å

Radius of gyration: 71.09 Å; Cα contacts (8 Å, |Δi|>4): 64; chains: 1; bounding box: 151×68×197 Å

InterPro domains:
  IPR009785 Lactobacillus prophage Lj928, Orf309 [PF07083] (5-204)